Protein AF-0000000084497720 (afdb_homodimer)

Structure (mmCIF, N/CA/C/O backbone):
data_AF-0000000084497720-model_v1
#
loop_
_entity.id
_entity.type
_entity.pdbx_description
1 polymer 'N5-carboxyaminoimidazole ribonucleotide synthase'
#
loop_
_atom_site.group_PDB
_atom_site.id
_atom_site.type_symbol
_atom_site.label_atom_id
_atom_site.label_alt_id
_atom_site.label_comp_id
_atom_site.label_asym_id
_atom_site.label_entity_id
_atom_site.label_seq_id
_atom_site.pdbx_PDB_ins_code
_atom_site.Cartn_x
_atom_site.Cartn_y
_atom_site.Cartn_z
_atom_site.occupancy
_atom_site.B_iso_or_equiv
_atom_site.auth_seq_id
_atom_site.auth_comp_id
_atom_site.auth_asym_id
_atom_site.auth_atom_id
_atom_site.pdbx_PDB_model_num
ATOM 1 N N . MET A 1 1 ? -16.719 6.332 -9.164 1 95.5 1 MET A N 1
ATOM 2 C CA . MET A 1 1 ? -16.578 7.539 -8.359 1 95.5 1 MET A CA 1
ATOM 3 C C . MET A 1 1 ? -15.305 8.289 -8.711 1 95.5 1 MET A C 1
ATOM 5 O O . MET A 1 1 ? -14.25 7.676 -8.898 1 95.5 1 MET A O 1
ATOM 9 N N . ILE A 1 2 ? -15.367 9.617 -8.906 1 98.44 2 ILE A N 1
ATOM 10 C CA . ILE A 1 2 ? -14.203 10.43 -9.242 1 98.44 2 ILE A CA 1
ATOM 11 C C . ILE A 1 2 ? -13.852 11.344 -8.078 1 98.44 2 ILE A C 1
ATOM 13 O O . ILE A 1 2 ? -14.68 12.164 -7.656 1 98.44 2 ILE A O 1
ATOM 17 N N . ILE A 1 3 ? -12.664 11.258 -7.566 1 98.75 3 ILE A N 1
ATOM 18 C CA . ILE A 1 3 ? -12.156 12.094 -6.484 1 98.75 3 ILE A CA 1
ATOM 19 C C . ILE A 1 3 ? -11.156 13.109 -7.035 1 98.75 3 ILE A C 1
ATOM 21 O O . ILE A 1 3 ? -10.172 12.734 -7.676 1 98.75 3 ILE A O 1
ATOM 25 N N . GLY A 1 4 ? -11.438 14.344 -6.824 1 98.88 4 GLY A N 1
ATOM 26 C CA . GLY A 1 4 ? -10.531 15.414 -7.219 1 98.88 4 GLY A CA 1
ATOM 27 C C . GLY A 1 4 ? -9.586 15.836 -6.109 1 98.88 4 GLY A C 1
ATOM 28 O O . GLY A 1 4 ? -9.984 15.906 -4.941 1 98.88 4 GLY A O 1
ATOM 29 N N . ILE A 1 5 ? -8.367 16.094 -6.461 1 98.88 5 ILE A N 1
ATOM 30 C CA . ILE A 1 5 ? -7.371 16.594 -5.516 1 98.88 5 ILE A CA 1
ATOM 31 C C . ILE A 1 5 ? -6.812 17.938 -6.012 1 98.88 5 ILE A C 1
ATOM 33 O O . ILE A 1 5 ? -6.281 18.016 -7.121 1 98.88 5 ILE A O 1
ATOM 37 N N . ILE A 1 6 ? -6.965 18.953 -5.254 1 98.56 6 ILE A N 1
ATOM 38 C CA . ILE A 1 6 ? -6.32 20.234 -5.543 1 98.56 6 ILE A CA 1
ATOM 39 C C . ILE A 1 6 ? -4.891 20.219 -5.008 1 98.56 6 ILE A C 1
ATOM 41 O O . ILE A 1 6 ? -4.672 20.156 -3.797 1 98.56 6 ILE A O 1
ATOM 45 N N . GLY A 1 7 ? -3.947 20.375 -5.832 1 97.44 7 GLY A N 1
ATOM 46 C CA . GLY A 1 7 ? -2.543 20.203 -5.496 1 97.44 7 GLY A CA 1
ATOM 47 C C . GLY A 1 7 ? -1.948 18.938 -6.066 1 97.44 7 GLY A C 1
ATOM 48 O O . GLY A 1 7 ? -2.586 17.875 -6.043 1 97.44 7 GLY A O 1
ATOM 49 N N . SER A 1 8 ? -0.726 19 -6.594 1 96.69 8 SER A N 1
ATOM 50 C CA . SER A 1 8 ? -0.135 17.891 -7.328 1 96.69 8 SER A CA 1
ATOM 51 C C . SER A 1 8 ? 1.125 17.375 -6.637 1 96.69 8 SER A C 1
ATOM 53 O O . SER A 1 8 ? 1.941 16.688 -7.254 1 96.69 8 SER A O 1
ATOM 55 N N . GLY A 1 9 ? 1.304 17.609 -5.352 1 95.62 9 GLY A N 1
ATOM 56 C CA . GLY A 1 9 ? 2.527 17.281 -4.641 1 95.62 9 GLY A CA 1
ATOM 57 C C . GLY A 1 9 ? 2.518 15.867 -4.078 1 95.62 9 GLY A C 1
ATOM 58 O O . GLY A 1 9 ? 1.805 14.992 -4.582 1 95.62 9 GLY A O 1
ATOM 59 N N . GLN A 1 10 ? 3.418 15.625 -3.039 1 96.31 10 GLN A N 1
ATOM 60 C CA . GLN A 1 10 ? 3.686 14.289 -2.516 1 96.31 10 GLN A CA 1
ATOM 61 C C . GLN A 1 10 ? 2.484 13.75 -1.745 1 96.31 10 GLN A C 1
ATOM 63 O O . GLN A 1 10 ? 2.248 12.539 -1.721 1 96.31 10 GLN A O 1
ATOM 68 N N . LEU A 1 11 ? 1.754 14.633 -1.041 1 97.94 11 LEU A N 1
ATOM 69 C CA . LEU A 1 11 ? 0.618 14.148 -0.268 1 97.94 11 LEU A CA 1
ATOM 70 C C . LEU A 1 11 ? -0.485 13.633 -1.187 1 97.94 11 LEU A C 1
ATOM 72 O O . LEU A 1 11 ? -1.086 12.586 -0.918 1 97.94 11 LEU A O 1
ATOM 76 N N . GLY A 1 12 ? -0.757 14.398 -2.303 1 98.06 12 GLY A N 1
ATOM 77 C CA . GLY A 1 12 ? -1.664 13.883 -3.312 1 98.06 12 GLY A CA 1
ATOM 78 C C . GLY A 1 12 ? -1.197 12.57 -3.92 1 98.06 12 GLY A C 1
ATOM 79 O O . GLY A 1 12 ? -2.002 11.664 -4.152 1 98.06 12 GLY A O 1
ATOM 80 N N . TYR A 1 13 ? 0.087 12.523 -4.145 1 97.75 13 TYR A N 1
ATOM 81 C CA . TYR A 1 13 ? 0.704 11.32 -4.68 1 97.75 13 TYR A CA 1
ATOM 82 C C . TYR A 1 13 ? 0.417 10.117 -3.789 1 97.75 13 TYR A C 1
ATOM 84 O O . TYR A 1 13 ? -0.015 9.062 -4.27 1 97.75 13 TYR A O 1
ATOM 92 N N . MET A 1 14 ? 0.596 10.242 -2.49 1 98.12 14 MET A N 1
ATOM 93 C CA . MET A 1 14 ? 0.395 9.133 -1.558 1 98.12 14 MET A CA 1
ATOM 94 C C . MET A 1 14 ? -1.085 8.789 -1.438 1 98.12 14 MET A C 1
ATOM 96 O O . MET A 1 14 ? -1.441 7.617 -1.276 1 98.12 14 MET A O 1
ATOM 100 N N . MET A 1 15 ? -1.965 9.781 -1.556 1 98.56 15 MET A N 1
ATOM 101 C CA . MET A 1 15 ? -3.395 9.492 -1.585 1 98.56 15 MET A CA 1
ATOM 102 C C . MET A 1 15 ? -3.744 8.594 -2.768 1 98.56 15 MET A C 1
ATOM 104 O O . MET A 1 15 ? -4.441 7.59 -2.607 1 98.56 15 MET A O 1
ATOM 108 N N . ILE A 1 16 ? -3.176 8.922 -3.895 1 98.12 16 ILE A N 1
ATOM 109 C CA . ILE A 1 16 ? -3.529 8.203 -5.121 1 98.12 16 ILE A CA 1
ATOM 110 C C . ILE A 1 16 ? -2.926 6.805 -5.094 1 98.12 16 ILE A C 1
ATOM 112 O O . ILE A 1 16 ? -3.621 5.816 -5.344 1 98.12 16 ILE A O 1
ATOM 116 N N . ILE A 1 17 ? -1.692 6.656 -4.723 1 96.88 17 ILE A N 1
ATOM 117 C CA . ILE A 1 17 ? -1.028 5.363 -4.836 1 96.88 17 ILE A CA 1
ATOM 118 C C . ILE A 1 17 ? -1.646 4.375 -3.85 1 96.88 17 ILE A C 1
ATOM 120 O O . ILE A 1 17 ? -1.692 3.17 -4.113 1 96.88 17 ILE A O 1
ATOM 124 N N . THR A 1 18 ? -2.152 4.863 -2.717 1 97.38 18 THR A N 1
ATOM 125 C CA . THR A 1 18 ? -2.727 3.971 -1.716 1 97.38 18 THR A CA 1
ATOM 126 C C . THR A 1 18 ? -4.168 3.615 -2.07 1 97.38 18 THR A C 1
ATOM 128 O O . THR A 1 18 ? -4.664 2.553 -1.689 1 97.38 18 THR A O 1
ATOM 131 N N . MET A 1 19 ? -4.801 4.48 -2.869 1 97.75 19 MET A N 1
ATOM 132 C CA . MET A 1 19 ? -6.242 4.289 -2.992 1 97.75 19 MET A CA 1
ATOM 133 C C . MET A 1 19 ? -6.629 3.975 -4.434 1 97.75 19 MET A C 1
ATOM 135 O O . MET A 1 19 ? -7.789 3.668 -4.715 1 97.75 19 MET A O 1
ATOM 139 N N . LYS A 1 20 ? -5.672 3.994 -5.32 1 96.06 20 LYS A N 1
ATOM 140 C CA . LYS A 1 20 ? -5.961 3.656 -6.711 1 96.06 20 LYS A CA 1
ATOM 141 C C . LYS A 1 20 ? -6.492 2.23 -6.832 1 96.06 20 LYS A C 1
ATOM 143 O O . LYS A 1 20 ? -7.16 1.892 -7.809 1 96.06 20 LYS A O 1
ATOM 148 N N . ARG A 1 21 ? -6.23 1.379 -5.875 1 96.56 21 ARG A N 1
ATOM 149 C CA . ARG A 1 21 ? -6.676 -0.009 -5.863 1 96.56 21 ARG A CA 1
ATOM 150 C C . ARG A 1 21 ? -8.18 -0.098 -5.613 1 96.56 21 ARG A C 1
ATOM 152 O O . ARG A 1 21 ? -8.773 -1.17 -5.746 1 96.56 21 ARG A O 1
ATOM 159 N N . TYR A 1 22 ? -8.844 0.913 -5.168 1 97 22 TYR A N 1
ATOM 160 C CA . TYR A 1 22 ? -10.297 0.963 -5.051 1 97 22 TYR A CA 1
ATOM 161 C C . TYR A 1 22 ? -10.938 1.35 -6.379 1 97 22 TYR A C 1
ATOM 163 O O . TYR A 1 22 ? -10.25 1.775 -7.309 1 97 22 TYR A O 1
ATOM 171 N N . PRO A 1 23 ? -12.25 1.083 -6.543 1 94.94 23 PRO A N 1
ATOM 172 C CA . PRO A 1 23 ? -12.906 1.489 -7.785 1 94.94 23 PRO A CA 1
ATOM 173 C C . PRO A 1 23 ? -13.117 2.998 -7.879 1 94.94 23 PRO A C 1
ATOM 175 O O . PRO A 1 23 ? -14.242 3.459 -8.062 1 94.94 23 PRO A O 1
ATOM 178 N N . PHE A 1 24 ? -11.977 3.771 -7.797 1 96.12 24 PHE A N 1
ATOM 179 C CA . PHE A 1 24 ? -11.953 5.227 -7.863 1 96.12 24 PHE A CA 1
ATOM 180 C C . PHE A 1 24 ? -11.133 5.703 -9.055 1 96.12 24 PHE A C 1
ATOM 182 O O . PHE A 1 24 ? -10.234 4.992 -9.523 1 96.12 24 PHE A O 1
ATOM 189 N N . LYS A 1 25 ? -11.5 6.812 -9.555 1 97.31 25 LYS A N 1
ATOM 190 C CA . LYS A 1 25 ? -10.648 7.613 -10.422 1 97.31 25 LYS A CA 1
ATOM 191 C C . LYS A 1 25 ? -10.172 8.875 -9.719 1 97.31 25 LYS A C 1
ATOM 193 O O . LYS A 1 25 ? -10.883 9.438 -8.883 1 97.31 25 LYS A O 1
ATOM 198 N N . PHE A 1 26 ? -9.008 9.289 -10.055 1 98.62 26 PHE A N 1
ATOM 199 C CA . PHE A 1 26 ? -8.445 10.469 -9.406 1 98.62 26 PHE A CA 1
ATOM 200 C C . PHE A 1 26 ? -8.109 11.547 -10.43 1 98.62 26 PHE A C 1
ATOM 202 O O . PHE A 1 26 ? -7.375 11.289 -11.391 1 98.62 26 PHE A O 1
ATOM 209 N N . TYR A 1 27 ? -8.672 12.688 -10.266 1 98.88 27 TYR A N 1
ATOM 210 C CA . TYR A 1 27 ? -8.312 13.883 -11.023 1 98.88 27 TYR A CA 1
ATOM 211 C C . TYR A 1 27 ? -7.516 14.859 -10.164 1 98.88 27 TYR A C 1
ATOM 213 O O . TYR A 1 27 ? -7.805 15.023 -8.977 1 98.88 27 TYR A O 1
ATOM 221 N N . VAL A 1 28 ? -6.508 15.453 -10.742 1 98.81 28 VAL A N 1
ATOM 222 C CA . VAL A 1 28 ? -5.648 16.375 -10.016 1 98.81 28 VAL A CA 1
ATOM 223 C C . VAL A 1 28 ? -5.609 17.719 -10.734 1 98.81 28 VAL A C 1
ATOM 225 O O . VAL A 1 28 ? -5.574 17.766 -11.969 1 98.81 28 VAL A O 1
ATOM 228 N N . ILE A 1 29 ? -5.66 18.812 -10.008 1 98.81 29 ILE A N 1
ATOM 229 C CA . ILE A 1 29 ? -5.527 20.141 -10.602 1 98.81 29 ILE A CA 1
ATOM 230 C C . ILE A 1 29 ? -4.402 20.906 -9.906 1 98.81 29 ILE A C 1
ATOM 232 O O . ILE A 1 29 ? -4.277 20.859 -8.68 1 98.81 29 ILE A O 1
ATOM 236 N N . ASP A 1 30 ? -3.637 21.531 -10.648 1 98.25 30 ASP A N 1
ATOM 237 C CA . ASP A 1 30 ? -2.537 22.375 -10.18 1 98.25 30 ASP A CA 1
ATOM 238 C C . ASP A 1 30 ? -2.023 23.281 -11.289 1 98.25 30 ASP A C 1
ATOM 240 O O . ASP A 1 30 ? -2.447 23.156 -12.445 1 98.25 30 ASP A O 1
ATOM 244 N N . ARG A 1 31 ? -1.14 24.297 -10.875 1 96.44 31 ARG A N 1
ATOM 245 C CA . ARG A 1 31 ? -0.517 25.141 -11.883 1 96.44 31 ARG A CA 1
ATOM 246 C C . ARG A 1 31 ? 0.39 24.328 -12.797 1 96.44 31 ARG A C 1
ATOM 248 O O . ARG A 1 31 ? 0.379 24.516 -14.016 1 96.44 31 ARG A O 1
ATOM 255 N N . GLU A 1 32 ? 1.149 23.422 -12.172 1 94.94 32 GLU A N 1
ATOM 256 C CA . GLU A 1 32 ? 2.055 22.531 -12.891 1 94.94 32 GLU A CA 1
ATOM 257 C C . GLU A 1 32 ? 1.925 21.094 -12.391 1 94.94 32 GLU A C 1
ATOM 259 O O . GLU A 1 32 ? 1.511 20.859 -11.258 1 94.94 32 GLU A O 1
ATOM 264 N N . LYS A 1 33 ? 2.307 20.25 -13.297 1 94.69 33 LYS A N 1
ATOM 265 C CA . LYS A 1 33 ? 2.221 18.828 -12.961 1 94.69 33 LYS A CA 1
ATOM 266 C C . LYS A 1 33 ? 3.322 18.422 -11.984 1 94.69 33 LYS A C 1
ATOM 268 O O . LYS A 1 33 ? 4.5 18.703 -12.219 1 94.69 33 LYS A O 1
ATOM 273 N N . GLY A 1 34 ? 2.992 17.859 -10.891 1 94.94 34 GLY A N 1
ATOM 274 C CA . GLY A 1 34 ? 3.9 17.234 -9.945 1 94.94 34 GLY A CA 1
ATOM 275 C C . GLY A 1 34 ? 3.668 15.75 -9.781 1 94.94 34 GLY A C 1
ATOM 276 O O . GLY A 1 34 ? 3.092 15.102 -10.664 1 94.94 34 GLY A O 1
ATOM 277 N N . PRO A 1 35 ? 4.184 15.164 -8.719 1 95.38 35 PRO A N 1
ATOM 278 C CA . PRO A 1 35 ? 4.109 13.719 -8.5 1 95.38 35 PRO A CA 1
ATOM 279 C C . PRO A 1 35 ? 2.686 13.18 -8.594 1 95.38 35 PRO A C 1
ATOM 281 O O . PRO A 1 35 ? 2.453 12.148 -9.234 1 95.38 35 PRO A O 1
ATOM 284 N N . ALA A 1 36 ? 1.742 13.766 -7.953 1 97.12 36 ALA A N 1
ATOM 285 C CA . ALA A 1 36 ? 0.356 13.305 -7.996 1 97.12 36 ALA A CA 1
ATOM 286 C C . ALA A 1 36 ? -0.211 13.406 -9.406 1 97.12 36 ALA A C 1
ATOM 288 O O . ALA A 1 36 ? -0.962 12.531 -9.844 1 97.12 36 ALA A O 1
ATOM 289 N N . GLY A 1 37 ? 0.132 14.484 -10.133 1 96.5 37 GLY A N 1
ATOM 290 C CA . GLY A 1 37 ? -0.349 14.68 -11.484 1 96.5 37 GLY A CA 1
ATOM 291 C C . GLY A 1 37 ? 0.106 13.602 -12.453 1 96.5 37 GLY A C 1
ATOM 292 O O . GLY A 1 37 ? -0.632 13.227 -13.359 1 96.5 37 GLY A O 1
ATOM 293 N N . TYR A 1 38 ? 1.273 13.102 -12.188 1 94.25 38 TYR A N 1
ATOM 294 C CA . TYR A 1 38 ? 1.858 12.117 -13.102 1 94.25 38 TYR A CA 1
ATOM 295 C C . TYR A 1 38 ? 1.155 10.773 -12.977 1 94.25 38 TYR A C 1
ATOM 297 O O . TYR A 1 38 ? 1.183 9.969 -13.906 1 94.25 38 TYR A O 1
ATOM 305 N N . ILE A 1 39 ? 0.497 10.5 -11.844 1 95.44 39 ILE A N 1
ATOM 306 C CA . ILE A 1 39 ? -0.072 9.172 -11.664 1 95.44 39 ILE A CA 1
ATOM 307 C C . ILE A 1 39 ? -1.597 9.258 -11.625 1 95.44 39 ILE A C 1
ATOM 309 O O . ILE A 1 39 ? -2.281 8.242 -11.477 1 95.44 39 ILE A O 1
ATOM 313 N N . ALA A 1 40 ? -2.135 10.484 -11.734 1 97.56 40 ALA A N 1
ATOM 314 C CA . ALA A 1 40 ? -3.582 10.68 -11.758 1 97.56 40 ALA A CA 1
ATOM 315 C C . ALA A 1 40 ? -4.195 10.148 -13.047 1 97.56 40 ALA A C 1
ATOM 317 O O . ALA A 1 40 ? -3.49 9.945 -14.039 1 97.56 40 ALA A O 1
ATOM 318 N N . ASP A 1 41 ? -5.512 9.906 -13.031 1 97.44 41 ASP A N 1
ATOM 319 C CA . ASP A 1 41 ? -6.223 9.531 -14.242 1 97.44 41 ASP A CA 1
ATOM 320 C C . ASP A 1 41 ? -6.336 10.719 -15.203 1 97.44 41 ASP A C 1
ATOM 322 O O . ASP A 1 41 ? -6.352 10.531 -16.422 1 97.44 41 ASP A O 1
ATOM 326 N N . LYS A 1 42 ? -6.484 11.875 -14.68 1 98.12 42 LYS A N 1
ATOM 327 C CA . LYS A 1 42 ? -6.523 13.109 -15.461 1 98.12 42 LYS A CA 1
ATOM 328 C C . LYS A 1 42 ? -5.898 14.266 -14.688 1 98.12 42 LYS A C 1
ATOM 330 O O . LYS A 1 42 ? -6.098 14.391 -13.477 1 98.12 42 LYS A O 1
ATOM 335 N N . PHE A 1 43 ? -5.148 15.094 -15.375 1 98.56 43 PHE A N 1
ATOM 336 C CA . PHE A 1 43 ? -4.555 16.312 -14.82 1 98.56 43 PHE A CA 1
ATOM 337 C C . PHE A 1 43 ? -5.164 17.547 -15.453 1 98.56 43 PHE A C 1
ATOM 339 O O . PHE A 1 43 ? -5.383 17.594 -16.672 1 98.56 43 PHE A O 1
ATOM 346 N N . PHE A 1 44 ? -5.461 18.547 -14.672 1 98.69 44 PHE A N 1
ATOM 347 C CA . PHE A 1 44 ? -5.992 19.828 -15.125 1 98.69 44 PHE A CA 1
ATOM 348 C C . PHE A 1 44 ? -5.082 20.969 -14.688 1 98.69 44 PHE A C 1
ATOM 350 O O . PHE A 1 44 ? -4.492 20.938 -13.609 1 98.69 44 PHE A O 1
ATOM 357 N N . THR A 1 45 ? -5.047 21.984 -15.531 1 98.31 45 THR A N 1
ATOM 358 C CA . THR A 1 45 ? -4.449 23.25 -15.109 1 98.31 45 THR A CA 1
ATOM 359 C C . THR A 1 45 ? -5.496 24.156 -14.469 1 98.31 45 THR A C 1
ATOM 361 O O . THR A 1 45 ? -6.691 24 -14.719 1 98.31 45 THR A O 1
ATOM 364 N N . THR A 1 46 ? -5.016 25.062 -13.672 1 98 46 THR A N 1
ATOM 365 C CA . THR A 1 46 ? -5.898 25.844 -12.82 1 98 46 THR A CA 1
ATOM 366 C C . THR A 1 46 ? -6.863 26.672 -13.656 1 98 46 THR A C 1
ATOM 368 O O . THR A 1 46 ? -7.914 27.094 -13.172 1 98 46 THR A O 1
ATOM 371 N N . ASP A 1 47 ? -6.551 26.984 -14.867 1 97.88 47 ASP A N 1
ATOM 372 C CA . ASP A 1 47 ? -7.453 27.719 -15.75 1 97.88 47 ASP A CA 1
ATOM 373 C C . ASP A 1 47 ? -8.688 26.891 -16.094 1 97.88 47 ASP A C 1
ATOM 375 O O . ASP A 1 47 ? -9.695 27.422 -16.547 1 97.88 47 ASP A O 1
ATOM 379 N N . LYS A 1 48 ? -8.672 25.641 -15.773 1 98.56 48 LYS A N 1
ATOM 380 C CA . LYS A 1 48 ? -9.781 24.75 -16.062 1 98.56 48 LYS A CA 1
ATOM 381 C C . LYS A 1 48 ? -10.492 24.312 -14.781 1 98.56 48 LYS A C 1
ATOM 383 O O . LYS A 1 48 ? -11.023 23.203 -14.695 1 98.56 48 LYS A O 1
ATOM 388 N N . TYR A 1 49 ? -10.492 25.172 -13.773 1 98.56 49 TYR A N 1
ATOM 389 C CA . TYR A 1 49 ? -10.969 24.812 -12.445 1 98.56 49 TYR A CA 1
ATOM 390 C C . TYR A 1 49 ? -12.453 24.453 -12.477 1 98.56 49 TYR A C 1
ATOM 392 O O . TYR A 1 49 ? -12.891 23.547 -11.766 1 98.56 49 TYR A O 1
ATOM 400 N N . LYS A 1 50 ? -13.258 25.062 -13.336 1 98.69 50 LYS A N 1
ATOM 401 C CA . LYS A 1 50 ? -14.68 24.75 -13.398 1 98.69 50 LYS A CA 1
ATOM 402 C C . LYS A 1 50 ? -14.914 23.344 -13.945 1 98.69 50 LYS A C 1
ATOM 404 O O . LYS A 1 50 ? -15.688 22.578 -13.375 1 98.69 50 LYS A O 1
ATOM 409 N N . THR A 1 51 ? -14.242 23.031 -15.078 1 98.81 51 THR A N 1
ATOM 410 C CA . THR A 1 51 ? -14.344 21.688 -15.664 1 98.81 51 THR A CA 1
ATOM 411 C C . THR A 1 51 ? -13.898 20.625 -14.672 1 98.81 51 THR A C 1
ATOM 413 O O . THR A 1 51 ? -14.531 19.578 -14.547 1 98.81 51 THR A O 1
ATOM 416 N N . PHE A 1 52 ? -12.797 20.906 -14.008 1 98.81 52 PHE A N 1
ATOM 417 C CA . PHE A 1 52 ? -12.266 20 -13 1 98.81 52 PHE A CA 1
ATOM 418 C C . PHE A 1 52 ? -13.305 19.734 -11.914 1 98.81 52 PHE A C 1
ATOM 420 O O . PHE A 1 52 ? -13.656 18.578 -11.656 1 98.81 52 PHE A O 1
ATOM 427 N N . VAL A 1 53 ? -13.805 20.766 -11.32 1 98.88 53 VAL A N 1
ATOM 428 C CA . VAL A 1 53 ? -14.734 20.625 -10.203 1 98.88 53 VAL A CA 1
ATOM 429 C C . VAL A 1 53 ? -16 19.906 -10.664 1 98.88 53 VAL A C 1
ATOM 431 O O . VAL A 1 53 ? -16.484 18.984 -10 1 98.88 53 VAL A O 1
ATOM 434 N N . ASP A 1 54 ? -16.516 20.281 -11.812 1 98.81 54 ASP A N 1
ATOM 435 C CA . ASP A 1 54 ? -17.781 19.734 -12.32 1 98.81 54 ASP A CA 1
ATOM 436 C C . ASP A 1 54 ? -17.641 18.25 -12.641 1 98.81 54 ASP A C 1
ATOM 438 O O . ASP A 1 54 ? -18.625 17.516 -12.602 1 98.81 54 ASP A O 1
ATOM 442 N N . SER A 1 55 ? -16.484 17.828 -12.906 1 98.75 55 SER A N 1
ATOM 443 C CA . SER A 1 55 ? -16.266 16.453 -13.336 1 98.75 55 SER A CA 1
ATOM 444 C C . SER A 1 55 ? -16.062 15.523 -12.141 1 98.75 55 SER A C 1
ATOM 446 O O . SER A 1 55 ? -16.062 14.305 -12.281 1 98.75 55 SER A O 1
ATOM 448 N N . CYS A 1 56 ? -15.875 16.031 -10.961 1 98.81 56 CYS A N 1
ATOM 449 C CA . CYS A 1 56 ? -15.555 15.227 -9.781 1 98.81 56 CYS A CA 1
ATOM 450 C C . CYS A 1 56 ? -16.781 15.008 -8.914 1 98.81 56 CYS A C 1
ATOM 452 O O . CYS A 1 56 ? -17.703 15.836 -8.914 1 98.81 56 CYS A O 1
ATOM 454 N N . ASP A 1 57 ? -16.797 13.906 -8.195 1 98.69 57 ASP A N 1
ATOM 455 C CA . ASP A 1 57 ? -17.844 13.648 -7.219 1 98.69 57 ASP A CA 1
ATOM 456 C C . ASP A 1 57 ? -17.516 14.305 -5.875 1 98.69 57 ASP A C 1
ATOM 458 O O . ASP A 1 57 ? -18.406 14.875 -5.23 1 98.69 57 ASP A O 1
ATOM 462 N N . TYR A 1 58 ? -16.328 14.195 -5.434 1 98.69 58 TYR A N 1
ATOM 463 C CA . TYR A 1 58 ? -15.766 14.805 -4.23 1 98.69 58 TYR A CA 1
ATOM 464 C C . TYR A 1 58 ? -14.414 15.445 -4.516 1 98.69 58 TYR A C 1
ATOM 466 O O . TYR A 1 58 ? -13.703 15.031 -5.434 1 98.69 58 TYR A O 1
ATOM 474 N N . ILE A 1 59 ? -14.125 16.453 -3.766 1 98.81 59 ILE A N 1
ATOM 475 C CA . ILE A 1 59 ? -12.875 17.156 -3.979 1 98.81 59 ILE A CA 1
ATOM 476 C C . ILE A 1 59 ? -12.18 17.406 -2.639 1 98.81 59 ILE A C 1
ATOM 478 O O . ILE A 1 59 ? -12.828 17.781 -1.659 1 98.81 59 ILE A O 1
ATOM 482 N N . THR A 1 60 ? -10.992 17.094 -2.578 1 98.75 60 THR A N 1
ATOM 483 C CA . THR A 1 60 ? -10.148 17.406 -1.432 1 98.75 60 THR A CA 1
ATOM 484 C C . THR A 1 60 ? -8.906 18.188 -1.869 1 98.75 60 THR A C 1
ATOM 486 O O . THR A 1 60 ? -8.836 18.656 -3.006 1 98.75 60 THR A O 1
ATOM 489 N N . PHE A 1 61 ? -7.992 18.438 -0.938 1 97.81 61 PHE A N 1
ATOM 490 C CA . PHE A 1 61 ? -6.809 19.234 -1.263 1 97.81 61 PHE A CA 1
ATOM 491 C C . PHE A 1 61 ? -5.59 18.719 -0.51 1 97.81 61 PHE A C 1
ATOM 493 O O . PHE A 1 61 ? -5.723 18.109 0.553 1 97.81 61 PHE A O 1
ATOM 500 N N . GLU A 1 62 ? -4.527 19.016 -1.107 1 93.06 62 GLU A N 1
ATOM 501 C CA . GLU A 1 62 ? -3.25 18.531 -0.591 1 93.06 62 GLU A CA 1
ATOM 502 C C . GLU A 1 62 ? -2.73 19.438 0.522 1 93.06 62 GLU A C 1
ATOM 504 O O . GLU A 1 62 ? -2.102 18.969 1.472 1 93.06 62 GLU A O 1
ATOM 509 N N . PHE A 1 63 ? -2.832 20.75 0.359 1 88.69 63 PHE A N 1
ATOM 510 C CA . PHE A 1 63 ? -2.334 21.781 1.265 1 88.69 63 PHE A CA 1
ATOM 511 C C . PHE A 1 63 ? -3.326 22.938 1.373 1 88.69 63 PHE A C 1
ATOM 513 O O . PHE A 1 63 ? -4.195 23.094 0.514 1 88.69 63 PHE A O 1
ATOM 520 N N . GLU A 1 64 ? -3.143 23.734 2.363 1 82.25 64 GLU A N 1
ATOM 521 C CA . GLU A 1 64 ? -4.078 24.828 2.619 1 82.25 64 GLU A CA 1
ATOM 522 C C . GLU A 1 64 ? -3.85 25.984 1.658 1 82.25 64 GLU A C 1
ATOM 524 O O . GLU A 1 64 ? -4.719 26.844 1.495 1 82.25 64 GLU A O 1
ATOM 529 N N . HIS A 1 65 ? -2.682 26.062 1.024 1 81.19 65 HIS A N 1
ATOM 530 C CA . HIS A 1 65 ? -2.369 27.188 0.151 1 81.19 65 HIS A CA 1
ATOM 531 C C . HIS A 1 65 ? -2.5 26.797 -1.318 1 81.19 65 HIS A C 1
ATOM 533 O O . HIS A 1 65 ? -1.681 27.203 -2.146 1 81.19 65 HIS A O 1
ATOM 539 N N . VAL A 1 66 ? -3.57 26.141 -1.618 1 87.25 66 VAL A N 1
ATOM 540 C CA . VAL A 1 66 ? -3.842 25.75 -2.996 1 87.25 66 VAL A CA 1
ATOM 541 C C . VAL A 1 66 ? -4.617 26.859 -3.707 1 87.25 66 VAL A C 1
ATOM 543 O O . VAL A 1 66 ? -4.828 27.938 -3.146 1 87.25 66 VAL A O 1
ATOM 546 N N . ASP A 1 67 ? -4.949 26.656 -4.98 1 91.81 67 ASP A N 1
ATOM 547 C CA . ASP A 1 67 ? -5.586 27.656 -5.848 1 91.81 67 ASP A CA 1
ATOM 548 C C . ASP A 1 67 ? -6.934 28.094 -5.281 1 91.81 67 ASP A C 1
ATOM 550 O O . ASP A 1 67 ? -7.844 27.281 -5.117 1 91.81 67 ASP A O 1
ATOM 554 N N . GLU A 1 68 ? -6.992 29.375 -5.094 1 93.5 68 GLU A N 1
ATOM 555 C CA . GLU A 1 68 ? -8.141 29.953 -4.391 1 93.5 68 GLU A CA 1
ATOM 556 C C . GLU A 1 68 ? -9.422 29.797 -5.207 1 93.5 68 GLU A C 1
ATOM 558 O O . GLU A 1 68 ? -10.469 29.438 -4.664 1 93.5 68 GLU A O 1
ATOM 563 N N . LYS A 1 69 ? -9.398 30.078 -6.473 1 96.56 69 LYS A N 1
ATOM 564 C CA . LYS A 1 69 ? -10.578 29.984 -7.324 1 96.56 69 LYS A CA 1
ATOM 565 C C . LYS A 1 69 ? -11.133 28.562 -7.328 1 96.56 69 LYS A C 1
ATOM 567 O O . LYS A 1 69 ? -12.352 28.375 -7.25 1 96.56 69 LYS A O 1
ATOM 572 N N . THR A 1 70 ? -10.219 27.625 -7.426 1 97.88 70 THR A N 1
ATOM 573 C CA . THR A 1 70 ? -10.625 26.234 -7.414 1 97.88 70 THR A CA 1
ATOM 574 C C . THR A 1 70 ? -11.281 25.875 -6.086 1 97.88 70 THR A C 1
ATOM 576 O O . THR A 1 70 ? -12.336 25.234 -6.059 1 97.88 70 THR A O 1
ATOM 579 N N . LEU A 1 71 ? -10.68 26.312 -5.059 1 97.06 71 LEU A N 1
ATOM 580 C CA . LEU A 1 71 ? -11.18 26.016 -3.717 1 97.06 71 LEU A CA 1
ATOM 581 C C . LEU A 1 71 ? -12.578 26.594 -3.52 1 97.06 71 LEU A C 1
ATOM 583 O O . LEU A 1 71 ? -13.477 25.906 -3.029 1 97.06 71 LEU A O 1
ATOM 587 N N . GLU A 1 72 ? -12.742 27.797 -3.896 1 97.38 72 GLU A N 1
ATOM 588 C CA . GLU A 1 72 ? -14.016 28.484 -3.719 1 97.38 72 GLU A CA 1
ATOM 589 C C . GLU A 1 72 ? -15.117 27.828 -4.551 1 97.38 72 GLU A C 1
ATOM 591 O O . GLU A 1 72 ? -16.234 27.625 -4.062 1 97.38 72 GLU A O 1
ATOM 596 N N . TYR A 1 73 ? -14.812 27.516 -5.773 1 98.44 73 TYR A N 1
ATOM 597 C CA . TYR A 1 73 ? -15.789 26.891 -6.652 1 98.44 73 TYR A CA 1
ATOM 598 C C . TYR A 1 73 ? -16.141 25.484 -6.164 1 98.44 73 TYR A C 1
ATOM 600 O O . TYR A 1 73 ? -17.312 25.094 -6.199 1 98.44 73 TYR A O 1
ATOM 608 N N . ALA A 1 74 ? -15.164 24.797 -5.691 1 98.38 74 ALA A N 1
ATOM 609 C CA . ALA A 1 74 ? -15.406 23.469 -5.133 1 98.38 74 ALA A CA 1
ATOM 610 C C . ALA A 1 74 ? -16.281 23.547 -3.893 1 98.38 74 ALA A C 1
ATOM 612 O O . ALA A 1 74 ? -17.188 22.734 -3.713 1 98.38 74 ALA A O 1
ATOM 613 N N . SER A 1 75 ? -15.977 24.516 -3.082 1 97.81 75 SER A N 1
ATOM 614 C CA . SER A 1 75 ? -16.766 24.719 -1.874 1 97.81 75 SER A CA 1
ATOM 615 C C . SER A 1 75 ? -18.219 25.062 -2.215 1 97.81 75 SER A C 1
ATOM 617 O O . SER A 1 75 ? -19.141 24.484 -1.645 1 97.81 75 SER A O 1
ATOM 619 N N . SER A 1 76 ? -18.422 25.969 -3.111 1 97.88 76 SER A N 1
ATOM 620 C CA . SER A 1 76 ? -19.75 26.422 -3.5 1 97.88 76 SER A CA 1
ATOM 621 C C . SER A 1 76 ? -20.562 25.281 -4.113 1 97.88 76 SER A C 1
ATOM 623 O O . SER A 1 76 ? -21.781 25.266 -4.023 1 97.88 76 SER A O 1
ATOM 625 N N . SER A 1 77 ? -19.875 24.328 -4.695 1 97.88 77 SER A N 1
ATOM 626 C CA . SER A 1 77 ? -20.547 23.203 -5.332 1 97.88 77 SER A CA 1
ATOM 627 C C . SER A 1 77 ? -20.922 22.141 -4.309 1 97.88 77 SER A C 1
ATOM 629 O O . SER A 1 77 ? -21.641 21.188 -4.633 1 97.88 77 SER A O 1
ATOM 631 N N . GLY A 1 78 ? -20.422 22.25 -3.119 1 97.25 78 GLY A N 1
ATOM 632 C CA . GLY A 1 78 ? -20.734 21.312 -2.062 1 97.25 78 GLY A CA 1
ATOM 633 C C . GLY A 1 78 ? -19.875 20.062 -2.1 1 97.25 78 GLY A C 1
ATOM 634 O O . GLY A 1 78 ? -20.109 19.109 -1.353 1 97.25 78 GLY A O 1
ATOM 635 N N . LYS A 1 79 ? -18.828 20.078 -2.926 1 98.19 79 LYS A N 1
ATOM 636 C CA . LYS A 1 79 ? -18.031 18.875 -3.152 1 98.19 79 LYS A CA 1
ATOM 637 C C . LYS A 1 79 ? -16.75 18.891 -2.322 1 98.19 79 LYS A C 1
ATOM 639 O O . LYS A 1 79 ? -16.094 17.875 -2.176 1 98.19 79 LYS A O 1
ATOM 644 N N . LEU A 1 80 ? -16.391 20.031 -1.744 1 98.44 80 LEU A N 1
ATOM 645 C CA . LEU A 1 80 ? -15.102 20.219 -1.095 1 98.44 80 LEU A CA 1
ATOM 646 C C . LEU A 1 80 ? -15.109 19.625 0.312 1 98.44 80 LEU A C 1
ATOM 648 O O . LEU A 1 80 ? -15.992 19.938 1.115 1 98.44 80 LEU A O 1
ATOM 652 N N . ARG A 1 81 ? -14.188 18.75 0.585 1 97.88 81 ARG A N 1
ATOM 653 C CA . ARG A 1 81 ? -13.984 18.125 1.888 1 97.88 81 ARG A CA 1
ATOM 654 C C . ARG A 1 81 ? -12.5 18.062 2.234 1 97.88 81 ARG A C 1
ATOM 656 O O . ARG A 1 81 ? -11.695 17.547 1.453 1 97.88 81 ARG A O 1
ATOM 663 N N . PRO A 1 82 ? -12.07 18.531 3.387 1 97.38 82 PRO A N 1
ATOM 664 C CA . PRO A 1 82 ? -12.867 19.234 4.395 1 97.38 82 PRO A CA 1
ATOM 665 C C . PRO A 1 82 ? -13.375 20.594 3.91 1 97.38 82 PRO A C 1
ATOM 667 O O . PRO A 1 82 ? -12.977 21.047 2.838 1 97.38 82 PRO A O 1
ATOM 670 N N . ASP A 1 83 ? -14.18 21.156 4.699 1 94.88 83 ASP A N 1
ATOM 671 C CA . ASP A 1 83 ? -14.844 22.406 4.336 1 94.88 83 ASP A CA 1
ATOM 672 C C . ASP A 1 83 ? -13.836 23.562 4.242 1 94.88 83 ASP A C 1
ATOM 674 O O . ASP A 1 83 ? -12.797 23.531 4.91 1 94.88 83 ASP A O 1
ATOM 678 N N . ILE A 1 84 ? -14.18 24.547 3.432 1 95.25 84 ILE A N 1
ATOM 679 C CA . ILE A 1 84 ? -13.289 25.672 3.145 1 95.25 84 ILE A CA 1
ATOM 680 C C . ILE A 1 84 ? -12.992 26.438 4.434 1 95.25 84 ILE A C 1
ATOM 682 O O . ILE A 1 84 ? -11.938 27.062 4.555 1 95.25 84 ILE A O 1
ATOM 686 N N . LYS A 1 85 ? -13.859 26.422 5.391 1 92.38 85 LYS A N 1
ATOM 687 C CA . LYS A 1 85 ? -13.656 27.094 6.668 1 92.38 85 LYS A CA 1
ATOM 688 C C . LYS A 1 85 ? -12.367 26.609 7.344 1 92.38 85 LYS A C 1
ATOM 690 O O . LYS A 1 85 ? -11.672 27.406 7.984 1 92.38 85 LYS A O 1
ATOM 695 N N . THR A 1 86 ? -12.102 25.328 7.238 1 92.25 86 THR A N 1
ATOM 696 C CA . THR A 1 86 ? -10.898 24.781 7.855 1 92.25 86 THR A CA 1
ATOM 697 C C . THR A 1 86 ? -9.641 25.344 7.199 1 92.25 86 THR A C 1
ATOM 699 O O . THR A 1 86 ? -8.633 25.578 7.867 1 92.25 86 THR A O 1
ATOM 702 N N . VAL A 1 87 ? -9.75 25.578 5.891 1 90.56 87 VAL A N 1
ATOM 703 C CA . VAL A 1 87 ? -8.641 26.156 5.133 1 90.56 87 VAL A CA 1
ATOM 704 C C . VAL A 1 87 ? -8.445 27.609 5.531 1 90.56 87 VAL A C 1
ATOM 706 O O . VAL A 1 87 ? -7.316 28.062 5.723 1 90.56 87 VAL A O 1
ATOM 709 N N . GLU A 1 88 ? -9.516 28.297 5.68 1 90.75 88 GLU A N 1
ATOM 710 C CA . GLU A 1 88 ? -9.484 29.719 6.031 1 90.75 88 GLU A CA 1
ATOM 711 C C . GLU A 1 88 ? -8.828 29.938 7.391 1 90.75 88 GLU A C 1
ATOM 713 O O . GLU A 1 88 ? -8.031 30.859 7.562 1 90.75 88 GLU A O 1
ATOM 718 N N . LEU A 1 89 ? -9.133 29.094 8.273 1 91.56 89 LEU A N 1
ATOM 719 C CA . LEU A 1 89 ? -8.547 29.188 9.609 1 91.56 89 LEU A CA 1
ATOM 720 C C . LEU A 1 89 ? -7.039 28.969 9.555 1 91.56 89 LEU A C 1
ATOM 722 O O . LEU A 1 89 ? -6.289 29.547 10.336 1 91.56 89 LEU A O 1
ATOM 726 N N . LYS A 1 90 ? -6.621 28.156 8.641 1 89.81 90 LYS A N 1
ATOM 727 C CA . LYS A 1 90 ? -5.215 27.781 8.594 1 89.81 90 LYS A CA 1
ATOM 728 C C . LYS A 1 90 ? -4.398 28.781 7.781 1 89.81 90 LYS A C 1
ATOM 730 O O . LYS A 1 90 ? -3.178 28.859 7.938 1 89.81 90 LYS A O 1
ATOM 735 N N . ARG A 1 91 ? -5.066 29.547 6.953 1 86.25 91 ARG A N 1
ATOM 736 C CA . ARG A 1 91 ? -4.355 30.516 6.121 1 86.25 91 ARG A CA 1
ATOM 737 C C . ARG A 1 91 ? -3.912 31.719 6.941 1 86.25 91 ARG A C 1
ATOM 739 O O . ARG A 1 91 ? -3.07 32.5 6.496 1 86.25 91 ARG A O 1
ATOM 746 N N . ASP A 1 92 ? -4.422 31.891 8.141 1 87.44 92 ASP A N 1
ATOM 747 C CA . ASP A 1 92 ? -4.074 32.969 9.07 1 87.44 92 ASP A CA 1
ATOM 748 C C . ASP A 1 92 ? -3.855 32.406 10.484 1 87.44 92 ASP A C 1
ATOM 750 O O . ASP A 1 92 ? -4.812 32.031 11.164 1 87.44 92 ASP A O 1
ATOM 754 N N . ARG A 1 93 ? -2.611 32.5 10.914 1 89.44 93 ARG A N 1
ATOM 755 C CA . ARG A 1 93 ? -2.236 31.922 12.203 1 89.44 93 ARG A CA 1
ATOM 756 C C . ARG A 1 93 ? -3.049 32.531 13.336 1 89.44 93 ARG A C 1
ATOM 758 O O . ARG A 1 93 ? -3.357 31.875 14.32 1 89.44 93 ARG A O 1
ATOM 765 N N . SER A 1 94 ? -3.307 33.812 13.195 1 91.94 94 SER A N 1
ATOM 766 C CA . SER A 1 94 ? -4.062 34.5 14.25 1 91.94 94 SER A CA 1
ATOM 767 C C . SER A 1 94 ? -5.477 33.938 14.352 1 91.94 94 SER A C 1
ATOM 769 O O . SER A 1 94 ? -6.02 33.812 15.453 1 91.94 94 SER A O 1
ATOM 771 N N . LEU A 1 95 ? -6.051 33.594 13.258 1 92.94 95 LEU A N 1
ATOM 772 C CA . LEU A 1 95 ? -7.402 33.031 13.25 1 92.94 95 LEU A CA 1
ATOM 773 C C . LEU A 1 95 ? -7.418 31.625 13.859 1 92.94 95 LEU A C 1
ATOM 775 O O . LEU A 1 95 ? -8.344 31.281 14.586 1 92.94 95 LEU A O 1
ATOM 779 N N . GLU A 1 96 ? -6.453 30.859 13.531 1 93.44 96 GLU A N 1
ATOM 780 C CA . GLU A 1 96 ? -6.328 29.516 14.094 1 93.44 96 GLU A CA 1
ATOM 781 C C . GLU A 1 96 ? -6.215 29.578 15.617 1 93.44 96 GLU A C 1
ATOM 783 O O . GLU A 1 96 ? -6.914 28.844 16.328 1 93.44 96 GLU A O 1
ATOM 788 N N . LYS A 1 97 ? -5.352 30.422 16.094 1 94.25 97 LYS A N 1
ATOM 789 C CA . LYS A 1 97 ? -5.133 30.531 17.531 1 94.25 97 LYS A CA 1
ATOM 790 C C . LYS A 1 97 ? -6.379 31.047 18.234 1 94.25 97 LYS A C 1
ATOM 792 O O . LYS A 1 97 ? -6.738 30.562 19.312 1 94.25 97 LYS A O 1
ATOM 797 N N . ASP A 1 98 ? -6.945 32.094 17.625 1 94.94 98 ASP A N 1
ATOM 798 C CA . ASP A 1 98 ? -8.172 32.656 18.188 1 94.94 98 ASP A CA 1
ATOM 799 C C . ASP A 1 98 ? -9.258 31.594 18.297 1 94.94 98 ASP A C 1
ATOM 801 O O . ASP A 1 98 ? -9.922 31.469 19.328 1 94.94 98 ASP A O 1
ATOM 805 N N . PHE A 1 99 ? -9.469 30.812 17.297 1 96.25 99 PHE A N 1
ATOM 806 C CA . PHE A 1 99 ? -10.461 29.75 17.281 1 96.25 99 PHE A CA 1
ATOM 807 C C . PHE A 1 99 ? -10.18 28.734 18.391 1 96.25 99 PHE A C 1
ATOM 809 O O . PHE A 1 99 ? -11.086 28.359 19.125 1 96.25 99 PHE A O 1
ATOM 816 N N . LEU A 1 100 ? -8.922 28.266 18.484 1 97.19 100 LEU A N 1
ATOM 817 C CA . LEU A 1 100 ? -8.531 27.297 19.484 1 97.19 100 LEU A CA 1
ATOM 818 C C . LEU A 1 100 ? -8.766 27.844 20.891 1 97.19 100 LEU A C 1
ATOM 820 O O . LEU A 1 100 ? -9.336 27.156 21.75 1 97.19 100 LEU A O 1
ATOM 824 N N . GLN A 1 101 ? -8.367 29.078 21.078 1 96.31 101 GLN A N 1
ATOM 825 C CA . GLN A 1 101 ? -8.516 29.703 22.391 1 96.31 101 GLN A CA 1
ATOM 826 C C . GLN A 1 101 ? -9.992 29.844 22.766 1 96.31 101 GLN A C 1
ATOM 828 O O . GLN A 1 101 ? -10.391 29.5 23.875 1 96.31 101 GLN A O 1
ATOM 833 N N . LYS A 1 102 ? -10.742 30.359 21.891 1 96.75 102 LYS A N 1
ATOM 834 C CA . LYS A 1 102 ? -12.156 30.609 22.141 1 96.75 102 LYS A CA 1
ATOM 835 C C . LYS A 1 102 ? -12.891 29.312 22.453 1 96.75 102 LYS A C 1
ATOM 837 O O . LYS A 1 102 ? -13.906 29.312 23.156 1 96.75 102 LYS A O 1
ATOM 842 N N . ASN A 1 103 ? -12.398 28.281 21.938 1 97.06 103 ASN A N 1
ATOM 843 C CA . ASN A 1 103 ? -13.07 27 22.141 1 97.06 103 ASN A CA 1
ATOM 844 C C . ASN A 1 103 ? -12.43 26.203 23.266 1 97.06 103 ASN A C 1
ATOM 846 O O . ASN A 1 103 ? -12.727 25.016 23.438 1 97.06 103 ASN A O 1
ATOM 850 N N . GLY A 1 104 ? -11.492 26.734 23.969 1 96.62 104 GLY A N 1
ATOM 851 C CA . GLY A 1 104 ? -11.008 26.203 25.234 1 96.62 104 GLY A CA 1
ATOM 852 C C . GLY A 1 104 ? -9.867 25.219 25.047 1 96.62 104 GLY A C 1
ATOM 853 O O . GLY A 1 104 ? -9.594 24.406 25.938 1 96.62 104 GLY A O 1
ATOM 854 N N . PHE A 1 105 ? -9.297 25.172 23.953 1 97.5 105 PHE A N 1
ATOM 855 C CA . PHE A 1 105 ? -8.156 24.281 23.766 1 97.5 105 PHE A CA 1
ATOM 856 C C . PHE A 1 105 ? -6.898 24.859 24.391 1 97.5 105 PHE A C 1
ATOM 858 O O . PHE A 1 105 ? -6.672 26.078 24.328 1 97.5 105 PHE A O 1
ATOM 865 N N . PRO A 1 106 ? -6.145 24.047 25.062 1 96.44 106 PRO A N 1
ATOM 866 C CA . PRO A 1 106 ? -4.875 24.531 25.625 1 96.44 106 PRO A CA 1
ATOM 867 C C . PRO A 1 106 ? -3.857 24.875 24.531 1 96.44 106 PRO A C 1
ATOM 869 O O . PRO A 1 106 ? -3.48 24.016 23.734 1 96.44 106 PRO A O 1
ATOM 872 N N . ILE A 1 107 ? -3.396 26.062 24.453 1 96.38 107 ILE A N 1
ATOM 873 C CA . ILE A 1 107 ? -2.383 26.547 23.531 1 96.38 107 ILE A CA 1
ATOM 874 C C . ILE A 1 107 ? -1.388 27.438 24.25 1 96.38 107 ILE A C 1
ATOM 876 O O . ILE A 1 107 ? -1.613 27.828 25.406 1 96.38 107 ILE A O 1
ATOM 880 N N . ALA A 1 108 ? -0.292 27.75 23.594 1 94.19 108 ALA A N 1
ATOM 881 C CA . ALA A 1 108 ? 0.659 28.703 24.156 1 94.19 108 ALA A CA 1
ATOM 882 C C . ALA A 1 108 ? 0.034 30.094 24.266 1 94.19 108 ALA A C 1
ATOM 884 O O . ALA A 1 108 ? -0.764 30.5 23.422 1 94.19 108 ALA A O 1
ATOM 885 N N . GLN A 1 109 ? 0.461 30.766 25.312 1 94.62 109 GLN A N 1
ATOM 886 C CA . GLN A 1 109 ? 0.065 32.156 25.391 1 94.62 109 GLN A CA 1
ATOM 887 C C . GLN A 1 109 ? 0.511 32.938 24.156 1 94.62 109 GLN A C 1
ATOM 889 O O . GLN A 1 109 ? 1.639 32.781 23.688 1 94.62 109 GLN A O 1
ATOM 894 N N . TYR A 1 110 ? -0.43 33.656 23.625 1 95.38 110 TYR A N 1
ATOM 895 C CA . TYR A 1 110 ? -0.049 34.375 22.422 1 95.38 110 TYR A CA 1
ATOM 896 C C . TYR A 1 110 ? -0.687 35.781 22.406 1 95.38 110 TYR A C 1
ATOM 898 O O . TYR A 1 110 ? -1.619 36.031 23.156 1 95.38 110 TYR A O 1
ATOM 906 N N . GLU A 1 111 ? -0.093 36.688 21.562 1 96.12 111 GLU A N 1
ATOM 907 C CA . GLU A 1 111 ? -0.62 38.031 21.297 1 96.12 111 GLU A CA 1
ATOM 908 C C . GLU A 1 111 ? -0.565 38.344 19.797 1 96.12 111 GLU A C 1
ATOM 910 O O . GLU A 1 111 ? 0.359 37.938 19.109 1 96.12 111 GLU A O 1
ATOM 915 N N . TYR A 1 112 ? -1.604 39.031 19.406 1 95.62 112 TYR A N 1
ATOM 916 C CA . TYR A 1 112 ? -1.668 39.531 18.031 1 95.62 112 TYR A CA 1
ATOM 917 C C . TYR A 1 112 ? -1.159 40.969 17.953 1 95.62 112 TYR A C 1
ATOM 919 O O . TYR A 1 112 ? -1.463 41.781 18.812 1 95.62 112 TYR A O 1
ATOM 927 N N . HIS A 1 113 ? -0.331 41.25 16.906 1 95.81 113 HIS A N 1
ATOM 928 C CA . HIS A 1 113 ? 0.192 42.594 16.688 1 95.81 113 HIS A CA 1
ATOM 929 C C . HIS A 1 113 ? 0.191 42.938 15.211 1 95.81 113 HIS A C 1
ATOM 931 O O . HIS A 1 113 ? 0.49 42.094 14.367 1 95.81 113 HIS A O 1
ATOM 937 N N . GLU A 1 114 ? -0.035 44.156 14.93 1 94.06 114 GLU A N 1
ATOM 938 C CA . GLU A 1 114 ? -0.105 44.625 13.547 1 94.06 114 GLU A CA 1
ATOM 939 C C . GLU A 1 114 ? 1.288 44.875 12.984 1 94.06 114 GLU A C 1
ATOM 941 O O . GLU A 1 114 ? 1.499 44.781 11.773 1 94.06 114 GLU A O 1
ATOM 946 N N . ASP A 1 115 ? 2.178 45.281 13.82 1 92.75 115 ASP A N 1
ATOM 947 C CA . ASP A 1 115 ? 3.516 45.625 13.352 1 92.75 115 ASP A CA 1
ATOM 948 C C . ASP A 1 115 ? 4.586 44.906 14.156 1 92.75 115 ASP A C 1
ATOM 950 O O . ASP A 1 115 ? 4.332 44.469 15.273 1 92.75 115 ASP A O 1
ATOM 954 N N . PHE A 1 116 ? 5.723 44.875 13.57 1 94 116 PHE A N 1
ATOM 955 C CA . PHE A 1 116 ? 6.805 44.094 14.156 1 94 116 PHE A CA 1
ATOM 956 C C . PHE A 1 116 ? 7.305 44.719 15.445 1 94 116 PHE A C 1
ATOM 958 O O . PHE A 1 116 ? 7.695 44.031 16.375 1 94 116 PHE A O 1
ATOM 965 N N . GLU A 1 117 ? 7.316 46.031 15.477 1 93.12 117 GLU A N 1
ATOM 966 C CA . GLU A 1 117 ? 7.816 46.719 16.656 1 93.12 117 GLU A CA 1
ATOM 967 C C . GLU A 1 117 ? 7.012 46.344 17.906 1 93.12 117 GLU A C 1
ATOM 969 O O . GLU A 1 117 ? 7.582 46.031 18.953 1 93.12 117 GLU A O 1
ATOM 974 N N . SER A 1 118 ? 5.75 46.469 17.719 1 94.81 118 SER A N 1
ATOM 975 C CA . SER A 1 118 ? 4.883 46.094 18.828 1 94.81 118 SER A CA 1
ATOM 976 C C . SER A 1 118 ? 5.035 44.594 19.172 1 94.81 118 SER A C 1
ATOM 978 O O . SER A 1 118 ? 4.996 44.219 20.344 1 94.81 118 SER A O 1
ATOM 980 N N . ALA A 1 119 ? 5.133 43.719 18.203 1 95.19 119 ALA A N 1
ATOM 981 C CA . ALA A 1 119 ? 5.348 42.312 18.406 1 95.19 119 ALA A CA 1
ATOM 982 C C . ALA A 1 119 ? 6.637 42.062 19.188 1 95.19 119 ALA A C 1
ATOM 984 O O . ALA A 1 119 ? 6.668 41.219 20.078 1 95.19 119 ALA A O 1
ATOM 985 N N . PHE A 1 120 ? 7.645 42.75 18.797 1 94.38 120 PHE A N 1
ATOM 986 C CA . PHE A 1 120 ? 8.945 42.594 19.438 1 94.38 120 PHE A CA 1
ATOM 987 C C . PHE A 1 120 ? 8.875 43 20.906 1 94.38 120 PHE A C 1
ATOM 989 O O . PHE A 1 120 ? 9.43 42.281 21.766 1 94.38 120 PHE A O 1
ATOM 996 N N . ARG A 1 121 ? 8.227 44.031 21.156 1 93.56 121 ARG A N 1
ATOM 997 C CA . ARG A 1 121 ? 8.07 44.469 22.547 1 93.56 121 ARG A CA 1
ATOM 998 C C . ARG A 1 121 ? 7.328 43.438 23.359 1 93.56 121 ARG A C 1
ATOM 1000 O O . ARG A 1 121 ? 7.691 43.156 24.5 1 93.56 121 ARG A O 1
ATOM 1007 N N . ALA A 1 122 ? 6.305 43 22.766 1 94.75 122 ALA A N 1
ATOM 1008 C CA . ALA A 1 122 ? 5.539 41.938 23.438 1 94.75 122 ALA A CA 1
ATOM 1009 C C . ALA A 1 122 ? 6.398 40.719 23.703 1 94.75 122 ALA A C 1
ATOM 1011 O O . ALA A 1 122 ? 6.32 40.094 24.781 1 94.75 122 ALA A O 1
ATOM 1012 N N . ALA A 1 123 ? 7.145 40.281 22.766 1 94.88 123 ALA A N 1
ATOM 1013 C CA . ALA A 1 123 ? 8.023 39.125 22.875 1 94.88 123 ALA A CA 1
ATOM 1014 C C . ALA A 1 123 ? 9.016 39.312 24.031 1 94.88 123 ALA A C 1
ATOM 1016 O O . ALA A 1 123 ? 9.281 38.375 24.781 1 94.88 123 ALA A O 1
ATOM 1017 N N . LYS A 1 124 ? 9.516 40.5 24.125 1 92.38 124 LYS A N 1
ATOM 1018 C CA . LYS A 1 124 ? 10.461 40.812 25.188 1 92.38 124 LYS A CA 1
ATOM 1019 C C . LYS A 1 124 ? 9.797 40.688 26.562 1 92.38 124 LYS A C 1
ATOM 1021 O O . LYS A 1 124 ? 10.414 40.188 27.5 1 92.38 124 LYS A O 1
ATOM 1026 N N . ARG A 1 125 ? 8.648 41.156 26.609 1 92.38 125 ARG A N 1
ATOM 1027 C CA . ARG A 1 125 ? 7.902 41.062 27.859 1 92.38 125 ARG A CA 1
ATOM 1028 C C . ARG A 1 125 ? 7.676 39.625 28.266 1 92.38 125 ARG A C 1
ATOM 1030 O O . ARG A 1 125 ? 7.676 39.312 29.453 1 92.38 125 ARG A O 1
ATOM 1037 N N . MET A 1 126 ? 7.477 38.75 27.312 1 92.38 126 MET A N 1
ATOM 1038 C CA . MET A 1 126 ? 7.234 37.312 27.562 1 92.38 126 MET A CA 1
ATOM 1039 C C . MET A 1 126 ? 8.523 36.625 27.969 1 92.38 126 MET A C 1
ATOM 1041 O O . MET A 1 126 ? 8.484 35.5 28.5 1 92.38 126 MET A O 1
ATOM 1045 N N . GLY A 1 127 ? 9.688 37.312 27.781 1 89.25 127 GLY A N 1
ATOM 1046 C CA . GLY A 1 127 ? 10.977 36.719 28.094 1 89.25 127 GLY A CA 1
ATOM 1047 C C . GLY A 1 127 ? 11.555 35.906 26.953 1 89.25 127 GLY A C 1
ATOM 1048 O O . GLY A 1 127 ? 12.586 36.25 26.375 1 89.25 127 GLY A O 1
ATOM 1049 N N . ARG A 1 128 ? 10.984 34.688 26.688 1 92.56 128 ARG A N 1
ATOM 1050 C CA . ARG A 1 128 ? 11.289 33.875 25.516 1 92.56 128 ARG A CA 1
ATOM 1051 C C . ARG A 1 128 ? 10.039 33.656 24.656 1 92.56 128 ARG A C 1
ATOM 1053 O O . ARG A 1 128 ? 9.023 33.156 25.156 1 92.56 128 ARG A O 1
ATOM 1060 N N . ALA A 1 129 ? 10.203 34.125 23.422 1 94.44 129 ALA A N 1
ATOM 1061 C CA . ALA A 1 129 ? 9.016 34.062 22.562 1 94.44 129 ALA A CA 1
ATOM 1062 C C . ALA A 1 129 ? 9.398 33.875 21.109 1 94.44 129 ALA A C 1
ATOM 1064 O O . ALA A 1 129 ? 10.578 33.969 20.75 1 94.44 129 ALA A O 1
ATOM 1065 N N . VAL A 1 130 ? 8.391 33.531 20.391 1 91.81 130 VAL A N 1
ATOM 1066 C CA . VAL A 1 130 ? 8.547 33.438 18.938 1 91.81 130 VAL A CA 1
ATOM 1067 C C . VAL A 1 130 ? 7.535 34.344 18.25 1 91.81 130 VAL A C 1
ATOM 1069 O O . VAL A 1 130 ? 6.344 34.312 18.562 1 91.81 130 VAL A O 1
ATOM 1072 N N . ILE A 1 131 ? 8.07 35.188 17.375 1 91.62 131 ILE A N 1
ATOM 1073 C CA . ILE A 1 131 ? 7.211 36 16.516 1 91.62 131 ILE A CA 1
ATOM 1074 C C . ILE A 1 131 ? 6.996 35.312 15.18 1 91.62 131 ILE A C 1
ATOM 1076 O O . ILE A 1 131 ? 7.957 34.906 14.516 1 91.62 131 ILE A O 1
ATOM 1080 N N . LYS A 1 132 ? 5.719 35.094 14.797 1 90.5 132 LYS A N 1
ATOM 1081 C CA . LYS A 1 132 ? 5.391 34.469 13.531 1 90.5 132 LYS A CA 1
ATOM 1082 C C . LYS A 1 132 ? 4.488 35.344 12.68 1 90.5 132 LYS A C 1
ATOM 1084 O O . LYS A 1 132 ? 3.566 36 13.195 1 90.5 132 LYS A O 1
ATOM 1089 N N . THR A 1 133 ? 4.891 35.469 11.445 1 90.12 133 THR A N 1
ATOM 1090 C CA . THR A 1 133 ? 3.961 36.125 10.531 1 90.12 133 THR A CA 1
ATOM 1091 C C . THR A 1 133 ? 2.625 35.406 10.5 1 90.12 133 THR A C 1
ATOM 1093 O O . THR A 1 133 ? 2.586 34.156 10.516 1 90.12 133 THR A O 1
ATOM 1096 N N . CYS A 1 134 ? 1.531 36.156 10.414 1 87.56 134 CYS A N 1
ATOM 1097 C CA . CYS A 1 134 ? 0.21 35.531 10.414 1 87.56 134 CYS A CA 1
ATOM 1098 C C . CYS A 1 134 ? -0.046 34.781 9.109 1 87.56 134 CYS A C 1
ATOM 1100 O O . CYS A 1 134 ? -0.744 33.781 9.094 1 87.56 134 CYS A O 1
ATOM 1102 N N . ARG A 1 135 ? 0.484 35.25 8.031 1 83.88 135 ARG A N 1
ATOM 1103 C CA . ARG A 1 135 ? 0.248 34.656 6.723 1 83.88 135 ARG A CA 1
ATOM 1104 C C . ARG A 1 135 ? 1.563 34.375 6.008 1 83.88 135 ARG A C 1
ATOM 1106 O O . ARG A 1 135 ? 2.545 35.094 6.184 1 83.88 135 ARG A O 1
ATOM 1113 N N . GLY A 1 136 ? 1.504 33.406 5.23 1 67.88 136 GLY A N 1
ATOM 1114 C CA . GLY A 1 136 ? 2.6 33.125 4.312 1 67.88 136 GLY A CA 1
ATOM 1115 C C . GLY A 1 136 ? 3.766 32.406 4.973 1 67.88 136 GLY A C 1
ATOM 1116 O O . GLY A 1 136 ? 4.77 32.125 4.32 1 67.88 136 GLY A O 1
ATOM 1117 N N . GLY A 1 137 ? 3.715 32.219 6.254 1 60.78 137 GLY A N 1
ATOM 1118 C CA . GLY A 1 137 ? 4.816 31.547 6.93 1 60.78 137 GLY A CA 1
ATOM 1119 C C . GLY A 1 137 ? 4.742 30.031 6.84 1 60.78 137 GLY A C 1
ATOM 1120 O O . GLY A 1 137 ? 3.672 29.438 7.008 1 60.78 137 GLY A O 1
ATOM 1121 N N . TYR A 1 138 ? 5.691 29.438 6.27 1 59.47 138 TYR A N 1
ATOM 1122 C CA . TYR A 1 138 ? 5.797 27.984 6.277 1 59.47 138 TYR A CA 1
ATOM 1123 C C . TYR A 1 138 ? 7.246 27.547 6.473 1 59.47 138 TYR A C 1
ATOM 1125 O O . TYR A 1 138 ? 8.172 28.297 6.18 1 59.47 138 TYR A O 1
ATOM 1133 N N . ASP A 1 139 ? 7.445 26.359 7.02 1 55 139 ASP A N 1
ATOM 1134 C CA . ASP A 1 139 ? 8.734 25.688 7.176 1 55 139 ASP A CA 1
ATOM 1135 C C . ASP A 1 139 ? 9.781 26.641 7.754 1 55 139 ASP A C 1
ATOM 1137 O O . ASP A 1 139 ? 10.875 26.766 7.215 1 55 139 ASP A O 1
ATOM 1141 N N . GLY A 1 140 ? 9.391 27.391 8.781 1 59.91 140 GLY A N 1
ATOM 1142 C CA . GLY A 1 140 ? 10.336 28.234 9.492 1 59.91 140 GLY A CA 1
ATOM 1143 C C . GLY A 1 140 ? 10.398 29.656 8.953 1 59.91 140 GLY A C 1
ATOM 1144 O O . GLY A 1 140 ? 10.898 30.562 9.625 1 59.91 140 GLY A O 1
ATOM 1145 N N . LYS A 1 141 ? 9.961 29.812 7.73 1 66.94 141 LYS A N 1
ATOM 1146 C CA . LYS A 1 141 ? 9.93 31.156 7.16 1 66.94 141 LYS A CA 1
ATOM 1147 C C . LYS A 1 141 ? 8.891 32.031 7.863 1 66.94 141 LYS A C 1
ATOM 1149 O O . LYS A 1 141 ? 7.793 31.562 8.172 1 66.94 141 LYS A O 1
ATOM 1154 N N . GLY A 1 142 ? 9.336 33.188 8.25 1 78.44 142 GLY A N 1
ATOM 1155 C CA . GLY A 1 142 ? 8.438 34.125 8.906 1 78.44 142 GLY A CA 1
ATOM 1156 C C . GLY A 1 142 ? 8.383 33.938 10.414 1 78.44 142 GLY A C 1
ATOM 1157 O O . GLY A 1 142 ? 7.371 34.281 11.039 1 78.44 142 GLY A O 1
ATOM 1158 N N . GLN A 1 143 ? 9.383 33.25 10.898 1 84.06 143 GLN A N 1
ATOM 1159 C CA . GLN A 1 143 ? 9.453 33.031 12.336 1 84.06 143 GLN A CA 1
ATOM 1160 C C . GLN A 1 143 ? 10.695 33.688 12.93 1 84.06 143 GLN A C 1
ATOM 1162 O O . GLN A 1 143 ? 11.773 33.656 12.336 1 84.06 143 GLN A O 1
ATOM 1167 N N . TYR A 1 144 ? 10.594 34.375 14.031 1 86.5 144 TYR A N 1
ATOM 1168 C CA . TYR A 1 144 ? 11.672 35.062 14.727 1 86.5 144 TYR A CA 1
ATOM 1169 C C . TYR A 1 144 ? 11.703 34.656 16.203 1 86.5 144 TYR A C 1
ATOM 1171 O O . TYR A 1 144 ? 10.758 34.938 16.938 1 86.5 144 TYR A O 1
ATOM 1179 N N . PHE A 1 145 ? 12.773 34.125 16.531 1 88.69 145 PHE A N 1
ATOM 1180 C CA . PHE A 1 145 ? 12.922 33.719 17.938 1 88.69 145 PHE A CA 1
ATOM 1181 C C . PHE A 1 145 ? 13.539 34.844 18.75 1 88.69 145 PHE A C 1
ATOM 1183 O O . PHE A 1 145 ? 14.57 35.406 18.375 1 88.69 145 PHE A O 1
ATOM 1190 N N . ILE A 1 146 ? 12.93 35.156 19.781 1 90.31 146 ILE A N 1
ATOM 1191 C CA . ILE A 1 146 ? 13.359 36.25 20.656 1 90.31 146 ILE A CA 1
ATOM 1192 C C . ILE A 1 146 ? 13.664 35.719 22.047 1 90.31 146 ILE A C 1
ATOM 1194 O O . ILE A 1 146 ? 12.891 34.906 22.594 1 90.31 146 ILE A O 1
ATOM 1198 N N . ASN A 1 147 ? 14.82 36.094 22.531 1 89.38 147 ASN A N 1
ATOM 1199 C CA . ASN A 1 147 ? 15.172 35.781 23.906 1 89.38 147 ASN A CA 1
ATOM 1200 C C . ASN A 1 147 ? 15.672 37.031 24.656 1 89.38 147 ASN A C 1
ATOM 1202 O O . ASN A 1 147 ? 15.578 38.125 24.141 1 89.38 147 ASN A O 1
ATOM 1206 N N . GLU A 1 148 ? 16.109 36.812 25.938 1 83.38 148 GLU A N 1
ATOM 1207 C CA . GLU A 1 148 ? 16.516 37.906 26.797 1 83.38 148 GLU A CA 1
ATOM 1208 C C . GLU A 1 148 ? 17.688 38.688 26.188 1 83.38 148 GLU A C 1
ATOM 1210 O O . GLU A 1 148 ? 17.844 39.875 26.422 1 83.38 148 GLU A O 1
ATOM 1215 N N . ASN A 1 149 ? 18.375 38.062 25.359 1 85 149 ASN A N 1
ATOM 1216 C CA . ASN A 1 149 ? 19.594 38.656 24.812 1 85 149 ASN A CA 1
ATOM 1217 C C . ASN A 1 149 ? 19.328 39.281 23.438 1 85 149 ASN A C 1
ATOM 1219 O O . ASN A 1 149 ? 20.219 39.906 22.859 1 85 149 ASN A O 1
ATOM 1223 N N . THR A 1 150 ? 18.141 39.156 22.969 1 87.06 150 THR A N 1
ATOM 1224 C CA . THR A 1 150 ? 17.828 39.719 21.672 1 87.06 150 THR A CA 1
ATOM 1225 C C . THR A 1 150 ? 17.578 41.219 21.781 1 87.06 150 THR A C 1
ATOM 1227 O O . THR A 1 150 ? 16.578 41.656 22.344 1 87.06 150 THR A O 1
ATOM 1230 N N . ASP A 1 151 ? 18.469 41.969 21.344 1 80.56 151 ASP A N 1
ATOM 1231 C CA . ASP A 1 151 ? 18.359 43.438 21.5 1 80.56 151 ASP A CA 1
ATOM 1232 C C . ASP A 1 151 ? 17.641 44.062 20.312 1 80.56 151 ASP A C 1
ATOM 1234 O O . ASP A 1 151 ? 16.875 45 20.484 1 80.56 151 ASP A O 1
ATOM 1238 N N . SER A 1 152 ? 18.016 43.688 19.172 1 80.38 152 SER A N 1
ATOM 1239 C CA . SER A 1 152 ? 17.375 44.188 17.953 1 80.38 152 SER A CA 1
ATOM 1240 C C . SER A 1 152 ? 17.266 43.094 16.891 1 80.38 152 SER A C 1
ATOM 1242 O O . SER A 1 152 ? 18.062 42.156 16.859 1 80.38 152 SER A O 1
ATOM 1244 N N . LEU A 1 153 ? 16.141 43.094 16.281 1 81.75 153 LEU A N 1
ATOM 1245 C CA . LEU A 1 153 ? 15.938 42.156 15.18 1 81.75 153 LEU A CA 1
ATOM 1246 C C . LEU A 1 153 ? 15.297 42.844 13.984 1 81.75 153 LEU A C 1
ATOM 1248 O O . LEU A 1 153 ? 14.375 43.656 14.148 1 81.75 153 LEU A O 1
ATOM 1252 N N . LYS A 1 154 ? 15.93 42.719 12.836 1 82.19 154 LYS A N 1
ATOM 1253 C CA . LYS A 1 154 ? 15.352 43.281 11.609 1 82.19 154 LYS A CA 1
ATOM 1254 C C . LYS A 1 154 ? 14.352 42.281 10.992 1 82.19 154 LYS A C 1
ATOM 1256 O O . LYS A 1 154 ? 14.695 41.156 10.711 1 82.19 154 LYS A O 1
ATOM 1261 N N . CYS A 1 155 ? 13.133 42.812 11.039 1 81.06 155 CYS A N 1
ATOM 1262 C CA . CYS A 1 155 ? 12.086 42 10.43 1 81.06 155 CYS A CA 1
ATOM 1263 C C . CYS A 1 155 ? 11.898 42.375 8.961 1 81.06 155 CYS A C 1
ATOM 1265 O O . CYS A 1 155 ? 11.781 43.562 8.625 1 81.06 155 CYS A O 1
ATOM 1267 N N . GLN A 1 156 ? 11.969 41.406 8.055 1 80.81 156 GLN A N 1
ATOM 1268 C CA . GLN A 1 156 ? 11.805 41.656 6.625 1 80.81 156 GLN A CA 1
ATOM 1269 C C . GLN A 1 156 ? 10.383 41.344 6.172 1 80.81 156 GLN A C 1
ATOM 1271 O O . GLN A 1 156 ? 10.031 41.562 5.012 1 80.81 156 GLN A O 1
ATOM 1276 N N . ASP A 1 157 ? 9.547 40.938 7.074 1 84.44 157 ASP A N 1
ATOM 1277 C CA . ASP A 1 157 ? 8.195 40.531 6.707 1 84.44 157 ASP A CA 1
ATOM 1278 C C . ASP A 1 157 ? 7.188 41.656 7.035 1 84.44 157 ASP A C 1
ATOM 1280 O O . ASP A 1 157 ? 7.461 42.5 7.875 1 84.44 157 ASP A O 1
ATOM 1284 N N . SER A 1 158 ? 6.152 41.594 6.164 1 85.31 158 SER A N 1
ATOM 1285 C CA . SER A 1 158 ? 5.027 42.469 6.477 1 85.31 158 SER A CA 1
ATOM 1286 C C . SER A 1 158 ? 4.023 41.781 7.395 1 85.31 158 SER A C 1
ATOM 1288 O O . SER A 1 158 ? 3.812 40.562 7.289 1 85.31 158 SER A O 1
ATOM 1290 N N . GLY A 1 159 ? 3.539 42.5 8.414 1 84.12 159 GLY A N 1
ATOM 1291 C CA . GLY A 1 159 ? 2.584 41.938 9.359 1 84.12 159 GLY A CA 1
ATOM 1292 C C . GLY A 1 159 ? 1.224 41.656 8.742 1 84.12 159 GLY A C 1
ATOM 1293 O O . GLY A 1 159 ? 1.089 41.625 7.52 1 84.12 159 GLY A O 1
ATOM 1294 N N . PRO A 1 160 ? 0.283 41.281 9.633 1 93 160 PRO A N 1
ATOM 1295 C CA . PRO A 1 160 ? 0.344 41.188 11.094 1 93 160 PRO A CA 1
ATOM 1296 C C . PRO A 1 160 ? 1.149 40 11.602 1 93 160 PRO A C 1
ATOM 1298 O O . PRO A 1 160 ? 1.579 39.156 10.805 1 93 160 PRO A O 1
ATOM 1301 N N . PHE A 1 161 ? 1.368 40 12.977 1 94.19 161 PHE A N 1
ATOM 1302 C CA . PHE A 1 161 ? 2.199 39 13.625 1 94.19 161 PHE A CA 1
ATOM 1303 C C . PHE A 1 161 ? 1.479 38.375 14.82 1 94.19 161 PHE A C 1
ATOM 1305 O O . PHE A 1 161 ? 0.622 39.031 15.43 1 94.19 161 PHE A O 1
ATOM 1312 N N . VAL A 1 162 ? 1.857 37.219 15.047 1 94.75 162 VAL A N 1
ATOM 1313 C CA . VAL A 1 162 ? 1.494 36.562 16.297 1 94.75 162 VAL A CA 1
ATOM 1314 C C . VAL A 1 162 ? 2.75 36.281 17.125 1 94.75 162 VAL A C 1
ATOM 1316 O O . VAL A 1 162 ? 3.748 35.781 16.594 1 94.75 162 VAL A O 1
ATOM 1319 N N . VAL A 1 163 ? 2.654 36.719 18.359 1 95.12 163 VAL A N 1
ATOM 1320 C CA . VAL A 1 163 ? 3.732 36.438 19.297 1 95.12 163 VAL A CA 1
ATOM 1321 C C . VAL A 1 163 ? 3.318 35.312 20.25 1 95.12 163 VAL A C 1
ATOM 1323 O O . VAL A 1 163 ? 2.295 35.406 20.922 1 95.12 163 VAL A O 1
ATOM 1326 N N . GLU A 1 164 ? 4.082 34.25 20.234 1 95 164 GLU A N 1
ATOM 1327 C CA . GLU A 1 164 ? 3.805 33.125 21.109 1 95 164 GLU A CA 1
ATOM 1328 C C . GLU A 1 164 ? 4.906 32.969 22.156 1 95 164 GLU A C 1
ATOM 1330 O O . GLU A 1 164 ? 6.094 33.031 21.828 1 95 164 GLU A O 1
ATOM 1335 N N . LYS A 1 165 ? 4.477 32.844 23.391 1 94.5 165 LYS A N 1
ATOM 1336 C CA . LYS A 1 165 ? 5.461 32.469 24.406 1 94.5 165 LYS A CA 1
ATOM 1337 C C . LYS A 1 165 ? 6.145 31.156 24.078 1 94.5 165 LYS A C 1
ATOM 1339 O O . LYS A 1 165 ? 5.484 30.188 23.672 1 94.5 165 LYS A O 1
ATOM 1344 N N . PHE A 1 166 ? 7.402 31.203 24.234 1 92.81 166 PHE A N 1
ATOM 1345 C CA . PHE A 1 166 ? 8.141 29.984 23.984 1 92.81 166 PHE A CA 1
ATOM 1346 C C . PHE A 1 166 ? 7.797 28.906 25.016 1 92.81 166 PHE A C 1
ATOM 1348 O O . PHE A 1 166 ? 7.711 29.203 26.203 1 92.81 166 PHE A O 1
ATOM 1355 N N . ILE A 1 167 ? 7.559 27.75 24.562 1 91.81 167 ILE A N 1
ATOM 1356 C CA . ILE A 1 167 ? 7.227 26.625 25.453 1 91.81 167 ILE A CA 1
ATOM 1357 C C . ILE A 1 167 ? 8.461 25.766 25.672 1 91.81 167 ILE A C 1
ATOM 1359 O O . ILE A 1 167 ? 9.039 25.25 24.703 1 91.81 167 ILE A O 1
ATOM 1363 N N . ASN A 1 168 ? 8.883 25.656 26.906 1 92.12 168 ASN A N 1
ATOM 1364 C CA . ASN A 1 168 ? 9.914 24.688 27.25 1 92.12 168 ASN A CA 1
ATOM 1365 C C . ASN A 1 168 ? 9.344 23.281 27.344 1 92.12 168 ASN A C 1
ATOM 1367 O O . ASN A 1 168 ? 9.188 22.75 28.438 1 92.12 168 ASN A O 1
ATOM 1371 N N . TYR A 1 169 ? 9.117 22.672 26.203 1 93.88 169 TYR A N 1
ATOM 1372 C CA . TYR A 1 169 ? 8.445 21.375 26.156 1 93.88 169 TYR A CA 1
ATOM 1373 C C . TYR A 1 169 ? 9.453 20.234 26.297 1 93.88 169 TYR A C 1
ATOM 1375 O O . TYR A 1 169 ? 10.641 20.406 26 1 93.88 169 TYR A O 1
ATOM 1383 N N . ASP A 1 170 ? 9.008 19.078 26.797 1 95.12 170 ASP A N 1
ATOM 1384 C CA . ASP A 1 170 ? 9.82 17.875 26.875 1 95.12 170 ASP A CA 1
ATOM 1385 C C . ASP A 1 170 ? 9.984 17.234 25.5 1 95.12 170 ASP A C 1
ATOM 1387 O O . ASP A 1 170 ? 11.086 16.828 25.109 1 95.12 170 ASP A O 1
ATOM 1391 N N . TYR A 1 171 ? 8.93 17.094 24.766 1 94.94 171 TYR A N 1
ATOM 1392 C CA . TYR A 1 171 ? 8.945 16.562 23.406 1 94.94 171 TYR A CA 1
ATOM 1393 C C . TYR A 1 171 ? 7.699 17 22.641 1 94.94 171 TYR A C 1
ATOM 1395 O O . TYR A 1 171 ? 6.762 17.547 23.219 1 94.94 171 TYR A O 1
ATOM 1403 N N . GLU A 1 172 ? 7.742 16.828 21.359 1 96.12 172 GLU A N 1
ATOM 1404 C CA . GLU A 1 172 ? 6.598 17.078 20.484 1 96.12 172 GLU A CA 1
ATOM 1405 C C . GLU A 1 172 ? 5.898 15.781 20.109 1 96.12 172 GLU A C 1
ATOM 1407 O O . GLU A 1 172 ? 6.527 14.719 20.062 1 96.12 172 GLU A O 1
ATOM 1412 N N . ALA A 1 173 ? 4.652 15.898 19.953 1 97.19 173 ALA A N 1
ATOM 1413 C CA . ALA A 1 173 ? 3.83 14.75 19.594 1 97.19 173 ALA A CA 1
ATOM 1414 C C . ALA A 1 173 ? 2.766 15.125 18.562 1 97.19 173 ALA A C 1
ATOM 1416 O O . ALA A 1 173 ? 2.527 16.312 18.328 1 97.19 173 ALA A O 1
ATOM 1417 N N . SER A 1 174 ? 2.217 14.156 17.938 1 97.56 174 SER A N 1
ATOM 1418 C CA . SER A 1 174 ? 1.11 14.367 17.016 1 97.56 174 SER A CA 1
ATOM 1419 C C . SER A 1 174 ? 0.062 13.266 17.156 1 97.56 174 SER A C 1
ATOM 1421 O O . SER A 1 174 ? 0.364 12.172 17.625 1 97.56 174 SER A O 1
ATOM 1423 N N . ILE A 1 175 ? -1.08 13.617 16.812 1 98.12 175 ILE A N 1
ATOM 1424 C CA . ILE A 1 175 ? -2.131 12.633 16.594 1 98.12 175 ILE A CA 1
ATOM 1425 C C . ILE A 1 175 ? -2.752 12.836 15.211 1 98.12 175 ILE A C 1
ATOM 1427 O O . ILE A 1 175 ? -2.904 13.977 14.758 1 98.12 175 ILE A O 1
ATOM 1431 N N . ILE A 1 176 ? -2.973 11.742 14.547 1 98.69 176 ILE A N 1
ATOM 1432 C CA . ILE A 1 176 ? -3.74 11.719 13.305 1 98.69 176 ILE A CA 1
ATOM 1433 C C . ILE A 1 176 ? -5.152 11.211 13.578 1 98.69 176 ILE A C 1
ATOM 1435 O O . ILE A 1 176 ? -5.332 10.109 14.094 1 98.69 176 ILE A O 1
ATOM 1439 N N . ALA A 1 177 ? -6.105 12.016 13.266 1 98.75 177 ALA A N 1
ATOM 1440 C CA . ALA A 1 177 ? -7.496 11.633 13.492 1 98.75 177 ALA A CA 1
ATOM 1441 C C . ALA A 1 177 ? -8.328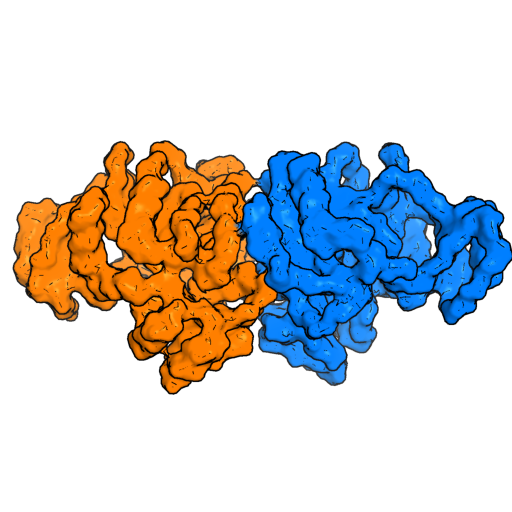 11.789 12.219 1 98.75 177 ALA A C 1
ATOM 1443 O O . ALA A 1 177 ? -7.906 12.469 11.281 1 98.75 177 ALA A O 1
ATOM 1444 N N . VAL A 1 178 ? -9.469 11.086 12.195 1 98.88 178 VAL A N 1
ATOM 1445 C CA . VAL A 1 178 ? -10.344 11.117 11.031 1 98.88 178 VAL A CA 1
ATOM 1446 C C . VAL A 1 178 ? -11.797 11.195 11.484 1 98.88 178 VAL A C 1
ATOM 1448 O O . VAL A 1 178 ? -12.18 10.578 12.484 1 98.88 178 VAL A O 1
ATOM 1451 N N . ARG A 1 179 ? -12.523 11.977 10.828 1 98.81 179 ARG A N 1
ATOM 1452 C CA . ARG A 1 179 ? -13.953 12.109 11.078 1 98.81 179 ARG A CA 1
ATOM 1453 C C . ARG A 1 179 ? -14.75 12.016 9.781 1 98.81 179 ARG A C 1
ATOM 1455 O O . ARG A 1 179 ? -14.359 12.594 8.766 1 98.81 179 ARG A O 1
ATOM 1462 N N . GLY A 1 180 ? -15.789 11.211 9.797 1 98.19 180 GLY A N 1
ATOM 1463 C CA . GLY A 1 180 ? -16.656 11.062 8.641 1 98.19 180 GLY A CA 1
ATOM 1464 C C . GLY A 1 180 ? -17.828 12.039 8.633 1 98.19 180 GLY A C 1
ATOM 1465 O O . GLY A 1 180 ? -18.047 12.75 9.617 1 98.19 180 GLY A O 1
ATOM 1466 N N . SER A 1 181 ? -18.562 12.047 7.512 1 96.44 181 SER A N 1
ATOM 1467 C CA . SER A 1 181 ? -19.688 12.961 7.332 1 96.44 181 SER A CA 1
ATOM 1468 C C . SER A 1 181 ? -20.797 12.68 8.344 1 96.44 181 SER A C 1
ATOM 1470 O O . SER A 1 181 ? -21.578 13.57 8.68 1 96.44 181 SER A O 1
ATOM 1472 N N . ASN A 1 182 ? -20.828 11.484 8.836 1 96.56 182 ASN A N 1
ATOM 1473 C CA . ASN A 1 182 ? -21.859 11.109 9.789 1 96.56 182 ASN A CA 1
ATOM 1474 C C . ASN A 1 182 ? -21.422 11.383 11.227 1 96.56 182 ASN A C 1
ATOM 1476 O O . ASN A 1 182 ? -22.125 11.039 12.172 1 96.56 182 ASN A O 1
ATOM 1480 N N . GLY A 1 183 ? -20.234 11.867 11.367 1 97.44 183 GLY A N 1
ATOM 1481 C CA . GLY A 1 183 ? -19.75 12.203 12.695 1 97.44 183 GLY A CA 1
ATOM 1482 C C . GLY A 1 183 ? -18.906 11.109 13.32 1 97.44 183 GLY A C 1
ATOM 1483 O O . GLY A 1 183 ? -18.328 11.289 14.398 1 97.44 183 GLY A O 1
ATOM 1484 N N . ASN A 1 184 ? -18.828 9.953 12.648 1 97.5 184 ASN A N 1
ATOM 1485 C CA . ASN A 1 184 ? -17.938 8.914 13.148 1 97.5 184 ASN A CA 1
ATOM 1486 C C . ASN A 1 184 ? -16.5 9.406 13.266 1 97.5 184 ASN A C 1
ATOM 1488 O O . ASN A 1 184 ? -16.031 10.141 12.398 1 97.5 184 ASN A O 1
ATOM 1492 N N . PHE A 1 185 ? -15.891 8.992 14.367 1 98.69 185 PHE A N 1
ATOM 1493 C CA . PHE A 1 185 ? -14.555 9.477 14.695 1 98.69 185 PHE A CA 1
ATOM 1494 C C . PHE A 1 185 ? -13.609 8.32 14.984 1 98.69 185 PHE A C 1
ATOM 1496 O O . PHE A 1 185 ? -13.977 7.371 15.68 1 98.69 185 PHE A O 1
ATOM 1503 N N . GLN A 1 186 ? -12.5 8.32 14.352 1 98.56 186 GLN A N 1
ATOM 1504 C CA . GLN A 1 186 ? -11.414 7.391 14.633 1 98.56 186 GLN A CA 1
ATOM 1505 C C . GLN A 1 186 ? -10.078 8.125 14.734 1 98.56 186 GLN A C 1
ATOM 1507 O O . GLN A 1 186 ? -9.977 9.289 14.367 1 98.56 186 GLN A O 1
ATOM 1512 N N . PHE A 1 187 ? -9.086 7.496 15.297 1 98.25 187 PHE A N 1
ATOM 1513 C CA . PHE A 1 187 ? -7.766 8.102 15.414 1 98.25 187 PHE A CA 1
ATOM 1514 C C . PHE A 1 187 ? -6.68 7.035 15.375 1 98.25 187 PHE A C 1
ATOM 1516 O O . PHE A 1 187 ? -6.945 5.859 15.633 1 98.25 187 PHE A O 1
ATOM 1523 N N . PHE A 1 188 ? -5.523 7.402 14.984 1 98.12 188 PHE A N 1
ATOM 1524 C CA . PHE A 1 188 ? -4.32 6.586 15.094 1 98.12 188 PHE A CA 1
A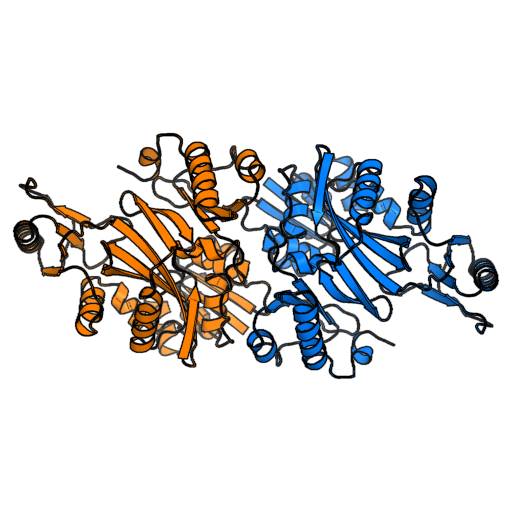TOM 1525 C C . PHE A 1 188 ? -3.611 6.836 16.422 1 98.12 188 PHE A C 1
ATOM 1527 O O . PHE A 1 188 ? -3.744 7.91 17 1 98.12 188 PHE A O 1
ATOM 1534 N N . ASP A 1 189 ? -2.836 5.883 16.859 1 97.12 189 ASP A N 1
ATOM 1535 C CA . ASP A 1 189 ? -2.045 6.078 18.062 1 97.12 189 ASP A CA 1
ATOM 1536 C C . ASP A 1 189 ? -1.124 7.289 17.938 1 97.12 189 ASP A C 1
ATOM 1538 O O . ASP A 1 189 ? -0.485 7.477 16.891 1 97.12 189 ASP A O 1
ATOM 1542 N N . PRO A 1 190 ? -1.054 8.102 18.938 1 97.5 190 PRO A N 1
ATOM 1543 C CA . PRO A 1 190 ? -0.191 9.289 18.875 1 97.5 190 PRO A CA 1
ATOM 1544 C C . PRO A 1 190 ? 1.274 8.938 18.625 1 97.5 190 PRO A C 1
ATOM 1546 O O . PRO A 1 190 ? 1.717 7.84 18.984 1 97.5 190 PRO A O 1
ATOM 1549 N N . SER A 1 191 ? 1.95 9.859 18.078 1 97.69 191 SER A N 1
ATOM 1550 C CA . SER A 1 191 ? 3.355 9.633 17.766 1 97.69 191 SER A CA 1
ATOM 1551 C C . SER A 1 191 ? 4.25 10.664 18.438 1 97.69 191 SER A C 1
ATOM 1553 O O . SER A 1 191 ? 3.836 11.812 18.656 1 97.69 191 SER A O 1
ATOM 1555 N N . PHE A 1 192 ? 5.449 10.227 18.781 1 97.56 192 PHE A N 1
ATOM 1556 C CA . PHE A 1 192 ? 6.559 11.109 19.125 1 97.56 192 PHE A CA 1
ATOM 1557 C C . PHE A 1 192 ? 7.137 11.758 17.875 1 97.56 192 PHE A C 1
ATOM 1559 O O . PHE A 1 192 ? 7.277 11.109 16.828 1 97.56 192 PHE A O 1
ATOM 1566 N N . ASN A 1 193 ? 7.445 13.055 17.984 1 97.75 193 ASN A N 1
ATOM 1567 C CA . ASN A 1 193 ? 8.047 13.773 16.859 1 97.75 193 ASN A CA 1
ATOM 1568 C C . ASN A 1 193 ? 9.383 14.398 17.25 1 97.75 193 ASN A C 1
ATOM 1570 O O . ASN A 1 193 ? 9.477 15.102 18.25 1 97.75 193 ASN A O 1
ATOM 1574 N N . TYR A 1 194 ? 10.32 14.102 16.484 1 97.81 194 TYR A N 1
ATOM 1575 C CA . TYR A 1 194 ? 11.57 14.844 16.578 1 97.81 194 TYR A CA 1
ATOM 1576 C C . TYR A 1 194 ? 11.68 15.867 15.453 1 97.81 194 TYR A C 1
ATOM 1578 O O . TYR A 1 194 ? 11.812 15.508 14.281 1 97.81 194 TYR A O 1
ATOM 1586 N N . ASN A 1 195 ? 11.641 17.109 15.875 1 94.19 195 ASN A N 1
ATOM 1587 C CA . ASN A 1 195 ? 11.797 18.234 14.953 1 94.19 195 ASN A CA 1
ATOM 1588 C C . ASN A 1 195 ? 13.109 18.969 15.188 1 94.19 195 ASN A C 1
ATOM 1590 O O . ASN A 1 195 ? 13.555 19.109 16.328 1 94.19 195 ASN A O 1
ATOM 1594 N N . LYS A 1 196 ? 13.656 19.359 14.148 1 91.31 196 LYS A N 1
ATOM 1595 C CA . LYS A 1 196 ? 14.82 20.234 14.195 1 91.31 196 LYS A CA 1
ATOM 1596 C C . LYS A 1 196 ? 14.672 21.406 13.234 1 91.31 196 LYS A C 1
ATOM 1598 O O . LYS A 1 196 ? 14.391 21.219 12.047 1 91.31 196 LYS A O 1
ATOM 1603 N N . ASN A 1 197 ? 14.805 22.609 13.719 1 83.12 197 ASN A N 1
ATOM 1604 C CA . ASN A 1 197 ? 14.625 23.828 12.945 1 83.12 197 ASN A CA 1
ATOM 1605 C C . ASN A 1 197 ? 13.25 23.875 12.281 1 83.12 197 ASN A C 1
ATOM 1607 O O . ASN A 1 197 ? 13.133 24.203 11.094 1 83.12 197 ASN A O 1
ATOM 1611 N N . GLY A 1 198 ? 12.297 23.375 13.039 1 82.06 198 GLY A N 1
ATOM 1612 C CA . GLY A 1 198 ? 10.922 23.438 12.57 1 82.06 198 GLY A CA 1
ATOM 1613 C C . GLY A 1 198 ? 10.594 22.391 11.523 1 82.06 198 GLY A C 1
ATOM 1614 O O . GLY A 1 198 ? 9.523 22.422 10.914 1 82.06 198 GLY A O 1
ATOM 1615 N N . ILE A 1 199 ? 11.508 21.5 11.305 1 90.75 199 ILE A N 1
ATOM 1616 C CA . ILE A 1 199 ? 11.312 20.469 10.289 1 90.75 199 ILE A CA 1
ATOM 1617 C C . ILE A 1 199 ? 11.211 19.109 10.969 1 90.75 199 ILE A C 1
ATOM 1619 O O . ILE A 1 199 ? 12.039 18.766 11.82 1 90.75 199 ILE A O 1
ATOM 1623 N N . LEU A 1 200 ? 10.234 18.359 10.633 1 96 200 LEU A N 1
ATOM 1624 C CA . LEU A 1 200 ? 10.125 17 11.141 1 96 200 LEU A CA 1
ATOM 1625 C C . LEU A 1 200 ? 11.234 16.109 10.578 1 96 200 LEU A C 1
ATOM 1627 O O . LEU A 1 200 ? 11.344 15.953 9.359 1 96 200 LEU A O 1
ATOM 1631 N N . ILE A 1 201 ? 11.984 15.547 11.422 1 97.62 201 ILE A N 1
ATOM 1632 C CA . ILE A 1 201 ? 13.062 14.664 10.992 1 97.62 201 ILE A CA 1
ATOM 1633 C C . ILE A 1 201 ? 12.594 13.211 11.039 1 97.62 201 ILE A C 1
ATOM 1635 O O . ILE A 1 201 ? 12.703 12.484 10.047 1 97.62 201 ILE A O 1
ATOM 1639 N N . TYR A 1 202 ? 12.07 12.789 12.141 1 98.69 202 TYR A N 1
ATOM 1640 C CA . TYR A 1 202 ? 11.5 11.453 12.281 1 98.69 202 TYR A CA 1
ATOM 1641 C C . TYR A 1 202 ? 10.391 11.438 13.32 1 98.69 202 TYR A C 1
ATOM 1643 O O . TYR A 1 202 ? 10.234 12.398 14.086 1 98.69 202 TYR A O 1
ATOM 1651 N N . ASN A 1 203 ? 9.586 10.453 13.312 1 98.38 203 ASN A N 1
ATOM 1652 C CA . ASN A 1 203 ? 8.594 10.234 14.359 1 98.38 203 ASN A CA 1
ATOM 1653 C C . ASN A 1 203 ? 8.359 8.75 14.602 1 98.38 203 ASN A C 1
ATOM 1655 O O . ASN A 1 203 ? 8.766 7.91 13.797 1 98.38 203 ASN A O 1
ATOM 1659 N N . ILE A 1 204 ? 7.797 8.391 15.758 1 98.5 204 ILE A N 1
ATOM 1660 C CA . ILE A 1 204 ? 7.578 7.004 16.172 1 98.5 204 ILE A CA 1
ATOM 1661 C C . ILE A 1 204 ? 6.238 6.883 16.891 1 98.5 204 ILE A C 1
ATOM 1663 O O . ILE A 1 204 ? 5.918 7.691 17.766 1 98.5 204 ILE A O 1
ATOM 1667 N N . ALA A 1 205 ? 5.473 6 16.484 1 97.88 205 ALA A N 1
ATOM 1668 C CA . ALA A 1 205 ? 4.246 5.621 17.188 1 97.88 205 ALA A CA 1
ATOM 1669 C C . ALA A 1 205 ? 4.309 4.172 17.656 1 97.88 205 ALA A C 1
ATOM 1671 O O . ALA A 1 205 ? 4.938 3.328 17.016 1 97.88 205 ALA A O 1
ATOM 1672 N N . PRO A 1 206 ? 3.66 3.76 18.797 1 97.19 206 PRO A N 1
ATOM 1673 C CA . PRO A 1 206 ? 2.838 4.656 19.625 1 97.19 206 PRO A CA 1
ATOM 1674 C C . PRO A 1 206 ? 3.646 5.395 20.688 1 97.19 206 PRO A C 1
ATOM 1676 O O . PRO A 1 206 ? 4.746 4.961 21.047 1 97.19 206 PRO A O 1
ATOM 1679 N N . LEU A 1 207 ? 3.141 6.527 20.969 1 93.81 207 LEU A N 1
ATOM 1680 C CA . LEU A 1 207 ? 3.598 7.227 22.172 1 93.81 207 LEU A CA 1
ATOM 1681 C C . LEU A 1 207 ? 2.828 6.758 23.406 1 93.81 207 LEU A C 1
ATOM 1683 O O . LEU A 1 207 ? 1.597 6.695 23.375 1 93.81 207 LEU A O 1
ATOM 1687 N N . ASP A 1 208 ? 3.455 6.242 24.438 1 80.75 208 ASP A N 1
ATOM 1688 C CA . ASP A 1 208 ? 2.799 5.758 25.656 1 80.75 208 ASP A CA 1
ATOM 1689 C C . ASP A 1 208 ? 2.197 6.91 26.453 1 80.75 208 ASP A C 1
ATOM 1691 O O . ASP A 1 208 ? 2.748 8.016 26.469 1 80.75 208 ASP A O 1
ATOM 1695 N N . GLY A 1 209 ? 1.046 6.68 27.203 1 66.94 209 GLY A N 1
ATOM 1696 C CA . GLY A 1 209 ? 0.637 7.48 28.344 1 66.94 209 GLY A CA 1
ATOM 1697 C C . GLY A 1 209 ? -0.402 8.531 28 1 66.94 209 GLY A C 1
ATOM 1698 O O . GLY A 1 209 ? -1.104 9.031 28.875 1 66.94 209 GLY A O 1
ATOM 1699 N N . ASN A 1 210 ? -0.334 9.117 26.703 1 62.28 210 ASN A N 1
ATOM 1700 C CA . ASN A 1 210 ? -1.109 10.359 26.719 1 62.28 210 ASN A CA 1
ATOM 1701 C C . ASN A 1 210 ? -2.51 10.141 26.141 1 62.28 210 ASN A C 1
ATOM 1703 O O . ASN A 1 210 ? -2.693 10.133 24.922 1 62.28 210 ASN A O 1
ATOM 1707 N N . ASN A 1 211 ? -3.441 10.133 27.016 1 71.81 211 ASN A N 1
ATOM 1708 C CA . ASN A 1 211 ? -4.844 9.773 26.812 1 71.81 211 ASN A CA 1
ATOM 1709 C C . ASN A 1 211 ? -5.691 11 26.484 1 71.81 211 ASN A C 1
ATOM 1711 O O . ASN A 1 211 ? -6.863 10.867 26.125 1 71.81 211 ASN A O 1
ATOM 1715 N N . LYS A 1 212 ? -5.055 12.227 26.422 1 92.69 212 LYS A N 1
ATOM 1716 C CA . LYS A 1 212 ? -5.934 13.375 26.234 1 92.69 212 LYS A CA 1
ATOM 1717 C C . LYS A 1 212 ? -6.008 13.773 24.766 1 92.69 212 LYS A C 1
ATOM 1719 O O . LYS A 1 212 ? -6.938 14.469 24.344 1 92.69 212 LYS A O 1
ATOM 1724 N N . MET A 1 213 ? -5.059 13.359 23.984 1 96.44 213 MET A N 1
ATOM 1725 C CA . MET A 1 213 ? -4.941 13.805 22.594 1 96.44 213 MET A CA 1
ATOM 1726 C C . MET A 1 213 ? -6.156 13.383 21.781 1 96.44 213 MET A C 1
ATOM 1728 O O . MET A 1 213 ? -6.727 14.188 21.047 1 96.44 213 MET A O 1
ATOM 1732 N N . PRO A 1 214 ? -6.652 12.141 21.969 1 96.88 214 PRO A N 1
ATOM 1733 C CA . PRO A 1 214 ? -7.836 11.734 21.203 1 96.88 214 PRO A CA 1
ATOM 1734 C C . PRO A 1 214 ? -9.07 12.562 21.547 1 96.88 214 PRO A C 1
ATOM 1736 O O . PRO A 1 214 ? -9.844 12.922 20.656 1 96.88 214 PRO A O 1
ATOM 1739 N N . GLU A 1 215 ? -9.203 12.867 22.766 1 96.5 215 GLU A N 1
ATOM 1740 C CA . GLU A 1 215 ? -10.344 13.672 23.188 1 96.5 215 GLU A CA 1
ATOM 1741 C C . GLU A 1 215 ? -10.281 15.078 22.594 1 96.5 215 GLU A C 1
ATOM 1743 O O . GLU A 1 215 ? -11.297 15.609 22.141 1 96.5 215 GLU A O 1
ATOM 1748 N N . MET A 1 216 ? -9.156 15.656 22.625 1 97.25 216 MET A N 1
ATOM 1749 C CA . MET A 1 216 ? -8.977 16.984 22.062 1 97.25 216 MET A CA 1
ATOM 1750 C C . MET A 1 216 ? -9.227 16.969 20.547 1 97.25 216 MET A C 1
ATOM 1752 O O . MET A 1 216 ? -9.859 17.875 20.016 1 97.25 216 MET A O 1
ATOM 1756 N N . ALA A 1 217 ? -8.711 15.922 19.938 1 98.25 217 ALA A N 1
ATOM 1757 C CA . ALA A 1 217 ? -8.914 15.789 18.5 1 98.25 217 ALA A CA 1
ATOM 1758 C C . ALA A 1 217 ? -10.398 15.688 18.156 1 98.25 217 ALA A C 1
ATOM 1760 O O . ALA A 1 217 ? -10.883 16.359 17.25 1 98.25 217 ALA A O 1
ATOM 1761 N N . LYS A 1 218 ? -11.078 14.852 18.875 1 98.31 218 LYS A N 1
ATOM 1762 C CA . LYS A 1 218 ? -12.508 14.672 18.641 1 98.31 218 LYS A CA 1
ATOM 1763 C C . LYS A 1 218 ? -13.258 15.992 18.828 1 98.31 218 LYS A C 1
ATOM 1765 O O . LYS A 1 218 ? -14.094 16.359 17.984 1 98.31 218 LYS A O 1
ATOM 1770 N N . LYS A 1 219 ? -12.977 16.672 19.906 1 98.12 219 LYS A N 1
ATOM 1771 C CA . LYS A 1 219 ? -13.625 17.953 20.188 1 98.12 219 LYS A CA 1
ATOM 1772 C C . LYS A 1 219 ? -13.367 18.953 19.062 1 98.12 219 LYS A C 1
ATOM 1774 O O . LYS A 1 219 ? -14.289 19.609 18.578 1 98.12 219 LYS A O 1
ATOM 1779 N N . LEU A 1 220 ? -12.133 19.062 18.672 1 98.06 220 LEU A N 1
ATOM 1780 C CA . LEU A 1 220 ? -11.727 20 17.641 1 98.06 220 LEU A CA 1
ATOM 1781 C C . LEU A 1 220 ? -12.438 19.688 16.328 1 98.06 220 LEU A C 1
ATOM 1783 O O . LEU A 1 220 ? -13.016 20.578 15.703 1 98.06 220 LEU A O 1
ATOM 1787 N N . MET A 1 221 ? -12.422 18.453 15.922 1 98.44 221 MET A N 1
ATOM 1788 C CA . MET A 1 221 ? -13.016 18.062 14.641 1 98.44 221 MET A CA 1
ATOM 1789 C C . MET A 1 221 ? -14.531 18.188 14.688 1 98.44 221 MET A C 1
ATOM 1791 O O . MET A 1 221 ? -15.156 18.531 13.68 1 98.44 221 MET A O 1
ATOM 1795 N N . ASP A 1 222 ? -15.141 17.922 15.828 1 98.19 222 ASP A N 1
ATOM 1796 C CA . ASP A 1 222 ? -16.578 18.109 15.984 1 98.19 222 ASP A CA 1
ATOM 1797 C C . ASP A 1 222 ? -16.953 19.578 15.828 1 98.19 222 ASP A C 1
ATOM 1799 O O . ASP A 1 222 ? -17.906 19.906 15.125 1 98.19 222 ASP A O 1
ATOM 1803 N N . LYS A 1 223 ? -16.203 20.453 16.484 1 97 223 LYS A N 1
ATOM 1804 C CA . LYS A 1 223 ? -16.469 21.875 16.422 1 97 223 LYS A CA 1
ATOM 1805 C C . LYS A 1 223 ? -16.391 22.406 14.992 1 97 223 LYS A C 1
ATOM 1807 O O . LYS A 1 223 ? -17.125 23.328 14.617 1 97 223 LYS A O 1
ATOM 1812 N N . LEU A 1 224 ? -15.609 21.766 14.227 1 96.88 224 LEU A N 1
ATOM 1813 C CA . LEU A 1 224 ? -15.391 22.234 12.867 1 96.88 224 LEU A CA 1
ATOM 1814 C C . LEU A 1 224 ? -16.297 21.5 11.883 1 96.88 224 LEU A C 1
ATOM 1816 O O . LEU A 1 224 ? -16.297 21.797 10.688 1 96.88 224 LEU A O 1
ATOM 1820 N N . GLY A 1 225 ? -17.078 20.516 12.391 1 97.19 225 GLY A N 1
ATOM 1821 C CA . GLY A 1 225 ? -17.797 19.672 11.445 1 97.19 225 GLY A CA 1
ATOM 1822 C C . GLY A 1 225 ? -16.891 19.078 10.375 1 97.19 225 GLY A C 1
ATOM 1823 O O . GLY A 1 225 ? -17.25 19.078 9.195 1 97.19 225 GLY A O 1
ATOM 1824 N N . TYR A 1 226 ? -15.797 18.656 10.805 1 98.19 226 TYR A N 1
ATOM 1825 C CA . TYR A 1 226 ? -14.695 18.297 9.93 1 98.19 226 TYR A CA 1
ATOM 1826 C C . TYR A 1 226 ? -14.984 16.969 9.211 1 98.19 226 TYR A C 1
ATOM 1828 O O . TYR A 1 226 ? -15.547 16.047 9.805 1 98.19 226 TYR A O 1
ATOM 1836 N N . ILE A 1 227 ? -14.648 16.828 7.934 1 98.62 227 ILE A N 1
ATOM 1837 C CA . ILE A 1 227 ? -14.695 15.586 7.172 1 98.62 227 ILE A CA 1
ATOM 1838 C C . ILE A 1 227 ? -13.312 15.289 6.582 1 98.62 227 ILE A C 1
ATOM 1840 O O . ILE A 1 227 ? -12.805 16.062 5.766 1 98.62 227 ILE A O 1
ATOM 1844 N N . GLY A 1 228 ? -12.719 14.195 6.965 1 98.69 228 GLY A N 1
ATOM 1845 C CA . GLY A 1 228 ? -11.391 13.844 6.496 1 98.69 228 GLY A CA 1
ATOM 1846 C C . GLY A 1 228 ? -10.391 13.656 7.617 1 98.69 228 GLY A C 1
ATOM 1847 O O . GLY A 1 228 ? -10.773 13.508 8.781 1 98.69 228 GLY A O 1
ATOM 1848 N N . VAL A 1 229 ? -9.18 13.578 7.312 1 98.81 229 VAL A N 1
ATOM 1849 C CA . VAL A 1 229 ? -8.078 13.406 8.258 1 98.81 229 VAL A CA 1
ATOM 1850 C C . VAL A 1 229 ? -7.531 14.773 8.672 1 98.81 229 VAL A C 1
ATOM 1852 O O . VAL A 1 229 ? -7.453 15.688 7.855 1 98.81 229 VAL A O 1
ATOM 1855 N N . MET A 1 230 ? -7.164 14.867 9.914 1 98.38 230 MET A N 1
ATOM 1856 C CA . MET A 1 230 ? -6.488 16.031 10.477 1 98.38 230 MET A CA 1
ATOM 1857 C C . MET A 1 230 ? -5.262 15.609 11.281 1 98.38 230 MET A C 1
ATOM 1859 O O . MET A 1 230 ? -5.312 14.648 12.047 1 98.38 230 MET A O 1
ATOM 1863 N N . GLY A 1 231 ? -4.176 16.266 11 1 98 231 GLY A N 1
ATOM 1864 C CA . GLY A 1 231 ? -3.023 16.156 11.875 1 98 231 GLY A CA 1
ATOM 1865 C C . GLY A 1 231 ? -2.969 17.234 12.945 1 98 231 GLY A C 1
ATOM 1866 O O . GLY A 1 231 ? -3.109 18.406 12.641 1 98 231 GLY A O 1
ATOM 1867 N N . ILE A 1 232 ? -2.797 16.812 14.148 1 97.81 232 ILE A N 1
ATOM 1868 C CA . ILE A 1 232 ? -2.674 17.766 15.25 1 97.81 232 ILE A CA 1
ATOM 1869 C C . ILE A 1 232 ? -1.331 17.578 15.953 1 97.81 232 ILE A C 1
ATOM 1871 O O . ILE A 1 232 ? -0.983 16.453 16.344 1 97.81 232 ILE A O 1
ATOM 1875 N N . GLU A 1 233 ? -0.657 18.641 16.062 1 96.81 233 GLU A N 1
ATOM 1876 C CA . GLU A 1 233 ? 0.647 18.609 16.719 1 96.81 233 GLU A CA 1
ATOM 1877 C C . GLU A 1 233 ? 0.574 19.203 18.125 1 96.81 233 GLU A C 1
ATOM 1879 O O . GLU A 1 233 ? -0.134 20.188 18.344 1 96.81 233 GLU A O 1
ATOM 1884 N N . PHE A 1 234 ? 1.38 18.641 19 1 96.56 234 PHE A N 1
ATOM 1885 C CA . PHE A 1 234 ? 1.327 19.031 20.406 1 96.56 234 PHE A CA 1
ATOM 1886 C C . PHE A 1 234 ? 2.729 19.297 20.938 1 96.56 234 PHE A C 1
ATOM 1888 O O . PHE A 1 234 ? 3.693 18.656 20.516 1 96.56 234 PHE A O 1
ATOM 1895 N N . TYR A 1 235 ? 2.811 20.234 21.922 1 95.5 235 TYR A N 1
ATOM 1896 C CA . TYR A 1 235 ? 3.904 20.281 22.875 1 95.5 235 TYR A CA 1
ATOM 1897 C C . TYR A 1 235 ? 3.541 19.531 24.156 1 95.5 235 TYR A C 1
ATOM 1899 O O . TYR A 1 235 ? 2.467 19.75 24.734 1 95.5 235 TYR A O 1
ATOM 1907 N N . VAL A 1 236 ? 4.391 18.656 24.531 1 95.25 236 VAL A N 1
ATOM 1908 C CA . VAL A 1 236 ? 4.156 17.938 25.766 1 95.25 236 VAL A CA 1
ATOM 1909 C C . VAL A 1 236 ? 5.125 18.422 26.844 1 95.25 236 VAL A C 1
ATOM 1911 O O . VAL A 1 236 ? 6.34 18.406 26.641 1 95.25 236 VAL A O 1
ATOM 1914 N N . THR A 1 237 ? 4.594 18.891 27.938 1 92.94 237 THR A N 1
ATOM 1915 C CA . THR A 1 237 ? 5.34 19.344 29.109 1 92.94 237 THR A CA 1
ATOM 1916 C C . THR A 1 237 ? 4.863 18.625 30.359 1 92.94 237 THR A C 1
ATOM 1918 O O . THR A 1 237 ? 3.873 19.031 30.969 1 92.94 237 THR A O 1
ATOM 1921 N N . GLY A 1 238 ? 5.676 17.672 30.844 1 89.25 238 GLY A N 1
ATOM 1922 C CA . GLY A 1 238 ? 5.184 16.844 31.938 1 89.25 238 GLY A CA 1
ATOM 1923 C C . GLY A 1 238 ? 3.861 16.172 31.625 1 89.25 238 GLY A C 1
ATOM 1924 O O . GLY A 1 238 ? 3.758 15.422 30.641 1 89.25 238 GLY A O 1
ATOM 1925 N N . ASN A 1 239 ? 2.924 16.562 32.344 1 87.88 239 ASN A N 1
ATOM 1926 C CA . ASN A 1 239 ? 1.61 15.961 32.156 1 87.88 239 ASN A CA 1
ATOM 1927 C C . ASN A 1 239 ? 0.693 16.875 31.344 1 87.88 239 ASN A C 1
ATOM 1929 O O . ASN A 1 239 ? -0.447 16.516 31.047 1 87.88 239 ASN A O 1
ATOM 1933 N N . GLU A 1 240 ? 1.252 18 30.969 1 91.31 240 GLU A N 1
ATOM 1934 C CA . GLU A 1 240 ? 0.456 18.953 30.203 1 91.31 240 GLU A CA 1
ATOM 1935 C C . GLU A 1 240 ? 0.679 18.797 28.703 1 91.31 240 GLU A C 1
ATOM 1937 O O . GLU A 1 240 ? 1.797 18.516 28.266 1 91.31 240 GLU A O 1
ATOM 1942 N N . ILE A 1 241 ? -0.418 18.969 28.016 1 94.5 241 ILE A N 1
ATOM 1943 C CA . ILE A 1 241 ? -0.392 18.875 26.562 1 94.5 241 ILE A CA 1
ATOM 1944 C C . ILE A 1 241 ? -0.994 20.125 25.953 1 94.5 241 ILE A C 1
ATOM 1946 O O . ILE A 1 241 ? -2.094 20.547 26.328 1 94.5 241 ILE A O 1
ATOM 1950 N N . LEU A 1 242 ? -0.225 20.781 25.062 1 95.88 242 LEU A N 1
ATOM 1951 C CA . LEU A 1 242 ? -0.671 22 24.391 1 95.88 242 LEU A CA 1
ATOM 1952 C C . LEU A 1 242 ? -0.736 21.781 22.875 1 95.88 242 LEU A C 1
ATOM 1954 O O . LEU A 1 242 ? 0.187 21.219 22.281 1 95.88 242 LEU A O 1
ATOM 1958 N N . ILE A 1 243 ? -1.835 22.172 22.266 1 96.81 243 ILE A N 1
ATOM 1959 C CA . ILE A 1 243 ? -1.899 22.125 20.812 1 96.81 243 ILE A CA 1
ATOM 1960 C C . ILE A 1 243 ? -0.941 23.156 20.234 1 96.81 243 ILE A C 1
ATOM 1962 O O . ILE A 1 243 ? -1.012 24.344 20.562 1 96.81 243 ILE A O 1
ATOM 1966 N N . ASN A 1 244 ? -0.012 22.703 19.484 1 93.5 244 ASN A N 1
ATOM 1967 C CA . ASN A 1 244 ? 0.861 23.594 18.719 1 93.5 244 ASN A CA 1
ATOM 1968 C C . ASN A 1 244 ? 0.169 24.109 17.469 1 93.5 244 ASN A C 1
ATOM 1970 O O . ASN A 1 244 ? 0.082 25.328 17.25 1 93.5 244 ASN A O 1
ATOM 1974 N N . GLU A 1 245 ? -0.303 23.281 16.719 1 91.56 245 GLU A N 1
ATOM 1975 C CA . GLU A 1 245 ? -1.048 23.578 15.492 1 91.56 245 GLU A CA 1
ATOM 1976 C C . GLU A 1 245 ? -1.797 22.344 14.992 1 91.56 245 GLU A C 1
ATOM 1978 O O . GLU A 1 245 ? -1.616 21.234 15.516 1 91.56 245 GLU A O 1
ATOM 1983 N N . TYR A 1 246 ? -2.709 22.547 14.141 1 95.31 246 TYR A N 1
ATOM 1984 C CA . TYR A 1 246 ? -3.354 21.438 13.445 1 95.31 246 TYR A CA 1
ATOM 1985 C C . TYR A 1 246 ? -3.283 21.641 11.938 1 95.31 246 TYR A C 1
ATOM 1987 O O . TYR A 1 246 ? -3.164 22.766 11.453 1 95.31 246 TYR A O 1
ATOM 1995 N N . ALA A 1 247 ? -3.207 20.609 11.211 1 95.12 247 ALA A N 1
ATOM 1996 C CA . ALA A 1 247 ? -3.25 20.578 9.75 1 95.12 247 ALA A CA 1
ATOM 1997 C C . ALA A 1 247 ? -4.531 19.922 9.25 1 95.12 247 ALA A C 1
ATOM 1999 O O . ALA A 1 247 ? -4.746 18.734 9.461 1 95.12 247 ALA A O 1
ATOM 2000 N N . PRO A 1 248 ? -5.398 20.688 8.594 1 96.5 248 PRO A N 1
ATOM 2001 C CA . PRO A 1 248 ? -6.656 20.109 8.102 1 96.5 248 PRO A CA 1
ATOM 2002 C C . PRO A 1 248 ? -6.48 19.312 6.816 1 96.5 248 PRO A C 1
ATOM 2004 O O . PRO A 1 248 ? -7.164 19.578 5.824 1 96.5 248 PRO A O 1
ATOM 2007 N N . ARG A 1 249 ? -5.617 18.438 6.828 1 97.25 249 ARG A N 1
ATOM 2008 C CA . ARG A 1 249 ? -5.227 17.547 5.742 1 97.25 249 ARG A CA 1
ATOM 2009 C C . ARG A 1 249 ? -4.406 16.359 6.27 1 97.25 249 ARG A C 1
ATOM 2011 O O . ARG A 1 249 ? -4.062 16.328 7.453 1 97.25 249 ARG A O 1
ATOM 2018 N N . VAL A 1 250 ? -4.121 15.414 5.406 1 98.19 250 VAL A N 1
ATOM 2019 C CA . VAL A 1 250 ? -3.117 14.406 5.742 1 98.19 250 VAL A CA 1
ATOM 2020 C C . VAL A 1 250 ? -1.793 15.094 6.074 1 98.19 250 VAL A C 1
ATOM 2022 O O . VAL A 1 250 ? -1.516 16.188 5.594 1 98.19 250 VAL A O 1
ATOM 2025 N N . HIS A 1 251 ? -1.062 14.516 6.953 1 97.62 251 HIS A N 1
ATOM 2026 C CA . HIS A 1 251 ? 0.067 15.211 7.562 1 97.62 251 HIS A CA 1
ATOM 2027 C C . HIS A 1 251 ? 1.319 14.344 7.555 1 97.62 251 HIS A C 1
ATOM 2029 O O . HIS A 1 251 ? 1.23 13.117 7.645 1 97.62 251 HIS A O 1
ATOM 2035 N N . ASN A 1 252 ? 2.455 14.914 7.492 1 96.94 252 ASN A N 1
ATOM 2036 C CA . ASN A 1 252 ? 3.727 14.195 7.457 1 96.94 252 ASN A CA 1
ATOM 2037 C C . ASN A 1 252 ? 3.922 13.344 8.703 1 96.94 252 ASN A C 1
ATOM 2039 O O . ASN A 1 252 ? 4.508 12.258 8.641 1 96.94 252 ASN A O 1
ATOM 2043 N N . THR A 1 253 ? 3.471 13.844 9.805 1 98 253 THR A N 1
ATOM 2044 C CA . THR A 1 253 ? 3.641 13.102 11.047 1 98 253 THR A CA 1
ATOM 2045 C C . THR A 1 253 ? 2.781 11.836 11.047 1 98 253 THR A C 1
ATOM 2047 O O . THR A 1 253 ? 2.883 11.008 11.961 1 98 253 THR A O 1
ATOM 2050 N N . GLY A 1 254 ? 1.93 11.672 10.07 1 98.56 254 GLY A N 1
ATOM 2051 C CA . GLY A 1 254 ? 1.114 10.477 9.961 1 98.56 254 GLY A CA 1
ATOM 2052 C C . GLY A 1 254 ? 1.701 9.438 9.016 1 98.56 254 GLY A C 1
ATOM 2053 O O . GLY A 1 254 ? 1.107 8.375 8.805 1 98.56 254 GLY A O 1
ATOM 2054 N N . HIS A 1 255 ? 2.865 9.695 8.453 1 98.69 255 HIS A N 1
ATOM 2055 C CA . HIS A 1 255 ? 3.469 8.797 7.477 1 98.69 255 HIS A CA 1
ATOM 2056 C C . HIS A 1 255 ? 3.773 7.434 8.094 1 98.69 255 HIS A C 1
ATOM 2058 O O . HIS A 1 255 ? 3.857 6.43 7.379 1 98.69 255 HIS A O 1
ATOM 2064 N N . HIS A 1 256 ? 3.904 7.375 9.43 1 98.56 256 HIS A N 1
ATOM 2065 C CA . HIS A 1 256 ? 4.168 6.098 10.086 1 98.56 256 HIS A CA 1
ATOM 2066 C C . HIS A 1 256 ? 3.008 5.129 9.898 1 98.56 256 HIS A C 1
ATOM 2068 O O . HIS A 1 256 ? 3.18 3.916 10.031 1 98.56 256 HIS A O 1
ATOM 2074 N N . THR A 1 257 ? 1.827 5.629 9.586 1 98.62 257 THR A N 1
ATOM 2075 C CA . THR A 1 257 ? 0.636 4.801 9.43 1 98.62 257 THR A CA 1
ATOM 2076 C C . THR A 1 257 ? 0.722 3.959 8.164 1 98.62 257 THR A C 1
ATOM 2078 O O . THR A 1 257 ? -0.094 3.059 7.953 1 98.62 257 THR A O 1
ATOM 2081 N N . LEU A 1 258 ? 1.683 4.18 7.301 1 98.44 258 LEU A N 1
ATOM 2082 C CA . LEU A 1 258 ? 1.824 3.484 6.027 1 98.44 258 LEU A CA 1
ATOM 2083 C C . LEU A 1 258 ? 2.459 2.113 6.227 1 98.44 258 LEU A C 1
ATOM 2085 O O . LEU A 1 258 ? 2.42 1.269 5.328 1 98.44 258 LEU A O 1
ATOM 2089 N N . LEU A 1 259 ? 3.096 1.924 7.324 1 97.75 259 LEU A N 1
ATOM 2090 C CA . LEU A 1 259 ? 3.68 0.632 7.668 1 97.75 259 LEU A CA 1
ATOM 2091 C C . LEU A 1 259 ? 3.373 0.262 9.117 1 97.75 259 LEU A C 1
ATOM 2093 O O . LEU A 1 259 ? 3.539 1.084 10.016 1 97.75 259 LEU A O 1
ATOM 2097 N N . GLY A 1 260 ? 2.938 -0.948 9.297 1 97.19 260 GLY A N 1
ATOM 2098 C CA . GLY A 1 260 ? 2.666 -1.417 10.648 1 97.19 260 GLY A CA 1
ATOM 2099 C C . GLY A 1 260 ? 1.269 -1.073 11.133 1 97.19 260 GLY A C 1
ATOM 2100 O O . GLY A 1 260 ? 0.979 -1.162 12.32 1 97.19 260 GLY A O 1
ATOM 2101 N N . SER A 1 261 ? 0.448 -0.625 10.312 1 97.75 261 SER A N 1
ATOM 2102 C CA . SER A 1 261 ? -0.928 -0.251 10.625 1 97.75 261 SER A CA 1
ATOM 2103 C C . SER A 1 261 ? -1.911 -0.912 9.664 1 97.75 261 SER A C 1
ATOM 2105 O O . SER A 1 261 ? -1.56 -1.226 8.523 1 97.75 261 SER A O 1
ATOM 2107 N N . SER A 1 262 ? -3.166 -1.125 10.109 1 98.06 262 SER A N 1
ATOM 2108 C CA . SER A 1 262 ? -4.18 -1.792 9.305 1 98.06 262 SER A CA 1
ATOM 2109 C C . SER A 1 262 ? -4.633 -0.91 8.148 1 98.06 262 SER A C 1
ATOM 2111 O O . SER A 1 262 ? -5.156 -1.408 7.148 1 98.06 262 SER A O 1
ATOM 2113 N N . ILE A 1 263 ? -4.488 0.338 8.305 1 98.12 263 ILE A N 1
ATOM 2114 C CA . ILE A 1 263 ? -4.914 1.339 7.332 1 98.12 263 ILE A CA 1
ATOM 2115 C C . ILE A 1 263 ? -4.07 2.602 7.488 1 98.12 263 ILE A C 1
ATOM 2117 O O . ILE A 1 263 ? -3.605 2.912 8.586 1 98.12 263 ILE A O 1
ATOM 2121 N N . SER A 1 264 ? -3.797 3.32 6.438 1 98.56 264 SER A N 1
ATOM 2122 C CA . SER A 1 264 ? -2.996 4.539 6.512 1 98.56 264 SER A CA 1
ATOM 2123 C C . SER A 1 264 ? -3.881 5.777 6.625 1 98.56 264 SER A C 1
ATOM 2125 O O . SER A 1 264 ? -5.078 5.719 6.34 1 98.56 264 SER A O 1
ATOM 2127 N N . GLN A 1 265 ? -3.262 6.879 7.004 1 98.88 265 GLN A N 1
ATOM 2128 C CA . GLN A 1 265 ? -3.986 8.148 7.059 1 98.88 265 GLN A CA 1
ATOM 2129 C C . GLN A 1 265 ? -4.551 8.516 5.688 1 98.88 265 GLN A C 1
ATOM 2131 O O . GLN A 1 265 ? -5.629 9.109 5.594 1 98.88 265 GLN A O 1
ATOM 2136 N N . PHE A 1 266 ? -3.85 8.164 4.617 1 98.81 266 PHE A N 1
ATOM 2137 C CA . PHE A 1 266 ? -4.258 8.523 3.266 1 98.81 266 PHE A CA 1
ATOM 2138 C C . PHE A 1 266 ? -5.512 7.762 2.857 1 98.81 266 PHE A C 1
ATOM 2140 O O . PHE A 1 266 ? -6.445 8.344 2.297 1 98.81 266 PHE A O 1
ATOM 2147 N N . GLU A 1 267 ? -5.465 6.477 3.15 1 98.5 267 GLU A N 1
ATOM 2148 C CA . GLU A 1 267 ? -6.648 5.668 2.881 1 98.5 267 GLU A CA 1
ATOM 2149 C C . GLU A 1 267 ? -7.859 6.184 3.652 1 98.5 267 GLU A C 1
ATOM 2151 O O . GLU A 1 267 ? -8.938 6.359 3.08 1 98.5 267 GLU A O 1
ATOM 2156 N N . GLU A 1 268 ? -7.637 6.426 4.918 1 98.56 268 GLU A N 1
ATOM 2157 C CA . GLU A 1 268 ? -8.719 6.91 5.77 1 98.56 268 GLU A CA 1
ATOM 2158 C C . GLU A 1 268 ? -9.273 8.234 5.258 1 98.56 268 GLU A C 1
ATOM 2160 O O . GLU A 1 268 ? -10.484 8.453 5.27 1 98.56 268 GLU A O 1
ATOM 2165 N N . HIS A 1 269 ? -8.375 9.086 4.871 1 98.88 269 HIS A N 1
ATOM 2166 C CA . HIS A 1 269 ? -8.789 10.391 4.375 1 98.88 269 HIS A CA 1
ATOM 2167 C C . HIS A 1 269 ? -9.711 10.258 3.166 1 98.88 269 HIS A C 1
ATOM 2169 O O . HIS A 1 269 ? -10.773 10.875 3.117 1 98.88 269 HIS A O 1
ATOM 2175 N N . ILE A 1 270 ? -9.336 9.477 2.201 1 98.81 270 ILE A N 1
ATOM 2176 C CA . ILE A 1 270 ? -10.109 9.32 0.973 1 98.81 270 ILE A CA 1
ATOM 2177 C C . ILE A 1 270 ? -11.438 8.641 1.281 1 98.81 270 ILE A C 1
ATOM 2179 O O . ILE A 1 270 ? -12.469 8.984 0.697 1 98.81 270 ILE A O 1
ATOM 2183 N N . LEU A 1 271 ? -11.406 7.625 2.191 1 98.62 271 LEU A N 1
ATOM 2184 C CA . LEU A 1 271 ? -12.664 6.996 2.578 1 98.62 271 LEU A CA 1
ATOM 2185 C C . LEU A 1 271 ? -13.625 8.023 3.164 1 98.62 271 LEU A C 1
ATOM 2187 O O . LEU A 1 271 ? -14.797 8.086 2.768 1 98.62 271 LEU A O 1
ATOM 2191 N N . ALA A 1 272 ? -13.125 8.836 4.074 1 98.75 272 ALA A N 1
ATOM 2192 C CA . ALA A 1 272 ? -13.961 9.859 4.699 1 98.75 272 ALA A CA 1
ATOM 2193 C C . ALA A 1 272 ? -14.484 10.844 3.658 1 98.75 272 ALA A C 1
ATOM 2195 O O . ALA A 1 272 ? -15.68 11.148 3.631 1 98.75 272 ALA A O 1
ATOM 2196 N N . VAL A 1 273 ? -13.609 11.312 2.803 1 98.38 273 VAL A N 1
ATOM 2197 C CA . VAL A 1 273 ? -13.938 12.289 1.772 1 98.38 273 VAL A CA 1
ATOM 2198 C C . VAL A 1 273 ? -15 11.719 0.833 1 98.38 273 VAL A C 1
ATOM 2200 O O . VAL A 1 273 ? -15.922 12.43 0.421 1 98.38 273 VAL A O 1
ATOM 2203 N N . ALA A 1 274 ? -14.914 10.469 0.556 1 97.94 274 ALA A N 1
ATOM 2204 C CA . ALA A 1 274 ? -15.789 9.797 -0.399 1 97.94 274 ALA A CA 1
ATOM 2205 C C . ALA A 1 274 ? -17.094 9.367 0.265 1 97.94 274 ALA A C 1
ATOM 2207 O O . ALA A 1 274 ? -17.891 8.641 -0.332 1 97.94 274 ALA A O 1
ATOM 2208 N N . ASP A 1 275 ? -17.281 9.703 1.494 1 97.69 275 ASP A N 1
ATOM 2209 C CA . ASP A 1 275 ? -18.469 9.359 2.264 1 97.69 275 ASP A CA 1
ATOM 2210 C C . ASP A 1 275 ? -18.609 7.848 2.406 1 97.69 275 ASP A C 1
ATOM 2212 O O . ASP A 1 275 ? -19.703 7.305 2.238 1 97.69 275 ASP A O 1
ATOM 2216 N N . LEU A 1 276 ? -17.547 7.191 2.527 1 98 276 LEU A N 1
ATOM 2217 C CA . LEU A 1 276 ? -17.484 5.762 2.812 1 98 276 LEU A CA 1
ATOM 2218 C C . LEU A 1 276 ? -17.141 5.516 4.277 1 98 276 LEU A C 1
ATOM 2220 O O . LEU A 1 276 ? -16.625 6.406 4.957 1 98 276 LEU A O 1
ATOM 2224 N N . PRO A 1 277 ? -17.438 4.328 4.797 1 97.81 277 PRO A N 1
ATOM 2225 C CA . PRO A 1 277 ? -17.141 4.047 6.203 1 97.81 277 PRO A CA 1
ATOM 2226 C C . PRO A 1 277 ? -15.641 4.129 6.516 1 97.81 277 PRO A C 1
ATOM 2228 O O . PRO A 1 277 ? -14.836 3.463 5.859 1 97.81 277 PRO A O 1
ATOM 2231 N N . ILE A 1 278 ? -15.32 4.938 7.473 1 98.06 278 ILE A N 1
ATOM 2232 C CA . ILE A 1 278 ? -13.953 4.957 7.969 1 98.06 278 ILE A CA 1
ATOM 2233 C C . ILE A 1 278 ? -13.727 3.764 8.898 1 98.06 278 ILE A C 1
ATOM 2235 O O . ILE A 1 278 ? -14.68 3.176 9.406 1 98.06 278 ILE A O 1
ATOM 2239 N N . GLN A 1 279 ? -12.492 3.4 9.07 1 97.25 279 GLN A N 1
ATOM 2240 C CA . GLN A 1 279 ? -12.148 2.219 9.844 1 97.25 279 GLN A CA 1
ATOM 2241 C C . GLN A 1 279 ? -11.43 2.602 11.141 1 97.25 279 GLN A C 1
ATOM 2243 O O . GLN A 1 279 ? -10.773 3.643 11.203 1 97.25 279 GLN A O 1
ATOM 2248 N N . LYS A 1 280 ? -11.656 1.768 12.172 1 97.44 280 LYS A N 1
ATOM 2249 C CA . LYS A 1 280 ? -10.789 1.9 13.336 1 97.44 280 LYS A CA 1
ATOM 2250 C C . LYS A 1 280 ? -9.375 1.408 13.031 1 97.44 280 LYS A C 1
ATOM 2252 O O . LYS A 1 280 ? -9.172 0.221 12.773 1 97.44 280 LYS A O 1
ATOM 2257 N N . PRO A 1 281 ? -8.422 2.291 13.062 1 97.88 281 PRO A N 1
ATOM 2258 C CA . PRO A 1 281 ? -7.047 1.845 12.805 1 97.88 281 PRO A CA 1
ATOM 2259 C C . PRO A 1 281 ? -6.523 0.894 13.875 1 97.88 281 PRO A C 1
ATOM 2261 O O . PRO A 1 281 ? -6.73 1.13 15.07 1 97.88 281 PRO A O 1
ATOM 2264 N N . VAL A 1 282 ? -5.922 -0.125 13.469 1 97.81 282 VAL A N 1
ATOM 2265 C CA . VAL A 1 282 ? -5.242 -1.066 14.359 1 97.81 282 VAL A CA 1
ATOM 2266 C C . VAL A 1 282 ? -3.736 -1.011 14.117 1 97.81 282 VAL A C 1
ATOM 2268 O O . VAL A 1 282 ? -3.268 -1.281 13.008 1 97.81 282 VAL A O 1
ATOM 2271 N N . LEU A 1 283 ? -3.031 -0.628 15.117 1 97.56 283 LEU A N 1
ATOM 2272 C CA . LEU A 1 283 ? -1.576 -0.657 15.031 1 97.56 283 LEU A CA 1
ATOM 2273 C C . LEU A 1 283 ? -1.048 -2.076 15.211 1 97.56 283 LEU A C 1
ATOM 2275 O O . LEU A 1 283 ? -1.169 -2.656 16.297 1 97.56 283 LEU A O 1
ATOM 2279 N N . PHE A 1 284 ? -0.464 -2.641 14.188 1 97.94 284 PHE A N 1
ATOM 2280 C CA . PHE A 1 284 ? 0.059 -4 14.234 1 97.94 284 PHE A CA 1
ATOM 2281 C C . PHE A 1 284 ? 1.376 -4.051 15 1 97.94 284 PHE A C 1
ATOM 2283 O O . PHE A 1 284 ? 1.604 -4.965 15.789 1 97.94 284 PHE A O 1
ATOM 2290 N N . ARG A 1 285 ? 2.254 -3.111 14.703 1 98.25 285 ARG A N 1
ATOM 2291 C CA . ARG A 1 285 ? 3.582 -2.982 15.297 1 98.25 285 ARG A CA 1
ATOM 2292 C C . ARG A 1 285 ? 3.971 -1.516 15.453 1 98.25 285 ARG A C 1
ATOM 2294 O O . ARG A 1 285 ? 3.561 -0.67 14.656 1 98.25 285 ARG A O 1
ATOM 2301 N N . PRO A 1 286 ? 4.785 -1.237 16.547 1 98.44 286 PRO A N 1
ATOM 2302 C CA . PRO A 1 286 ? 5.383 0.1 16.562 1 98.44 286 PRO A CA 1
ATOM 2303 C C . PRO A 1 286 ? 6.066 0.462 15.242 1 98.44 286 PRO A C 1
ATOM 2305 O O . PRO A 1 286 ? 6.699 -0.39 14.617 1 98.44 286 PRO A O 1
ATOM 2308 N N . SER A 1 287 ? 5.863 1.689 14.844 1 98.56 287 SER A N 1
ATOM 2309 C CA . SER A 1 287 ? 6.379 2.117 13.547 1 98.56 287 SER A CA 1
ATOM 2310 C C . SER A 1 287 ? 6.797 3.584 13.578 1 98.56 287 SER A C 1
ATOM 2312 O O . SER A 1 287 ? 6.398 4.332 14.469 1 98.56 287 SER A O 1
ATOM 2314 N N . GLY A 1 288 ? 7.641 3.938 12.664 1 98.69 288 GLY A N 1
ATOM 2315 C CA . GLY A 1 288 ? 8.125 5.301 12.516 1 98.69 288 GLY A CA 1
ATOM 2316 C C . GLY A 1 288 ? 8.594 5.621 11.109 1 98.69 288 GLY A C 1
ATOM 2317 O O . GLY A 1 288 ? 8.453 4.801 10.203 1 98.69 288 GLY A O 1
ATOM 2318 N N . ILE A 1 289 ? 9.023 6.879 10.977 1 98.81 289 ILE A N 1
ATOM 2319 C CA . ILE A 1 289 ? 9.578 7.262 9.68 1 98.81 289 ILE A CA 1
ATOM 2320 C C . ILE A 1 289 ? 10.82 8.117 9.883 1 98.81 289 ILE A C 1
ATOM 2322 O O . ILE A 1 289 ? 10.992 8.734 10.938 1 98.81 289 ILE A O 1
ATOM 2326 N N . LEU A 1 290 ? 11.672 8.086 8.984 1 98.81 290 LEU A N 1
ATOM 2327 C CA . LEU A 1 290 ? 12.734 9.062 8.797 1 98.81 290 LEU A CA 1
ATOM 2328 C C . LEU A 1 290 ? 12.57 9.797 7.465 1 98.81 290 LEU A C 1
ATOM 2330 O O . LEU A 1 290 ? 12.57 9.164 6.406 1 98.81 290 LEU A O 1
ATOM 2334 N N . ASN A 1 291 ? 12.43 11.109 7.527 1 98.44 291 ASN A N 1
ATOM 2335 C CA . ASN A 1 291 ? 12.336 11.898 6.301 1 98.44 291 ASN A CA 1
ATOM 2336 C C . ASN A 1 291 ? 13.672 11.969 5.574 1 98.44 291 ASN A C 1
ATOM 2338 O O . ASN A 1 291 ? 14.719 12.102 6.207 1 98.44 291 ASN A O 1
ATOM 2342 N N . ILE A 1 292 ? 13.609 11.797 4.285 1 98.31 292 ILE A N 1
ATOM 2343 C CA . ILE A 1 292 ? 14.758 12.023 3.416 1 98.31 292 ILE A CA 1
ATOM 2344 C C . ILE A 1 292 ? 14.742 13.469 2.916 1 98.31 292 ILE A C 1
ATOM 2346 O O . ILE A 1 292 ? 13.945 13.82 2.043 1 98.31 292 ILE A O 1
ATOM 2350 N N . ILE A 1 293 ? 15.664 14.25 3.416 1 97.12 293 ILE A N 1
ATOM 2351 C CA . ILE A 1 293 ? 15.609 15.688 3.182 1 97.12 293 ILE A CA 1
ATOM 2352 C C . ILE A 1 293 ? 16.891 16.141 2.488 1 97.12 293 ILE A C 1
ATOM 2354 O O . ILE A 1 293 ? 18 15.883 2.977 1 97.12 293 ILE A O 1
ATOM 2358 N N . GLY A 1 294 ? 16.734 16.781 1.377 1 95.88 294 GLY A N 1
ATOM 2359 C CA . GLY A 1 294 ? 17.828 17.484 0.719 1 95.88 294 GLY A CA 1
ATOM 2360 C C . GLY A 1 294 ? 18.875 16.562 0.14 1 95.88 294 GLY A C 1
ATOM 2361 O O . GLY A 1 294 ? 20.016 16.969 -0.099 1 95.88 294 GLY A O 1
ATOM 2362 N N . THR A 1 295 ? 18.562 15.305 -0.008 1 95.44 295 THR A N 1
ATOM 2363 C CA . THR A 1 295 ? 19.562 14.375 -0.495 1 95.44 295 THR A CA 1
ATOM 2364 C C . THR A 1 295 ? 18.906 13.219 -1.252 1 95.44 295 THR A C 1
ATOM 2366 O O . THR A 1 295 ? 17.703 13.008 -1.144 1 95.44 295 THR A O 1
ATOM 2369 N N . SER A 1 296 ? 19.734 12.586 -2.09 1 94.5 296 SER A N 1
ATOM 2370 C CA . SER A 1 296 ? 19.344 11.352 -2.768 1 94.5 296 SER A CA 1
ATOM 2371 C C . SER A 1 296 ? 19.688 10.125 -1.929 1 94.5 296 SER A C 1
ATOM 2373 O O . SER A 1 296 ? 20.469 10.219 -0.976 1 94.5 296 SER A O 1
ATOM 2375 N N . ILE A 1 297 ? 18.984 8.992 -2.238 1 94.44 297 ILE A N 1
ATOM 2376 C CA . ILE A 1 297 ? 19.312 7.762 -1.534 1 94.44 297 ILE A CA 1
ATOM 2377 C C . ILE A 1 297 ? 19.734 6.691 -2.539 1 94.44 297 ILE A C 1
ATOM 2379 O O . ILE A 1 297 ? 19.719 5.496 -2.225 1 94.44 297 ILE A O 1
ATOM 2383 N N . ASP A 1 298 ? 20.078 6.992 -3.688 1 93 298 ASP A N 1
ATOM 2384 C CA . ASP A 1 298 ? 20.375 6.055 -4.766 1 93 298 ASP A CA 1
ATOM 2385 C C . ASP A 1 298 ? 21.453 5.059 -4.348 1 93 298 ASP A C 1
ATOM 2387 O O . ASP A 1 298 ? 21.344 3.863 -4.625 1 93 298 ASP A O 1
ATOM 2391 N N . ASP A 1 299 ? 22.453 5.52 -3.715 1 94.94 299 ASP A N 1
ATOM 2392 C CA . ASP A 1 299 ? 23.578 4.664 -3.344 1 94.94 299 ASP A CA 1
ATOM 2393 C C . ASP A 1 299 ? 23.344 4.012 -1.984 1 94.94 299 ASP A C 1
ATOM 2395 O O . ASP A 1 299 ? 24.203 3.262 -1.496 1 94.94 299 ASP A O 1
ATOM 2399 N N . LYS A 1 300 ? 22.188 4.266 -1.354 1 97.06 300 LYS A N 1
ATOM 2400 C CA . LYS A 1 300 ? 21.938 3.799 0.008 1 97.06 300 LYS A CA 1
ATOM 2401 C C . LYS A 1 300 ? 20.766 2.816 0.049 1 97.06 300 LYS A C 1
ATOM 2403 O O . LYS A 1 300 ? 20.5 2.213 1.089 1 97.06 300 LYS A O 1
ATOM 2408 N N . ILE A 1 301 ? 20.125 2.607 -1.049 1 97.5 301 ILE A N 1
ATOM 2409 C CA . ILE A 1 301 ? 18.891 1.832 -1.097 1 97.5 301 ILE A CA 1
ATOM 2410 C C . ILE A 1 301 ? 19.156 0.409 -0.611 1 97.5 301 ILE A C 1
ATOM 2412 O O . ILE A 1 301 ? 18.406 -0.122 0.213 1 97.5 301 ILE A O 1
ATOM 2416 N N . LYS A 1 302 ? 20.219 -0.234 -1.086 1 97.25 302 LYS A N 1
ATOM 2417 C CA . LYS A 1 302 ? 20.531 -1.605 -0.698 1 97.25 302 LYS A CA 1
ATOM 2418 C C . LYS A 1 302 ? 20.781 -1.71 0.805 1 97.25 302 LYS A C 1
ATOM 2420 O O . LYS A 1 302 ? 20.312 -2.658 1.447 1 97.25 302 LYS A O 1
ATOM 2425 N N . LYS A 1 303 ? 21.469 -0.736 1.32 1 97.75 303 LYS A N 1
ATOM 2426 C CA . LYS A 1 303 ? 21.75 -0.748 2.752 1 97.75 303 LYS A CA 1
ATOM 2427 C C . LYS A 1 303 ? 20.469 -0.536 3.566 1 97.75 303 LYS A C 1
ATOM 2429 O O . LYS A 1 303 ? 20.266 -1.183 4.598 1 97.75 303 LYS A O 1
ATOM 2434 N N . ILE A 1 304 ? 19.625 0.385 3.127 1 98.25 304 ILE A N 1
ATOM 2435 C CA . ILE A 1 304 ? 18.359 0.655 3.799 1 98.25 304 ILE A CA 1
ATOM 2436 C C . ILE A 1 304 ? 17.531 -0.62 3.852 1 98.25 304 ILE A C 1
ATOM 2438 O O . ILE A 1 304 ? 17.062 -1.021 4.918 1 98.25 304 ILE A O 1
ATOM 2442 N N . LEU A 1 305 ? 17.406 -1.275 2.732 1 97.38 305 LEU A N 1
ATOM 2443 C CA . LEU A 1 305 ? 16.562 -2.463 2.629 1 97.38 305 LEU A CA 1
ATOM 2444 C C . LEU A 1 305 ? 17.203 -3.643 3.357 1 97.38 305 LEU A C 1
ATOM 2446 O O . LEU A 1 305 ? 16.5 -4.492 3.908 1 97.38 305 LEU A O 1
ATOM 2450 N N . GLY A 1 306 ? 18.516 -3.695 3.352 1 96.19 306 GLY A N 1
ATOM 2451 C CA . GLY A 1 306 ? 19.25 -4.766 4.016 1 96.19 306 GLY A CA 1
ATOM 2452 C C . GLY A 1 306 ? 19.031 -4.797 5.516 1 96.19 306 GLY A C 1
ATOM 2453 O O . GLY A 1 306 ? 19.219 -5.836 6.152 1 96.19 306 GLY A O 1
ATOM 2454 N N . MET A 1 307 ? 18.609 -3.74 6.094 1 95.38 307 MET A N 1
ATOM 2455 C CA . MET A 1 307 ? 18.359 -3.65 7.527 1 95.38 307 MET A CA 1
ATOM 2456 C C . MET A 1 307 ? 17.109 -4.445 7.91 1 95.38 307 MET A C 1
ATOM 2458 O O . MET A 1 307 ? 16.969 -4.875 9.055 1 95.38 307 MET A O 1
ATOM 2462 N N . GLY A 1 308 ? 16.297 -4.66 6.98 1 94.62 308 GLY A N 1
ATOM 2463 C CA . GLY A 1 308 ? 15.023 -5.309 7.277 1 94.62 308 GLY A CA 1
ATOM 2464 C C . GLY A 1 308 ? 14.047 -4.402 8.008 1 94.62 308 GLY A C 1
ATOM 2465 O O . GLY A 1 308 ? 14.461 -3.537 8.781 1 94.62 308 GLY A O 1
ATOM 2466 N N . GLY A 1 309 ? 12.742 -4.625 7.754 1 95.56 309 GLY A N 1
ATOM 2467 C CA . GLY A 1 309 ? 11.703 -3.861 8.438 1 95.56 309 GLY A CA 1
ATOM 2468 C C . GLY A 1 309 ? 11.586 -2.436 7.93 1 95.56 309 GLY A C 1
ATOM 2469 O O . GLY A 1 309 ? 11.211 -1.534 8.68 1 95.56 309 GLY A O 1
ATOM 2470 N N . THR A 1 310 ? 12.031 -2.18 6.746 1 97.69 310 THR A N 1
ATOM 2471 C CA . THR A 1 310 ? 12.008 -0.84 6.172 1 97.69 310 THR A CA 1
ATOM 2472 C C . THR A 1 310 ? 11.273 -0.834 4.836 1 97.69 310 THR A C 1
ATOM 2474 O O . THR A 1 310 ? 11.203 -1.858 4.152 1 97.69 310 THR A O 1
ATOM 2477 N N . ASN A 1 311 ? 10.656 0.236 4.551 1 96.75 311 ASN A N 1
ATOM 2478 C CA .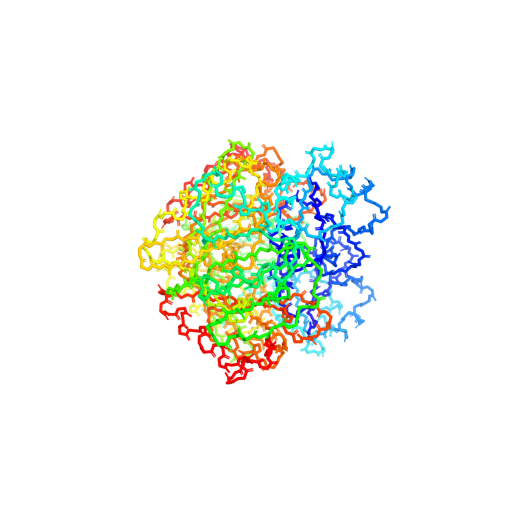 ASN A 1 311 ? 10.055 0.568 3.266 1 96.75 311 ASN A CA 1
ATOM 2479 C C . ASN A 1 311 ? 10.398 1.991 2.836 1 96.75 311 ASN A C 1
ATOM 2481 O O . ASN A 1 311 ? 10.68 2.846 3.676 1 96.75 311 ASN A O 1
ATOM 2485 N N . ILE A 1 312 ? 10.383 2.209 1.534 1 98.06 312 ILE A N 1
ATOM 2486 C CA . ILE A 1 312 ? 10.797 3.51 1.022 1 98.06 312 ILE A CA 1
ATOM 2487 C C . ILE A 1 312 ? 9.648 4.16 0.262 1 98.06 312 ILE A C 1
ATOM 2489 O O . ILE A 1 312 ? 8.969 3.504 -0.527 1 98.06 312 ILE A O 1
ATOM 2493 N N . TYR A 1 313 ? 9.352 5.336 0.551 1 98.19 313 TYR A N 1
ATOM 2494 C CA . TYR A 1 313 ? 8.539 6.223 -0.275 1 98.19 313 TYR A CA 1
ATOM 2495 C C . TYR A 1 313 ? 9.391 7.324 -0.892 1 98.19 313 TYR A C 1
ATOM 2497 O O . TYR A 1 313 ? 9.898 8.195 -0.182 1 98.19 313 TYR A O 1
ATOM 2505 N N . TRP A 1 314 ? 9.547 7.289 -2.148 1 97.56 314 TRP A N 1
ATOM 2506 C CA . TRP A 1 314 ? 10.227 8.32 -2.928 1 97.56 314 TRP A CA 1
ATOM 2507 C C . TRP A 1 314 ? 9.219 9.195 -3.66 1 97.56 314 TRP A C 1
ATOM 2509 O O . TRP A 1 314 ? 8.312 8.695 -4.324 1 97.56 314 TRP A O 1
ATOM 2519 N N . TYR A 1 315 ? 9.32 10.484 -3.557 1 96 315 TYR A N 1
ATOM 2520 C CA . TYR A 1 315 ? 8.258 11.367 -4.023 1 96 315 TYR A CA 1
ATOM 2521 C C . TYR A 1 315 ? 8.453 11.727 -5.492 1 96 315 TYR A C 1
ATOM 2523 O O . TYR A 1 315 ? 7.574 12.328 -6.113 1 96 315 TYR A O 1
ATOM 2531 N N . HIS A 1 316 ? 9.547 11.391 -6.074 1 93.88 316 HIS A N 1
ATOM 2532 C CA . HIS A 1 316 ? 9.828 11.594 -7.488 1 93.88 316 HIS A CA 1
ATOM 2533 C C . HIS A 1 316 ? 9.859 13.078 -7.836 1 93.88 316 HIS A C 1
ATOM 2535 O O . HIS A 1 316 ? 9.359 13.484 -8.891 1 93.88 316 HIS A O 1
ATOM 2541 N N . LYS A 1 317 ? 10.336 13.836 -6.891 1 91.44 317 LYS A N 1
ATOM 2542 C CA . LYS A 1 317 ? 10.523 15.258 -7.18 1 91.44 317 LYS A CA 1
ATOM 2543 C C . LYS A 1 317 ? 11.75 15.477 -8.062 1 91.44 317 LYS A C 1
ATOM 2545 O O . LYS A 1 317 ? 12.75 14.773 -7.93 1 91.44 317 LYS A O 1
ATOM 2550 N N . GLU A 1 318 ? 11.695 16.391 -8.938 1 86 318 GLU A N 1
ATOM 2551 C CA . GLU A 1 318 ? 12.672 16.578 -10.008 1 86 318 GLU A CA 1
ATOM 2552 C C . GLU A 1 318 ? 14.008 17.062 -9.453 1 86 318 GLU A C 1
ATOM 2554 O O . GLU A 1 318 ? 15.07 16.594 -9.875 1 86 318 GLU A O 1
ATOM 2559 N N . GLU A 1 319 ? 13.984 18.047 -8.539 1 91.31 319 GLU A N 1
ATOM 2560 C CA . GLU A 1 319 ? 15.227 18.672 -8.086 1 91.31 319 GLU A CA 1
ATOM 2561 C C . GLU A 1 319 ? 15.43 18.453 -6.586 1 91.31 319 GLU A C 1
ATOM 2563 O O . GLU A 1 319 ? 14.5 18.625 -5.793 1 91.31 319 GLU A O 1
ATOM 2568 N N . ILE A 1 320 ? 16.672 18.031 -6.293 1 93.25 320 ILE A N 1
ATOM 2569 C CA . ILE A 1 320 ? 17.094 17.938 -4.898 1 93.25 320 ILE A CA 1
ATOM 2570 C C . ILE A 1 320 ? 17.594 19.297 -4.414 1 93.25 320 ILE A C 1
ATOM 2572 O O . ILE A 1 320 ? 18.484 19.891 -5.027 1 93.25 320 ILE A O 1
ATOM 2576 N N . ARG A 1 321 ? 17.016 19.781 -3.404 1 93.31 321 ARG A N 1
ATOM 2577 C CA . ARG A 1 321 ? 17.406 21.047 -2.795 1 93.31 321 ARG A CA 1
ATOM 2578 C C . ARG A 1 321 ? 17.406 20.953 -1.273 1 93.31 321 ARG A C 1
ATOM 2580 O O . ARG A 1 321 ? 16.656 20.156 -0.701 1 93.31 321 ARG A O 1
ATOM 2587 N N . ILE A 1 322 ? 18.141 21.797 -0.712 1 91.62 322 ILE A N 1
ATOM 2588 C CA . ILE A 1 322 ? 18.188 21.859 0.745 1 91.62 322 ILE A CA 1
ATOM 2589 C C . ILE A 1 322 ? 16.781 22.047 1.305 1 91.62 322 ILE A C 1
ATOM 2591 O O . ILE A 1 322 ? 15.969 22.781 0.732 1 91.62 322 ILE A O 1
ATOM 2595 N N . LYS A 1 323 ? 16.438 21.344 2.43 1 91.31 323 LYS A N 1
ATOM 2596 C CA . LYS A 1 323 ? 15.211 21.453 3.203 1 91.31 323 LYS A CA 1
ATOM 2597 C C . LYS A 1 323 ? 14.055 20.734 2.508 1 91.31 323 LYS A C 1
ATOM 2599 O O . LYS A 1 323 ? 13 20.531 3.104 1 91.31 323 LYS A O 1
ATOM 2604 N N . ARG A 1 324 ? 14.312 20.359 1.228 1 93.56 324 ARG A N 1
ATOM 2605 C CA . ARG A 1 324 ? 13.219 19.734 0.489 1 93.56 324 ARG A CA 1
ATOM 2606 C C . ARG A 1 324 ? 13.078 18.266 0.871 1 93.56 324 ARG A C 1
ATOM 2608 O O . ARG A 1 324 ? 14.047 17.516 0.821 1 93.56 324 ARG A O 1
ATOM 2615 N N . LYS A 1 325 ? 11.898 17.891 1.256 1 94.69 325 LYS A N 1
ATOM 2616 C CA . LYS A 1 325 ? 11.617 16.484 1.521 1 94.69 325 LYS A CA 1
ATOM 2617 C C . LYS A 1 325 ? 11.531 15.688 0.222 1 94.69 325 LYS A C 1
ATOM 2619 O O . LYS A 1 325 ? 10.633 15.906 -0.59 1 94.69 325 LYS A O 1
ATOM 2624 N N . MET A 1 326 ? 12.391 14.773 -0.004 1 96.94 326 MET A N 1
ATOM 2625 C CA . MET A 1 326 ? 12.477 13.992 -1.237 1 96.94 326 MET A CA 1
ATOM 2626 C C . MET A 1 326 ? 11.742 12.664 -1.09 1 96.94 326 MET A C 1
ATOM 2628 O O . MET A 1 326 ? 11.391 12.031 -2.086 1 96.94 326 MET A O 1
ATOM 2632 N N . GLY A 1 327 ? 11.594 12.242 0.058 1 98.06 327 GLY A N 1
ATOM 2633 C CA . GLY A 1 327 ? 10.953 10.984 0.419 1 98.06 327 GLY A CA 1
ATOM 2634 C C . GLY A 1 327 ? 11.016 10.688 1.906 1 98.06 327 GLY A C 1
ATOM 2635 O O . GLY A 1 327 ? 11.328 11.57 2.707 1 98.06 327 GLY A O 1
ATOM 2636 N N . HIS A 1 328 ? 10.617 9.523 2.287 1 98.75 328 HIS A N 1
ATOM 2637 C CA . HIS A 1 328 ? 10.797 9.055 3.658 1 98.75 328 HIS A CA 1
ATOM 2638 C C . HIS A 1 328 ? 10.969 7.543 3.705 1 98.75 328 HIS A C 1
ATOM 2640 O O . HIS A 1 328 ? 10.633 6.848 2.742 1 98.75 328 HIS A O 1
ATOM 2646 N N . ILE A 1 329 ? 11.562 7.055 4.793 1 98.75 329 ILE A N 1
ATOM 2647 C CA . ILE A 1 329 ? 11.711 5.633 5.078 1 98.75 329 ILE A CA 1
ATOM 2648 C C . ILE A 1 329 ? 10.781 5.238 6.227 1 98.75 329 ILE A C 1
ATOM 2650 O O . ILE A 1 329 ? 10.828 5.84 7.305 1 98.75 329 ILE A O 1
ATOM 2654 N N . ASN A 1 330 ? 9.891 4.312 5.977 1 98.81 330 ASN A N 1
ATOM 2655 C CA . ASN A 1 330 ? 9.102 3.713 7.047 1 98.81 330 ASN A CA 1
ATOM 2656 C C . ASN A 1 330 ? 9.852 2.572 7.727 1 98.81 330 ASN A C 1
ATOM 2658 O O . ASN A 1 330 ? 10.555 1.804 7.066 1 98.81 330 ASN A O 1
ATOM 2662 N N . VAL A 1 331 ? 9.641 2.482 8.992 1 98.5 331 VAL A N 1
ATOM 2663 C CA . VAL A 1 331 ? 10.273 1.439 9.781 1 98.5 331 VAL A CA 1
ATOM 2664 C C . VAL A 1 331 ? 9.273 0.855 10.773 1 98.5 331 VAL A C 1
ATOM 2666 O O . VAL A 1 331 ? 8.43 1.577 11.312 1 98.5 331 VAL A O 1
ATOM 2669 N N . PHE A 1 332 ? 9.312 -0.427 10.992 1 98.62 332 PHE A N 1
ATOM 2670 C CA . PHE A 1 332 ? 8.555 -1.021 12.086 1 98.62 332 PHE A CA 1
ATOM 2671 C C . PHE A 1 332 ? 9.469 -1.847 12.984 1 98.62 332 PHE A C 1
ATOM 2673 O O . PHE A 1 332 ? 10.594 -2.176 12.602 1 98.62 332 PHE A O 1
ATOM 2680 N N . GLY A 1 333 ? 9.117 -2.082 14.156 1 98.19 333 GLY A N 1
ATOM 2681 C CA . GLY A 1 333 ? 9.828 -2.914 15.117 1 98.19 333 GLY A CA 1
ATOM 2682 C C . GLY A 1 333 ? 8.922 -3.52 16.172 1 98.19 333 GLY A C 1
ATOM 2683 O O . GLY A 1 333 ? 7.703 -3.369 16.109 1 98.19 333 GLY A O 1
ATOM 2684 N N . ASP A 1 334 ? 9.539 -4.199 17.062 1 97.31 334 ASP A N 1
ATOM 2685 C CA . ASP A 1 334 ? 8.773 -4.887 18.109 1 97.31 334 ASP A CA 1
ATOM 2686 C C . ASP A 1 334 ? 8.375 -3.928 19.219 1 97.31 334 ASP A C 1
ATOM 2688 O O . ASP A 1 334 ? 7.367 -4.137 19.906 1 97.31 334 ASP A O 1
ATOM 2692 N N . THR A 1 335 ? 9.219 -2.967 19.453 1 97.19 335 THR A N 1
ATOM 2693 C CA . THR A 1 335 ? 8.984 -1.964 20.484 1 97.19 335 THR A CA 1
ATOM 2694 C C . THR A 1 335 ? 9.344 -0.57 19.969 1 97.19 335 THR A C 1
ATOM 2696 O O . THR A 1 335 ? 9.969 -0.43 18.922 1 97.19 335 THR A O 1
ATOM 2699 N N . PHE A 1 336 ? 8.93 0.406 20.75 1 97.31 336 PHE A N 1
ATOM 2700 C CA . PHE A 1 336 ? 9.32 1.783 20.469 1 97.31 336 PHE A CA 1
ATOM 2701 C C . PHE A 1 336 ? 10.836 1.908 20.359 1 97.31 336 PHE A C 1
ATOM 2703 O O . PHE A 1 336 ? 11.344 2.529 19.438 1 97.31 336 PHE A O 1
ATOM 2710 N N . ASN A 1 337 ? 11.516 1.313 21.297 1 97.81 337 ASN A N 1
ATOM 2711 C CA . ASN A 1 337 ? 12.969 1.401 21.328 1 97.81 337 ASN A CA 1
ATOM 2712 C C . ASN A 1 337 ? 13.609 0.725 20.109 1 97.81 337 ASN A C 1
ATOM 2714 O O . ASN A 1 337 ? 14.609 1.203 19.594 1 97.81 337 ASN A O 1
ATOM 2718 N N . ASP A 1 338 ? 13.031 -0.409 19.719 1 98.12 338 ASP A N 1
ATOM 2719 C CA . ASP A 1 338 ? 13.516 -1.073 18.516 1 98.12 338 ASP A CA 1
ATOM 2720 C C . ASP A 1 338 ? 13.43 -0.147 17.297 1 98.12 338 ASP A C 1
ATOM 2722 O O . ASP A 1 338 ? 14.383 -0.048 16.516 1 98.12 338 ASP A O 1
ATOM 2726 N N . VAL A 1 339 ? 12.344 0.469 17.172 1 98.56 339 VAL A N 1
ATOM 2727 C CA . VAL A 1 339 ? 12.133 1.393 16.062 1 98.56 339 VAL A CA 1
ATOM 2728 C C . VAL A 1 339 ? 13.109 2.561 16.172 1 98.56 339 VAL A C 1
ATOM 2730 O O . VAL A 1 339 ? 13.734 2.947 15.172 1 98.56 339 VAL A O 1
ATOM 2733 N N . ASN A 1 340 ? 13.211 3.104 17.359 1 98.44 340 ASN A N 1
ATOM 2734 C CA . ASN A 1 340 ? 14.125 4.215 17.578 1 98.44 340 ASN A CA 1
ATOM 2735 C C . ASN A 1 340 ? 15.555 3.85 17.203 1 98.44 340 ASN A C 1
ATOM 2737 O O . ASN A 1 340 ? 16.266 4.652 16.594 1 98.44 340 ASN A O 1
ATOM 2741 N N . ASN A 1 341 ? 16 2.682 17.578 1 98.56 341 ASN A N 1
ATOM 2742 C CA . ASN A 1 341 ? 17.344 2.215 17.234 1 98.56 341 ASN A CA 1
ATOM 2743 C C . ASN A 1 341 ? 17.531 2.117 15.719 1 98.56 341 ASN A C 1
ATOM 2745 O O . ASN A 1 341 ? 18.578 2.51 15.188 1 98.56 341 ASN A O 1
ATOM 2749 N N . LYS A 1 342 ? 16.578 1.577 15.023 1 98.56 342 LYS A N 1
ATOM 2750 C CA . LYS A 1 342 ? 16.641 1.473 13.57 1 98.56 342 LYS A CA 1
ATOM 2751 C C . LYS A 1 342 ? 16.719 2.852 12.922 1 98.56 342 LYS A C 1
ATOM 2753 O O . LYS A 1 342 ? 17.484 3.062 11.977 1 98.56 342 LYS A O 1
ATOM 2758 N N . ILE A 1 343 ? 15.922 3.779 13.422 1 98.75 343 ILE A N 1
ATOM 2759 C CA . ILE A 1 343 ? 15.898 5.133 12.883 1 98.75 343 ILE A CA 1
ATOM 2760 C C . ILE A 1 343 ? 17.25 5.801 13.094 1 98.75 343 ILE A C 1
ATOM 2762 O O . ILE A 1 343 ? 17.766 6.492 12.211 1 98.75 343 ILE A O 1
ATOM 2766 N N . ASN A 1 344 ? 17.797 5.578 14.281 1 98.31 344 ASN A N 1
ATOM 2767 C CA . ASN A 1 344 ? 19.125 6.129 14.531 1 98.31 344 ASN A CA 1
ATOM 2768 C C . ASN A 1 344 ? 20.156 5.59 13.547 1 98.31 344 ASN A C 1
ATOM 2770 O O . ASN A 1 344 ? 21.016 6.332 13.07 1 98.31 344 ASN A O 1
ATOM 2774 N N . THR A 1 345 ? 20.109 4.32 13.273 1 98.5 345 THR A N 1
ATOM 2775 C CA . THR A 1 345 ? 20.984 3.709 12.289 1 98.5 345 THR A CA 1
ATOM 2776 C C . THR A 1 345 ? 20.781 4.34 10.914 1 98.5 345 THR A C 1
ATOM 2778 O O . THR A 1 345 ? 21.75 4.652 10.219 1 98.5 345 THR A O 1
ATOM 2781 N N . LEU A 1 346 ? 19.578 4.551 10.562 1 98.62 346 LEU A N 1
ATOM 2782 C CA . LEU A 1 346 ? 19.234 5.156 9.281 1 98.62 346 LEU A CA 1
ATOM 2783 C C . LEU A 1 346 ? 19.719 6.605 9.219 1 98.62 346 LEU A C 1
ATOM 2785 O O . LEU A 1 346 ? 20.188 7.066 8.18 1 98.62 346 LEU A O 1
ATOM 2789 N N . MET A 1 347 ? 19.531 7.34 10.305 1 98.25 347 MET A N 1
ATOM 2790 C CA . MET A 1 347 ? 20 8.719 10.383 1 98.25 347 MET A CA 1
ATOM 2791 C C . MET A 1 347 ? 21.484 8.805 10.086 1 98.25 347 MET A C 1
ATOM 2793 O O . MET A 1 347 ? 21.938 9.68 9.344 1 98.25 347 MET A O 1
ATOM 2797 N N . ASN A 1 348 ? 22.188 7.895 10.711 1 97.94 348 ASN A N 1
ATOM 2798 C CA . ASN A 1 348 ? 23.625 7.848 10.469 1 97.94 348 ASN A CA 1
ATOM 2799 C C . ASN A 1 348 ? 23.938 7.496 9.016 1 97.94 348 ASN A C 1
ATOM 2801 O O . ASN A 1 348 ? 24.844 8.07 8.414 1 97.94 348 ASN A O 1
ATOM 2805 N N . LEU A 1 349 ? 23.203 6.562 8.484 1 97.88 349 LEU A N 1
ATOM 2806 C CA . LEU A 1 349 ? 23.406 6.117 7.109 1 97.88 349 LEU A CA 1
ATOM 2807 C C . LEU A 1 349 ? 23.141 7.25 6.121 1 97.88 349 LEU A C 1
ATOM 2809 O O . LEU A 1 349 ? 23.891 7.418 5.152 1 97.88 349 LEU A O 1
ATOM 2813 N N . ILE A 1 350 ? 22.094 8.039 6.344 1 97.56 350 ILE A N 1
ATOM 2814 C CA . ILE A 1 350 ? 21.625 9.023 5.371 1 97.56 350 ILE A CA 1
ATOM 2815 C C . ILE A 1 350 ? 22.359 10.344 5.582 1 97.56 350 ILE A C 1
ATOM 2817 O O . ILE A 1 350 ? 22.797 10.977 4.617 1 97.56 350 ILE A O 1
ATOM 2821 N N . TYR A 1 351 ? 22.594 10.742 6.867 1 96.94 351 TYR A N 1
ATOM 2822 C CA . TYR A 1 351 ? 23.031 12.102 7.133 1 96.94 351 TYR A CA 1
ATOM 2823 C C . TYR A 1 351 ? 24.406 12.109 7.805 1 96.94 351 TYR A C 1
ATOM 2825 O O . TYR A 1 351 ? 25.078 13.133 7.84 1 96.94 351 TYR A O 1
ATOM 2833 N N . GLY A 1 352 ? 24.828 10.969 8.359 1 95.19 352 GLY A N 1
ATOM 2834 C CA . GLY A 1 352 ? 26.016 11.008 9.203 1 95.19 352 GLY A CA 1
ATOM 2835 C C . GLY A 1 352 ? 25.922 12.031 10.32 1 95.19 352 GLY A C 1
ATOM 2836 O O . GLY A 1 352 ? 24.938 12.07 11.055 1 95.19 352 GLY A O 1
ATOM 2837 N N . ASN A 1 353 ? 26.891 12.883 10.469 1 90.88 353 ASN A N 1
ATOM 2838 C CA . ASN A 1 353 ? 26.875 13.953 11.461 1 90.88 353 ASN A CA 1
ATOM 2839 C C . ASN A 1 353 ? 26.562 15.305 10.82 1 90.88 353 ASN A C 1
ATOM 2841 O O . ASN A 1 353 ? 26.844 16.359 11.398 1 90.88 353 ASN A O 1
ATOM 2845 N N . ASN A 1 354 ? 25.922 15.266 9.711 1 92.62 354 ASN A N 1
ATOM 2846 C CA . ASN A 1 354 ? 25.797 16.5 8.938 1 92.62 354 ASN A CA 1
ATOM 2847 C C . ASN A 1 354 ? 24.328 16.812 8.633 1 92.62 354 ASN A C 1
ATOM 2849 O O . ASN A 1 354 ? 24.016 17.328 7.555 1 92.62 354 ASN A O 1
ATOM 2853 N N . LEU A 1 355 ? 23.438 16.391 9.477 1 93.69 355 LEU A N 1
ATOM 2854 C CA . LEU A 1 355 ? 22.016 16.641 9.242 1 93.69 355 LEU A CA 1
ATOM 2855 C C . LEU A 1 355 ? 21.766 18.125 8.953 1 93.69 355 LEU A C 1
ATOM 2857 O O . LEU A 1 355 ? 20.984 18.469 8.07 1 93.69 355 LEU A O 1
ATOM 2861 N N . ASP A 1 356 ? 22.484 19.016 9.57 1 92.38 356 ASP A N 1
ATOM 2862 C CA . ASP A 1 356 ? 22.266 20.453 9.461 1 92.38 356 ASP A CA 1
ATOM 2863 C C . ASP A 1 356 ? 22.516 20.953 8.039 1 92.38 356 ASP A C 1
ATOM 2865 O O . ASP A 1 356 ? 21.891 21.906 7.582 1 92.38 356 ASP A O 1
ATOM 2869 N N . ASN A 1 357 ? 23.375 20.266 7.328 1 92.12 357 ASN A N 1
ATOM 2870 C CA . ASN A 1 357 ? 23.703 20.641 5.953 1 92.12 357 ASN A CA 1
ATOM 2871 C C . ASN A 1 357 ? 22.516 20.391 5.02 1 92.12 357 ASN A C 1
ATOM 2873 O O . ASN A 1 357 ? 22.453 20.969 3.932 1 92.12 357 ASN A O 1
ATOM 2877 N N . PHE A 1 358 ? 21.641 19.562 5.477 1 92.12 358 PHE A N 1
ATOM 2878 C CA . PHE A 1 358 ? 20.547 19.172 4.602 1 92.12 358 PHE A CA 1
ATOM 2879 C C . PHE A 1 358 ? 19.281 19.938 4.949 1 92.12 358 PHE A C 1
ATOM 2881 O O . PHE A 1 358 ? 18.391 20.078 4.113 1 92.12 358 PHE A O 1
ATOM 2888 N N . ILE A 1 359 ? 19.125 20.438 6.176 1 88.44 359 ILE A N 1
ATOM 2889 C CA . ILE A 1 359 ? 17.875 21.031 6.609 1 88.44 359 ILE A CA 1
ATOM 2890 C C . ILE A 1 359 ? 18.047 22.547 6.762 1 88.44 359 ILE A C 1
ATOM 2892 O O . ILE A 1 359 ? 17.078 23.25 7.078 1 88.44 359 ILE A O 1
ATOM 2896 N N . GLY A 1 360 ? 19.141 23.109 6.352 1 74.25 360 GLY A N 1
ATOM 2897 C CA . GLY A 1 360 ? 19.422 24.547 6.414 1 74.25 360 GLY A CA 1
ATOM 2898 C C . GLY A 1 360 ? 19.594 25.047 7.832 1 74.25 360 GLY A C 1
ATOM 2899 O O . GLY A 1 360 ? 18.969 24.531 8.766 1 74.25 360 GLY A O 1
ATOM 2900 N N . LEU A 1 361 ? 20.781 25.797 8.094 1 62.62 361 LEU A N 1
ATOM 2901 C CA . LEU A 1 361 ? 21.062 26.484 9.336 1 62.62 361 LEU A CA 1
ATOM 2902 C C . LEU A 1 361 ? 20.141 27.688 9.516 1 62.62 361 LEU A C 1
ATOM 2904 O O . LEU A 1 361 ? 19.75 28.328 8.531 1 62.62 361 LEU A O 1
ATOM 2908 N N . MET B 1 1 ? 16.078 3.428 -12.086 1 95.44 1 MET B N 1
ATOM 2909 C CA . MET B 1 1 ? 15.961 2.037 -12.516 1 95.44 1 MET B CA 1
ATOM 2910 C C . MET B 1 1 ? 14.633 1.797 -13.219 1 95.44 1 MET B C 1
ATOM 2912 O O . MET B 1 1 ? 13.594 2.289 -12.773 1 95.44 1 MET B O 1
ATOM 2916 N N . ILE B 1 2 ? 14.625 1.115 -14.367 1 98.44 2 ILE B N 1
ATOM 2917 C CA . ILE B 1 2 ? 13.406 0.835 -15.125 1 98.44 2 ILE B CA 1
ATOM 2918 C C . ILE B 1 2 ? 13.117 -0.663 -15.094 1 98.44 2 ILE B C 1
ATOM 2920 O O . ILE B 1 2 ? 13.938 -1.472 -15.523 1 98.44 2 ILE B O 1
ATOM 2924 N N . ILE B 1 3 ? 11.969 -1.046 -14.617 1 98.75 3 ILE B N 1
ATOM 2925 C CA . ILE B 1 3 ? 11.516 -2.43 -14.555 1 98.75 3 ILE B CA 1
ATOM 2926 C C . ILE B 1 3 ? 10.445 -2.67 -15.617 1 98.75 3 ILE B C 1
ATOM 2928 O O . ILE B 1 3 ? 9.43 -1.973 -15.648 1 98.75 3 ILE B O 1
ATOM 2932 N N . GLY B 1 4 ? 10.68 -3.605 -16.469 1 98.88 4 GLY B N 1
ATOM 2933 C CA . GLY B 1 4 ? 9.711 -3.996 -17.484 1 98.88 4 GLY B CA 1
ATOM 2934 C C . GLY B 1 4 ? 8.836 -5.156 -17.047 1 98.88 4 GLY B C 1
ATOM 2935 O O . GLY B 1 4 ? 9.312 -6.102 -16.422 1 98.88 4 GLY B O 1
ATOM 2936 N N . ILE B 1 5 ? 7.582 -5.094 -17.375 1 98.88 5 ILE B N 1
ATOM 2937 C CA . ILE B 1 5 ? 6.645 -6.176 -17.109 1 98.88 5 ILE B CA 1
ATOM 2938 C C . ILE B 1 5 ? 6.008 -6.645 -18.422 1 98.88 5 ILE B C 1
ATOM 2940 O O . ILE B 1 5 ? 5.395 -5.848 -19.141 1 98.88 5 ILE B O 1
ATOM 2944 N N . ILE B 1 6 ? 6.176 -7.871 -18.75 1 98.62 6 ILE B N 1
ATOM 2945 C CA . ILE B 1 6 ? 5.469 -8.469 -19.875 1 98.62 6 ILE B CA 1
ATOM 2946 C C . ILE B 1 6 ? 4.082 -8.93 -19.438 1 98.62 6 ILE B C 1
ATOM 2948 O O . ILE B 1 6 ? 3.959 -9.836 -18.609 1 98.62 6 ILE B O 1
ATOM 2952 N N . GLY B 1 7 ? 3.076 -8.422 -20 1 97.44 7 GLY B N 1
ATOM 2953 C CA . GLY B 1 7 ? 1.708 -8.625 -19.547 1 97.44 7 GLY B CA 1
ATOM 2954 C C . GLY B 1 7 ? 1.12 -7.406 -18.859 1 97.44 7 GLY B C 1
ATOM 2955 O O . GLY B 1 7 ? 1.797 -6.746 -18.078 1 97.44 7 GLY B O 1
ATOM 2956 N N . SER B 1 8 ? -0.141 -7.094 -19.156 1 96.69 8 SER B N 1
ATOM 2957 C CA . SER B 1 8 ? -0.744 -5.848 -18.688 1 96.69 8 SER B CA 1
ATOM 2958 C C . SER B 1 8 ? -1.928 -6.113 -17.766 1 96.69 8 SER B C 1
ATOM 2960 O O . SER B 1 8 ? -2.762 -5.23 -17.547 1 96.69 8 SER B O 1
ATOM 2962 N N . GLY B 1 9 ? -2.01 -7.27 -17.141 1 95.62 9 GLY B N 1
ATOM 2963 C CA . GLY B 1 9 ? -3.162 -7.656 -16.344 1 95.62 9 GLY B CA 1
ATOM 2964 C C . GLY B 1 9 ? -3.062 -7.211 -14.891 1 95.62 9 GLY B C 1
ATOM 2965 O O . GLY B 1 9 ? -2.355 -6.246 -14.578 1 95.62 9 GLY B O 1
ATOM 2966 N N . GLN B 1 10 ? -3.877 -7.898 -13.992 1 96.31 10 GLN B N 1
ATOM 2967 C CA . GLN B 1 10 ? -4.059 -7.477 -12.609 1 96.31 10 GLN B CA 1
ATOM 2968 C C . GLN B 1 10 ? -2.787 -7.691 -11.797 1 96.31 10 GLN B C 1
ATOM 2970 O O . GLN B 1 10 ? -2.51 -6.945 -10.859 1 96.31 10 GLN B O 1
ATOM 2975 N N . LEU B 1 11 ? -2.031 -8.766 -12.094 1 97.88 11 LEU B N 1
ATOM 2976 C CA . LEU B 1 11 ? -0.824 -9.023 -11.32 1 97.88 11 LEU B CA 1
ATOM 2977 C C . LEU B 1 11 ? 0.223 -7.941 -11.57 1 97.88 11 LEU B C 1
ATOM 2979 O O . LEU B 1 11 ? 0.88 -7.477 -10.641 1 97.88 11 LEU B O 1
ATOM 2983 N N . GLY B 1 12 ? 0.384 -7.543 -12.883 1 98 12 GLY B N 1
ATOM 2984 C CA . GLY B 1 12 ? 1.231 -6.402 -13.18 1 98 12 GLY B CA 1
ATOM 2985 C C . GLY B 1 12 ? 0.767 -5.121 -12.508 1 98 12 GLY B C 1
ATOM 2986 O O . GLY B 1 12 ? 1.584 -4.344 -12.016 1 98 12 GLY B O 1
ATOM 2987 N N . TYR B 1 13 ? -0.528 -4.965 -12.516 1 97.75 13 TYR B N 1
ATOM 2988 C CA . TYR B 1 13 ? -1.141 -3.811 -11.867 1 97.75 13 TYR B CA 1
ATOM 2989 C C . TYR B 1 13 ? -0.748 -3.74 -10.398 1 97.75 13 TYR B C 1
ATOM 2991 O O . TYR B 1 13 ? -0.317 -2.691 -9.914 1 97.75 13 TYR B O 1
ATOM 2999 N N . MET B 1 14 ? -0.834 -4.84 -9.672 1 98.12 14 MET B N 1
ATOM 3000 C CA . MET B 1 14 ? -0.525 -4.867 -8.242 1 98.12 14 MET B CA 1
ATOM 3001 C C . MET B 1 14 ? 0.971 -4.691 -8.008 1 98.12 14 MET B C 1
ATOM 3003 O O . MET B 1 14 ? 1.379 -4.066 -7.027 1 98.12 14 MET B O 1
ATOM 3007 N N . MET B 1 15 ? 1.808 -5.18 -8.914 1 98.56 15 MET B N 1
ATOM 3008 C CA . MET B 1 15 ? 3.242 -4.926 -8.812 1 98.56 15 MET B CA 1
ATOM 3009 C C . MET B 1 15 ? 3.531 -3.428 -8.883 1 98.56 15 MET B C 1
ATOM 3011 O O . MET B 1 15 ? 4.273 -2.898 -8.047 1 98.56 15 MET B O 1
ATOM 3015 N N . ILE B 1 16 ? 2.871 -2.777 -9.797 1 98.12 16 ILE B N 1
ATOM 3016 C CA . ILE B 1 16 ? 3.156 -1.366 -10.031 1 98.12 16 ILE B CA 1
ATOM 3017 C C . ILE B 1 16 ? 2.605 -0.529 -8.875 1 98.12 16 ILE B C 1
ATOM 3019 O O . ILE B 1 16 ? 3.314 0.315 -8.32 1 98.12 16 ILE B O 1
ATOM 3023 N N . ILE B 1 17 ? 1.412 -0.769 -8.438 1 96.88 17 ILE B N 1
ATOM 3024 C CA . ILE B 1 17 ? 0.788 0.106 -7.449 1 96.88 17 ILE B CA 1
ATOM 3025 C C . ILE B 1 17 ? 1.515 -0.023 -6.113 1 96.88 17 ILE B C 1
ATOM 3027 O O . ILE B 1 17 ? 1.582 0.937 -5.34 1 96.88 17 ILE B O 1
ATOM 3031 N N . THR B 1 18 ? 2.086 -1.194 -5.824 1 97.38 18 THR B N 1
ATOM 3032 C CA . THR B 1 18 ? 2.768 -1.395 -4.551 1 97.38 18 THR B CA 1
ATOM 3033 C C . THR B 1 18 ? 4.191 -0.841 -4.609 1 97.38 18 THR B C 1
ATOM 3035 O O . THR B 1 18 ? 4.75 -0.449 -3.582 1 97.38 18 THR B O 1
ATOM 3038 N N . MET B 1 19 ? 4.727 -0.74 -5.824 1 97.75 19 MET B N 1
ATOM 3039 C CA . MET B 1 19 ? 6.16 -0.475 -5.863 1 97.75 19 MET B CA 1
ATOM 3040 C C . MET B 1 19 ? 6.449 0.858 -6.547 1 97.75 19 MET B C 1
ATOM 3042 O O . MET B 1 19 ? 7.594 1.313 -6.57 1 97.75 19 MET B O 1
ATOM 3046 N N . LYS B 1 20 ? 5.426 1.505 -7.043 1 96.12 20 LYS B N 1
ATOM 3047 C CA . LYS B 1 20 ? 5.625 2.811 -7.664 1 96.12 20 LYS B CA 1
ATOM 3048 C C . LYS B 1 20 ? 6.195 3.814 -6.664 1 96.12 20 LYS B C 1
ATOM 3050 O O . LYS B 1 20 ? 6.793 4.816 -7.059 1 96.12 20 LYS B O 1
ATOM 3055 N N . ARG B 1 21 ? 6.039 3.586 -5.391 1 96.56 21 ARG B N 1
ATOM 3056 C CA . ARG B 1 21 ? 6.531 4.461 -4.332 1 96.56 21 ARG B CA 1
ATOM 3057 C C . ARG B 1 21 ? 8.047 4.367 -4.215 1 96.56 21 ARG B C 1
ATOM 3059 O O . ARG B 1 21 ? 8.672 5.152 -3.492 1 96.56 21 ARG B O 1
ATOM 3066 N N . TYR B 1 22 ? 8.711 3.43 -4.785 1 97 22 TYR B N 1
ATOM 3067 C CA . TYR B 1 22 ? 10.164 3.357 -4.859 1 97 22 TYR B CA 1
ATOM 3068 C C . TYR B 1 22 ? 10.695 4.168 -6.039 1 97 22 TYR B C 1
ATOM 3070 O O . TYR B 1 22 ? 9.922 4.594 -6.902 1 97 22 TYR B O 1
ATOM 3078 N N . PRO B 1 23 ? 12 4.512 -6.027 1 94.94 23 PRO B N 1
ATOM 3079 C CA . PRO B 1 23 ? 12.547 5.246 -7.168 1 94.94 23 PRO B CA 1
ATOM 3080 C C . PRO B 1 23 ? 12.695 4.375 -8.414 1 94.94 23 PRO B C 1
ATOM 3082 O O . PRO B 1 23 ? 13.797 4.266 -8.969 1 94.94 23 PRO B O 1
ATOM 3085 N N . PHE B 1 24 ? 11.539 3.793 -8.875 1 96.06 24 PHE B N 1
ATOM 3086 C CA . PHE B 1 24 ? 11.461 2.93 -10.047 1 96.06 24 PHE B CA 1
ATOM 3087 C C . PHE B 1 24 ? 10.531 3.529 -11.102 1 96.06 24 PHE B C 1
ATOM 3089 O O . PHE B 1 24 ? 9.633 4.301 -10.766 1 96.06 24 PHE B O 1
ATOM 3096 N N . LYS B 1 25 ? 10.828 3.229 -12.297 1 97.31 25 LYS B N 1
ATOM 3097 C CA . LYS B 1 25 ? 9.883 3.379 -13.398 1 97.31 25 LYS B CA 1
ATOM 3098 C C . LYS B 1 25 ? 9.406 2.02 -13.906 1 97.31 25 LYS B C 1
ATOM 3100 O O . LYS B 1 25 ? 10.164 1.047 -13.883 1 97.31 25 LYS B O 1
ATOM 3105 N N . PHE B 1 26 ? 8.219 1.982 -14.359 1 98.62 26 PHE B N 1
ATOM 3106 C CA . PHE B 1 26 ? 7.652 0.723 -14.828 1 98.62 26 PHE B CA 1
ATOM 3107 C C . PHE B 1 26 ? 7.203 0.84 -16.281 1 98.62 26 PHE B C 1
ATOM 3109 O O . PHE B 1 26 ? 6.41 1.72 -16.625 1 98.62 26 PHE B O 1
ATOM 3116 N N . TYR B 1 27 ? 7.734 0.014 -17.109 1 98.88 27 TYR B N 1
ATOM 3117 C CA . TYR B 1 27 ? 7.277 -0.156 -18.484 1 98.88 27 TYR B CA 1
ATOM 3118 C C . TYR B 1 27 ? 6.512 -1.463 -18.641 1 98.88 27 TYR B C 1
ATOM 3120 O O . TYR B 1 27 ? 6.879 -2.484 -18.062 1 98.88 27 TYR B O 1
ATOM 3128 N N . VAL B 1 28 ? 5.441 -1.419 -19.406 1 98.81 28 VAL B N 1
ATOM 3129 C CA . VAL B 1 28 ? 4.605 -2.598 -19.609 1 98.81 28 VAL B CA 1
ATOM 3130 C C . VAL B 1 28 ? 4.465 -2.875 -21.109 1 98.81 28 VAL B C 1
ATOM 3132 O O . VAL B 1 28 ? 4.332 -1.944 -21.906 1 98.81 28 VAL B O 1
ATOM 3135 N N . ILE B 1 29 ? 4.523 -4.117 -21.5 1 98.81 29 ILE B N 1
ATOM 3136 C CA . ILE B 1 29 ? 4.297 -4.488 -22.891 1 98.81 29 ILE B CA 1
ATOM 3137 C C . ILE B 1 29 ? 3.201 -5.551 -22.969 1 98.81 29 ILE B C 1
ATOM 3139 O O . ILE B 1 29 ? 3.168 -6.48 -22.172 1 98.81 29 ILE B O 1
ATOM 3143 N N . ASP B 1 30 ? 2.367 -5.391 -23.875 1 98.25 30 ASP B N 1
ATOM 3144 C CA . ASP B 1 30 ? 1.276 -6.324 -24.141 1 98.25 30 ASP B CA 1
ATOM 3145 C C . ASP B 1 30 ? 0.645 -6.043 -25.516 1 98.25 30 ASP B C 1
ATOM 3147 O O . ASP B 1 30 ? 0.984 -5.059 -26.172 1 98.25 30 ASP B O 1
ATOM 3151 N N . ARG B 1 31 ? -0.241 -7.047 -25.969 1 96.44 31 ARG B N 1
ATOM 3152 C CA . ARG B 1 31 ? -0.971 -6.812 -27.219 1 96.44 31 ARG B CA 1
ATOM 3153 C C . ARG B 1 31 ? -1.916 -5.625 -27.078 1 96.44 31 ARG B C 1
ATOM 3155 O O . ARG B 1 31 ? -2.012 -4.797 -27.984 1 96.44 31 ARG B O 1
ATOM 3162 N N . GLU B 1 32 ? -2.596 -5.582 -25.938 1 94.94 32 GLU B N 1
ATOM 3163 C CA . GLU B 1 32 ? -3.521 -4.496 -25.609 1 94.94 32 GLU B CA 1
ATOM 3164 C C . GLU B 1 32 ? -3.303 -3.982 -24.203 1 94.94 32 GLU B C 1
ATOM 3166 O O . GLU B 1 32 ? -2.797 -4.707 -23.344 1 94.94 32 GLU B O 1
ATOM 3171 N N . LYS B 1 33 ? -3.715 -2.76 -24.062 1 94.62 33 LYS B N 1
ATOM 3172 C CA . LYS B 1 33 ? -3.553 -2.125 -22.766 1 94.62 33 LYS B CA 1
ATOM 3173 C C . LYS B 1 33 ? -4.559 -2.676 -21.75 1 94.62 33 LYS B C 1
ATOM 3175 O O . LYS B 1 33 ? -5.762 -2.719 -22.031 1 94.62 33 LYS B O 1
ATOM 3180 N N . GLY B 1 34 ? -4.129 -3.162 -20.656 1 94.88 34 GLY B N 1
ATOM 3181 C CA . GLY B 1 34 ? -4.938 -3.545 -19.516 1 94.88 34 GLY B CA 1
ATOM 3182 C C . GLY B 1 34 ? -4.641 -2.727 -18.266 1 94.88 34 GLY B C 1
ATOM 3183 O O . GLY B 1 34 ? -4.113 -1.616 -18.375 1 94.88 34 GLY B O 1
ATOM 3184 N N . PRO B 1 35 ? -5.051 -3.213 -17.109 1 95.31 35 PRO B N 1
ATOM 3185 C CA . PRO B 1 35 ? -4.91 -2.477 -15.852 1 95.31 35 PRO B CA 1
ATOM 3186 C C . PRO B 1 35 ? -3.477 -2.012 -15.602 1 95.31 35 PRO B C 1
ATOM 3188 O O . PRO B 1 35 ? -3.256 -0.859 -15.219 1 95.31 35 PRO B O 1
ATOM 3191 N N . ALA B 1 36 ? -2.508 -2.838 -15.734 1 97.12 36 ALA B N 1
ATOM 3192 C CA . ALA B 1 36 ? -1.113 -2.467 -15.508 1 97.12 36 ALA B CA 1
ATOM 3193 C C . ALA B 1 36 ? -0.657 -1.411 -16.516 1 97.12 36 ALA B C 1
ATOM 3195 O O . ALA B 1 36 ? 0.092 -0.496 -16.156 1 97.12 36 ALA B O 1
ATOM 3196 N N . GLY B 1 37 ? -1.1 -1.533 -17.766 1 96.44 37 GLY B N 1
ATOM 3197 C CA . GLY B 1 37 ? -0.73 -0.585 -18.812 1 96.44 37 GLY B CA 1
ATOM 3198 C C . GLY B 1 37 ? -1.217 0.824 -18.531 1 96.44 37 GLY B C 1
ATOM 3199 O O . GLY B 1 37 ? -0.538 1.798 -18.859 1 96.44 37 GLY B O 1
ATOM 3200 N N . TYR B 1 38 ? -2.334 0.894 -17.891 1 94.25 38 TYR B N 1
ATOM 3201 C CA . TYR B 1 38 ? -2.951 2.195 -17.656 1 94.25 38 TYR B CA 1
ATOM 3202 C C . TYR B 1 38 ? -2.193 2.969 -16.578 1 94.25 38 TYR B C 1
ATOM 3204 O O . TYR B 1 38 ? -2.264 4.199 -16.531 1 94.25 38 TYR B O 1
ATOM 3212 N N . ILE B 1 39 ? -1.447 2.279 -15.711 1 95.38 39 ILE B N 1
ATOM 3213 C CA . ILE B 1 39 ? -0.82 2.988 -14.602 1 95.38 39 ILE B CA 1
ATOM 3214 C C . ILE B 1 39 ? 0.698 2.963 -14.766 1 95.38 39 ILE B C 1
ATOM 3216 O O . ILE B 1 39 ? 1.428 3.502 -13.93 1 95.38 39 ILE B O 1
ATOM 3220 N N . ALA B 1 40 ? 1.191 2.309 -15.828 1 97.56 40 ALA B N 1
ATOM 3221 C CA . ALA B 1 40 ? 2.625 2.246 -16.109 1 97.56 40 ALA B CA 1
ATOM 3222 C C . ALA B 1 40 ? 3.158 3.609 -16.531 1 97.56 40 ALA B C 1
ATOM 3224 O O . ALA B 1 40 ? 2.391 4.488 -16.938 1 97.56 40 ALA B O 1
ATOM 3225 N N . ASP B 1 41 ? 4.465 3.795 -16.422 1 97.5 41 ASP B N 1
ATOM 3226 C CA . ASP B 1 41 ? 5.098 5.004 -16.938 1 97.5 41 ASP B CA 1
ATOM 3227 C C . ASP B 1 41 ? 5.098 5.012 -18.469 1 97.5 41 ASP B C 1
ATOM 3229 O O . ASP B 1 41 ? 5.027 6.074 -19.078 1 97.5 41 ASP B O 1
ATOM 3233 N N . LYS B 1 42 ? 5.254 3.889 -19.062 1 98.12 42 LYS B N 1
ATOM 3234 C CA . LYS B 1 42 ? 5.191 3.727 -20.5 1 98.12 42 LYS B CA 1
ATOM 3235 C C . LYS B 1 42 ? 4.586 2.379 -20.891 1 98.12 42 LYS B C 1
ATOM 3237 O O . LYS B 1 42 ? 4.867 1.364 -20.234 1 98.12 42 LYS B O 1
ATOM 3242 N N . PHE B 1 43 ? 3.758 2.359 -21.906 1 98.56 43 PHE B N 1
ATOM 3243 C CA . PHE B 1 43 ? 3.16 1.15 -22.469 1 98.56 43 PHE B CA 1
ATOM 3244 C C . PHE B 1 43 ? 3.674 0.891 -23.875 1 98.56 43 PHE B C 1
ATOM 3246 O O . PHE B 1 43 ? 3.799 1.819 -24.672 1 98.56 43 PHE B O 1
ATOM 3253 N N . PHE B 1 44 ? 3.984 -0.333 -24.188 1 98.69 44 PHE B N 1
ATOM 3254 C CA . PHE B 1 44 ? 4.434 -0.765 -25.5 1 98.69 44 PHE B CA 1
ATOM 3255 C C . PHE B 1 44 ? 3.516 -1.849 -26.062 1 98.69 44 PHE B C 1
ATOM 3257 O O . PHE B 1 44 ? 3.01 -2.686 -25.312 1 98.69 44 PHE B O 1
ATOM 3264 N N . THR B 1 45 ? 3.385 -1.833 -27.375 1 98.31 45 THR B N 1
ATOM 3265 C CA . THR B 1 45 ? 2.771 -2.975 -28.047 1 98.31 45 THR B CA 1
ATOM 3266 C C . THR B 1 45 ? 3.83 -4.004 -28.438 1 98.31 45 THR B C 1
ATOM 3268 O O . THR B 1 45 ? 5.008 -3.668 -28.562 1 98.31 45 THR B O 1
ATOM 3271 N N . THR B 1 46 ? 3.375 -5.203 -28.594 1 98 46 THR B N 1
ATOM 3272 C CA . THR B 1 46 ? 4.293 -6.328 -28.75 1 98 46 THR B CA 1
ATOM 3273 C C . THR B 1 46 ? 5.16 -6.16 -30 1 98 46 THR B C 1
ATOM 3275 O O . THR B 1 46 ? 6.227 -6.762 -30.094 1 98 46 THR B O 1
ATOM 3278 N N . ASP B 1 47 ? 4.742 -5.418 -30.969 1 97.94 47 ASP B N 1
ATOM 3279 C CA . ASP B 1 47 ? 5.551 -5.16 -32.156 1 97.94 47 ASP B CA 1
ATOM 3280 C C . ASP B 1 47 ? 6.785 -4.332 -31.812 1 97.94 47 ASP B C 1
ATOM 3282 O O . ASP B 1 47 ? 7.734 -4.266 -32.594 1 97.94 47 ASP B O 1
ATOM 3286 N N . LYS B 1 48 ? 6.844 -3.807 -30.641 1 98.56 48 LYS B N 1
ATOM 3287 C CA . LYS B 1 48 ? 7.965 -2.979 -30.203 1 98.56 48 LYS B CA 1
ATOM 3288 C C . LYS B 1 48 ? 8.781 -3.686 -29.125 1 98.56 48 LYS B C 1
ATOM 3290 O O . LYS B 1 48 ? 9.352 -3.035 -28.25 1 98.56 48 LYS B O 1
ATOM 3295 N N . TYR B 1 49 ? 8.82 -5.004 -29.156 1 98.56 49 TYR B N 1
ATOM 3296 C CA . TYR B 1 49 ? 9.406 -5.793 -28.078 1 98.56 49 TYR B CA 1
ATOM 3297 C C . TYR B 1 49 ? 10.898 -5.492 -27.938 1 98.56 49 TYR B C 1
ATOM 3299 O O . TYR B 1 49 ? 11.422 -5.473 -26.828 1 98.56 49 TYR B O 1
ATOM 3307 N N . LYS B 1 50 ? 11.617 -5.18 -29.016 1 98.69 50 LYS B N 1
ATOM 3308 C CA . LYS B 1 50 ? 13.039 -4.883 -28.922 1 98.69 50 LYS B CA 1
ATOM 3309 C C . LYS B 1 50 ? 13.273 -3.57 -28.172 1 98.69 50 LYS B C 1
ATOM 3311 O O . LYS B 1 50 ? 14.117 -3.5 -27.281 1 98.69 50 LYS B O 1
ATOM 3316 N N . THR B 1 51 ? 12.547 -2.512 -28.578 1 98.81 51 THR B N 1
ATOM 3317 C CA . THR B 1 51 ? 12.648 -1.216 -27.922 1 98.81 51 THR B CA 1
ATOM 3318 C C . THR B 1 51 ? 12.312 -1.338 -26.438 1 98.81 51 THR B C 1
ATOM 3320 O O . THR B 1 51 ? 13 -0.76 -25.594 1 98.81 51 THR B O 1
ATOM 3323 N N . PHE B 1 52 ? 11.258 -2.068 -26.172 1 98.81 52 PHE B N 1
ATOM 3324 C CA . PHE B 1 52 ? 10.836 -2.303 -24.781 1 98.81 52 PHE B CA 1
ATOM 3325 C C . PHE B 1 52 ? 11.953 -2.947 -23.984 1 98.81 52 PHE B C 1
ATOM 3327 O O . PHE B 1 52 ? 12.367 -2.416 -22.953 1 98.81 52 PHE B O 1
ATOM 3334 N N . VAL B 1 53 ? 12.461 -4.035 -24.453 1 98.88 53 VAL B N 1
ATOM 3335 C CA . VAL B 1 53 ? 13.469 -4.785 -23.719 1 98.88 53 VAL B CA 1
ATOM 3336 C C . VAL B 1 53 ? 14.727 -3.934 -23.547 1 98.88 53 VAL B C 1
ATOM 3338 O O . VAL B 1 53 ? 15.289 -3.855 -22.453 1 98.88 53 VAL B O 1
ATOM 3341 N N . ASP B 1 54 ? 15.156 -3.254 -24.578 1 98.81 54 ASP B N 1
ATOM 3342 C CA . ASP B 1 54 ? 16.391 -2.475 -24.578 1 98.81 54 ASP B CA 1
ATOM 3343 C C . ASP B 1 54 ? 16.281 -1.297 -23.609 1 98.81 54 ASP B C 1
ATOM 3345 O O . ASP B 1 54 ? 17.297 -0.829 -23.078 1 98.81 54 ASP B O 1
ATOM 3349 N N . SER B 1 55 ? 15.133 -0.869 -23.359 1 98.75 55 SER B N 1
ATOM 3350 C CA . SER B 1 55 ? 14.93 0.317 -22.531 1 98.75 55 SER B CA 1
ATOM 3351 C C . SER B 1 55 ? 14.852 -0.046 -21.047 1 98.75 55 SER B C 1
ATOM 3353 O O . SER B 1 55 ? 14.898 0.833 -20.188 1 98.75 55 SER B O 1
ATOM 3355 N N . CYS B 1 56 ? 14.734 -1.28 -20.703 1 98.81 56 CYS B N 1
ATOM 3356 C CA . CYS B 1 56 ? 14.531 -1.702 -19.312 1 98.81 56 CYS B CA 1
ATOM 3357 C C . CYS B 1 56 ? 15.828 -2.207 -18.703 1 98.81 56 CYS B C 1
ATOM 3359 O O . CYS B 1 56 ? 16.719 -2.695 -19.406 1 98.81 56 CYS B O 1
ATOM 3361 N N . ASP B 1 57 ? 15.945 -2.074 -17.391 1 98.69 57 ASP B N 1
ATOM 3362 C CA . ASP B 1 57 ? 17.078 -2.641 -16.656 1 98.69 57 ASP B CA 1
ATOM 3363 C C . ASP B 1 57 ? 16.812 -4.105 -16.312 1 98.69 57 ASP B C 1
ATOM 3365 O O . ASP B 1 57 ? 17.719 -4.941 -16.422 1 98.69 57 ASP B O 1
ATOM 3369 N N . TYR B 1 58 ? 15.656 -4.422 -15.859 1 98.69 58 TYR B N 1
ATOM 3370 C CA . TYR B 1 58 ? 15.172 -5.762 -15.547 1 98.69 58 TYR B CA 1
ATOM 3371 C C . TYR B 1 58 ? 13.781 -5.988 -16.125 1 98.69 58 TYR B C 1
ATOM 3373 O O . TYR B 1 58 ? 13.023 -5.035 -16.312 1 98.69 58 TYR B O 1
ATOM 3381 N N . ILE B 1 59 ? 13.516 -7.215 -16.406 1 98.81 59 ILE B N 1
ATOM 3382 C CA . ILE B 1 59 ? 12.219 -7.539 -17 1 98.81 59 ILE B CA 1
ATOM 3383 C C . ILE B 1 59 ? 11.625 -8.758 -16.297 1 98.81 59 ILE B C 1
ATOM 3385 O O . ILE B 1 59 ? 12.328 -9.734 -16.047 1 98.81 59 ILE B O 1
ATOM 3389 N N . THR B 1 60 ? 10.453 -8.648 -15.938 1 98.75 60 THR B N 1
ATOM 3390 C CA . THR B 1 60 ? 9.688 -9.766 -15.406 1 98.75 60 THR B CA 1
ATOM 3391 C C . THR B 1 60 ? 8.391 -9.953 -16.188 1 98.75 60 THR B C 1
ATOM 3393 O O . THR B 1 60 ? 8.203 -9.359 -17.25 1 98.75 60 THR B O 1
ATOM 3396 N N . PHE B 1 61 ? 7.535 -10.883 -15.742 1 97.81 61 PHE B N 1
ATOM 3397 C CA . PHE B 1 61 ? 6.305 -11.164 -16.469 1 97.81 61 PHE B CA 1
ATOM 3398 C C . PHE B 1 61 ? 5.16 -11.469 -15.508 1 97.81 61 PHE B C 1
ATOM 3400 O O . PHE B 1 61 ? 5.395 -11.914 -14.383 1 97.81 61 PHE B O 1
ATOM 3407 N N . GLU B 1 62 ? 4.055 -11.234 -16.031 1 92.94 62 GLU B N 1
ATOM 3408 C CA . GLU B 1 62 ? 2.836 -11.367 -15.25 1 92.94 62 GLU B CA 1
ATOM 3409 C C . GLU B 1 62 ? 2.361 -12.82 -15.211 1 92.94 62 GLU B C 1
ATOM 3411 O O . GLU B 1 62 ? 1.829 -13.281 -14.195 1 92.94 62 GLU B O 1
ATOM 3416 N N . PHE B 1 63 ? 2.398 -13.516 -16.328 1 88.44 63 PHE B N 1
ATOM 3417 C CA . PHE B 1 63 ? 1.923 -14.883 -16.531 1 88.44 63 PHE B CA 1
ATOM 3418 C C . PHE B 1 63 ? 2.848 -15.648 -17.453 1 88.44 63 PHE B C 1
ATOM 3420 O O . PHE B 1 63 ? 3.625 -15.055 -18.203 1 88.44 63 PHE B O 1
ATOM 3427 N N . GLU B 1 64 ? 2.727 -16.922 -17.453 1 81.88 64 GLU B N 1
ATOM 3428 C CA . GLU B 1 64 ? 3.637 -17.781 -18.203 1 81.88 64 GLU B CA 1
ATOM 3429 C C . GLU B 1 64 ? 3.299 -17.766 -19.703 1 81.88 64 GLU B C 1
ATOM 3431 O O . GLU B 1 64 ? 4.121 -18.141 -20.531 1 81.88 64 GLU B O 1
ATOM 3436 N N . HIS B 1 65 ? 2.096 -17.359 -20.062 1 81.31 65 HIS B N 1
ATOM 3437 C CA . HIS B 1 65 ? 1.685 -17.391 -21.469 1 81.31 65 HIS B CA 1
ATOM 3438 C C . HIS B 1 65 ? 1.714 -16 -22.078 1 81.31 65 HIS B C 1
ATOM 3440 O O . HIS B 1 65 ? 0.822 -15.641 -22.859 1 81.31 65 HIS B O 1
ATOM 3446 N N . VAL B 1 66 ? 2.771 -15.32 -21.828 1 87.38 66 VAL B N 1
ATOM 3447 C CA . VAL B 1 66 ? 2.953 -13.992 -22.391 1 87.38 66 VAL B CA 1
ATOM 3448 C C . VAL B 1 66 ? 3.641 -14.102 -23.75 1 87.38 66 VAL B C 1
ATOM 3450 O O . VAL B 1 66 ? 3.852 -15.203 -24.266 1 87.38 66 VAL B O 1
ATOM 3453 N N . ASP B 1 67 ? 3.895 -12.969 -24.406 1 91.81 67 ASP B N 1
ATOM 3454 C CA . ASP B 1 67 ? 4.434 -12.891 -25.766 1 91.81 67 ASP B CA 1
ATOM 3455 C C . ASP B 1 67 ? 5.801 -13.57 -25.859 1 91.81 67 ASP B C 1
ATOM 3457 O O . ASP B 1 67 ? 6.75 -13.148 -25.188 1 91.81 67 ASP B O 1
ATOM 3461 N N . GLU B 1 68 ? 5.832 -14.523 -26.75 1 93.56 68 GLU B N 1
ATOM 3462 C CA . GLU B 1 68 ? 7.004 -15.383 -26.844 1 93.56 68 GLU B CA 1
ATOM 3463 C C . GLU B 1 68 ? 8.227 -14.609 -27.328 1 93.56 68 GLU B C 1
ATOM 3465 O O . GLU B 1 68 ? 9.32 -14.773 -26.797 1 93.56 68 GLU B O 1
ATOM 3470 N N . LYS B 1 69 ? 8.094 -13.805 -28.328 1 96.62 69 LYS B N 1
ATOM 3471 C CA . LYS B 1 69 ? 9.203 -13.031 -28.875 1 96.62 69 LYS B CA 1
ATOM 3472 C C . LYS B 1 69 ? 9.82 -12.125 -27.812 1 96.62 69 LYS B C 1
ATOM 3474 O O . LYS B 1 69 ? 11.039 -12.023 -27.703 1 96.62 69 LYS B O 1
ATOM 3479 N N . THR B 1 70 ? 8.938 -11.5 -27.078 1 97.88 70 THR B N 1
ATOM 3480 C CA . THR B 1 70 ? 9.398 -10.617 -26.016 1 97.88 70 THR B CA 1
ATOM 3481 C C . THR B 1 70 ? 10.164 -11.406 -24.953 1 97.88 70 THR B C 1
ATOM 3483 O O . THR B 1 70 ? 11.234 -10.984 -24.516 1 97.88 70 THR B O 1
ATOM 3486 N N . LEU B 1 71 ? 9.617 -12.508 -24.609 1 97.12 71 LEU B N 1
ATOM 3487 C CA . LEU B 1 71 ? 10.227 -13.352 -23.594 1 97.12 71 LEU B CA 1
ATOM 3488 C C . LEU B 1 71 ? 11.617 -13.812 -24.031 1 97.12 71 LEU B C 1
ATOM 3490 O O . LEU B 1 71 ? 12.57 -13.727 -23.25 1 97.12 71 LEU B O 1
ATOM 3494 N N . GLU B 1 72 ? 11.695 -14.258 -25.203 1 97.38 72 GLU B N 1
ATOM 3495 C CA . GLU B 1 72 ? 12.953 -14.781 -25.734 1 97.38 72 GLU B CA 1
ATOM 3496 C C . GLU B 1 72 ? 14.016 -13.688 -25.828 1 97.38 72 GLU B C 1
ATOM 3498 O O . GLU B 1 72 ? 15.164 -13.898 -25.453 1 97.38 72 GLU B O 1
ATOM 3503 N N . TYR B 1 73 ? 13.633 -12.555 -26.312 1 98.44 73 TYR B N 1
ATOM 3504 C CA . TYR B 1 73 ? 14.57 -11.445 -26.453 1 98.44 73 TYR B CA 1
ATOM 3505 C C . TYR B 1 73 ? 15.016 -10.938 -25.094 1 98.44 73 TYR B C 1
ATOM 3507 O O . TYR B 1 73 ? 16.188 -10.617 -24.891 1 98.44 73 TYR B O 1
ATOM 3515 N N . ALA B 1 74 ? 14.094 -10.898 -24.172 1 98.38 74 ALA B N 1
ATOM 3516 C CA . ALA B 1 74 ? 14.43 -10.492 -22.812 1 98.38 74 ALA B CA 1
ATOM 3517 C C . ALA B 1 74 ? 15.398 -11.477 -22.172 1 98.38 74 ALA B C 1
ATOM 3519 O O . ALA B 1 74 ? 16.344 -11.07 -21.484 1 98.38 74 ALA B O 1
ATOM 3520 N N . SER B 1 75 ? 15.109 -12.727 -22.406 1 97.88 75 SER B N 1
ATOM 3521 C CA . SER B 1 75 ? 15.992 -13.758 -21.859 1 97.88 75 SER B CA 1
ATOM 3522 C C . SER B 1 75 ? 17.391 -13.656 -22.453 1 97.88 75 SER B C 1
ATOM 3524 O O . SER B 1 75 ? 18.375 -13.703 -21.734 1 97.88 75 SER B O 1
ATOM 3526 N N . SER B 1 76 ? 17.484 -13.531 -23.734 1 97.88 76 SER B N 1
ATOM 3527 C CA . SER B 1 76 ? 18.766 -13.461 -24.438 1 97.88 76 SER B CA 1
ATOM 3528 C C . SER B 1 76 ? 19.578 -12.242 -24 1 97.88 76 SER B C 1
ATOM 3530 O O . SER B 1 76 ? 20.812 -12.258 -24.031 1 97.88 76 SER B O 1
ATOM 3532 N N . SER B 1 77 ? 18.891 -11.219 -23.562 1 97.94 77 SER B N 1
ATOM 3533 C CA . SER B 1 77 ? 19.547 -9.984 -23.141 1 97.94 77 SER B CA 1
ATOM 3534 C C . SER B 1 77 ? 20.031 -10.094 -21.688 1 97.94 77 SER B C 1
ATOM 3536 O O . SER B 1 77 ? 20.734 -9.211 -21.203 1 97.94 77 SER B O 1
ATOM 3538 N N . GLY B 1 78 ? 19.641 -11.117 -21.016 1 97.25 78 GLY B N 1
ATOM 3539 C CA . GLY B 1 78 ? 20.062 -11.336 -19.641 1 97.25 78 GLY B CA 1
ATOM 3540 C C . GLY B 1 78 ? 19.25 -10.547 -18.625 1 97.25 78 GLY B C 1
ATOM 3541 O O . GLY B 1 78 ? 19.594 -10.5 -17.453 1 97.25 78 GLY B O 1
ATOM 3542 N N . LYS B 1 79 ? 18.125 -9.984 -19.078 1 98.19 79 LYS B N 1
ATOM 3543 C CA . LYS B 1 79 ? 17.359 -9.078 -18.219 1 98.19 79 LYS B CA 1
ATOM 3544 C C . LYS B 1 79 ? 16.141 -9.773 -17.625 1 98.19 79 LYS B C 1
ATOM 3546 O O . LYS B 1 79 ? 15.531 -9.266 -16.688 1 98.19 79 LYS B O 1
ATOM 3551 N N . LEU B 1 80 ? 15.789 -10.953 -18.109 1 98.44 80 LEU B N 1
ATOM 3552 C CA . LEU B 1 80 ? 14.539 -11.617 -17.75 1 98.44 80 LEU B CA 1
ATOM 3553 C C . LEU B 1 80 ? 14.68 -12.344 -16.422 1 98.44 80 LEU B C 1
ATOM 3555 O O . LEU B 1 80 ? 15.602 -13.133 -16.234 1 98.44 80 LEU B O 1
ATOM 3559 N N . ARG B 1 81 ? 13.805 -12.047 -15.5 1 97.94 81 ARG B N 1
ATOM 3560 C CA . ARG B 1 81 ? 13.719 -12.672 -14.188 1 97.94 81 ARG B CA 1
ATOM 3561 C C . ARG B 1 81 ? 12.273 -12.953 -13.805 1 97.94 81 ARG B C 1
ATOM 3563 O O . ARG B 1 81 ? 11.43 -12.055 -13.828 1 97.94 81 ARG B O 1
ATOM 3570 N N . PRO B 1 82 ? 11.914 -14.164 -13.414 1 97.38 82 PRO B N 1
ATOM 3571 C CA . PRO B 1 82 ? 12.766 -15.352 -13.391 1 97.38 82 PRO B CA 1
ATOM 3572 C C . PRO B 1 82 ? 13.188 -15.805 -14.789 1 97.38 82 PRO B C 1
ATOM 3574 O O . PRO B 1 82 ? 12.688 -15.273 -15.781 1 97.38 82 PRO B O 1
ATOM 3577 N N . ASP B 1 83 ? 14.023 -16.75 -14.82 1 94.81 83 ASP B N 1
ATOM 3578 C CA . ASP B 1 83 ? 14.609 -17.219 -16.062 1 94.81 83 ASP B CA 1
ATOM 3579 C C . ASP B 1 83 ? 13.555 -17.906 -16.938 1 94.81 83 ASP B C 1
ATOM 3581 O O . ASP B 1 83 ? 12.57 -18.453 -16.438 1 94.81 83 ASP B O 1
ATOM 3585 N N . ILE B 1 84 ? 13.797 -17.891 -18.25 1 95.31 84 ILE B N 1
ATOM 3586 C CA . ILE B 1 84 ? 12.852 -18.391 -19.234 1 95.31 84 ILE B CA 1
ATOM 3587 C C . ILE B 1 84 ? 12.617 -19.875 -19.016 1 95.31 84 ILE B C 1
ATOM 3589 O O . ILE B 1 84 ? 11.555 -20.406 -19.344 1 95.31 84 ILE B O 1
ATOM 3593 N N . LYS B 1 85 ? 13.555 -20.578 -18.469 1 92.56 85 LYS B N 1
ATOM 3594 C CA . LYS B 1 85 ? 13.422 -22 -18.172 1 92.56 85 LYS B CA 1
ATOM 3595 C C . LYS B 1 85 ? 12.211 -22.281 -17.281 1 92.56 85 LYS B C 1
ATOM 3597 O O . LYS B 1 85 ? 11.531 -23.297 -17.453 1 92.56 85 LYS B O 1
ATOM 3602 N N . THR B 1 86 ? 11.984 -21.406 -16.328 1 92.38 86 THR B N 1
ATOM 3603 C CA . THR B 1 86 ? 10.852 -21.594 -15.43 1 92.38 86 THR B CA 1
ATOM 3604 C C . THR B 1 86 ? 9.531 -21.469 -16.188 1 92.38 86 THR B C 1
ATOM 3606 O O . THR B 1 86 ? 8.57 -22.172 -15.875 1 92.38 86 THR B O 1
ATOM 3609 N N . VAL B 1 87 ? 9.516 -20.594 -17.188 1 90.75 87 VAL B N 1
ATOM 3610 C CA . VAL B 1 87 ? 8.336 -20.406 -18.016 1 90.75 87 VAL B CA 1
ATOM 3611 C C . VAL B 1 87 ? 8.117 -21.625 -18.891 1 90.75 87 VAL B C 1
ATOM 3613 O O . VAL B 1 87 ? 6.984 -22.094 -19.047 1 90.75 87 VAL B O 1
ATOM 3616 N N . GLU B 1 88 ? 9.172 -22.141 -19.422 1 90.81 88 GLU B N 1
ATOM 3617 C CA . GLU B 1 88 ? 9.117 -23.297 -20.312 1 90.81 88 GLU B CA 1
ATOM 3618 C C . GLU B 1 88 ? 8.555 -24.516 -19.578 1 90.81 88 GLU B C 1
ATOM 3620 O O . GLU B 1 88 ? 7.734 -25.25 -20.125 1 90.81 88 GLU B O 1
ATOM 3625 N N . LEU B 1 89 ? 8.953 -24.672 -18.406 1 91.56 89 LEU B N 1
ATOM 3626 C CA . LEU B 1 89 ? 8.469 -25.797 -17.609 1 91.56 89 LEU B CA 1
ATOM 3627 C C . LEU B 1 89 ? 6.969 -25.672 -17.344 1 91.56 89 LEU B C 1
ATOM 3629 O O . LEU B 1 89 ? 6.258 -26.672 -17.266 1 91.56 89 LEU B O 1
ATOM 3633 N N . LYS B 1 90 ? 6.512 -24.469 -17.25 1 89.88 90 LYS B N 1
ATOM 3634 C CA . LYS B 1 90 ? 5.121 -24.234 -16.875 1 89.88 90 LYS B CA 1
ATOM 3635 C C . LYS B 1 90 ? 4.207 -24.25 -18.094 1 89.88 90 LYS B C 1
ATOM 3637 O O . LYS B 1 90 ? 2.998 -24.469 -17.969 1 89.88 90 LYS B O 1
ATOM 3642 N N . ARG B 1 91 ? 4.781 -24.062 -19.266 1 86.44 91 ARG B N 1
ATOM 3643 C CA . ARG B 1 91 ? 3.971 -24.047 -20.469 1 86.44 91 ARG B CA 1
ATOM 3644 C C . ARG B 1 91 ? 3.547 -25.453 -20.875 1 86.44 91 ARG B C 1
ATOM 3646 O O . ARG B 1 91 ? 2.652 -25.625 -21.703 1 86.44 91 ARG B O 1
ATOM 3653 N N . ASP B 1 92 ? 4.133 -26.469 -20.281 1 87.75 92 ASP B N 1
ATOM 3654 C CA . ASP B 1 92 ? 3.816 -27.875 -20.516 1 87.75 92 ASP B CA 1
ATOM 3655 C C . ASP B 1 92 ? 3.729 -28.641 -19.203 1 87.75 92 ASP B C 1
ATOM 3657 O O . ASP B 1 92 ? 4.746 -28.906 -18.562 1 87.75 92 ASP B O 1
ATOM 3661 N N . ARG B 1 93 ? 2.52 -29.078 -18.906 1 89.62 93 ARG B N 1
ATOM 3662 C CA . ARG B 1 93 ? 2.266 -29.75 -17.625 1 89.62 93 ARG B CA 1
ATOM 3663 C C . ARG B 1 93 ? 3.139 -30.984 -17.469 1 89.62 93 ARG B C 1
ATOM 3665 O O . ARG B 1 93 ? 3.551 -31.328 -16.359 1 89.62 93 ARG B O 1
ATOM 3672 N N . SER B 1 94 ? 3.332 -31.656 -18.578 1 92.06 94 SER B N 1
ATOM 3673 C CA . SER B 1 94 ? 4.141 -32.875 -18.5 1 92.06 94 SER B CA 1
ATOM 3674 C C . SER B 1 94 ? 5.582 -32.562 -18.125 1 92.06 94 SER B C 1
ATOM 3676 O O . SER B 1 94 ? 6.211 -33.312 -17.375 1 92.06 94 SER B O 1
ATOM 3678 N N . LEU B 1 95 ? 6.086 -31.469 -18.578 1 93.06 95 LEU B N 1
ATOM 3679 C CA . LEU B 1 95 ? 7.449 -31.062 -18.25 1 93.06 95 LEU B CA 1
ATOM 3680 C C . LEU B 1 95 ? 7.562 -30.672 -16.781 1 93.06 95 LEU B C 1
ATOM 3682 O O . LEU B 1 95 ? 8.555 -30.984 -16.125 1 93.06 95 LEU B O 1
ATOM 3686 N N . GLU B 1 96 ? 6.602 -29.969 -16.312 1 93.5 96 GLU B N 1
ATOM 3687 C CA . GLU B 1 96 ? 6.57 -29.578 -14.914 1 93.5 96 GLU B CA 1
ATOM 3688 C C . GLU B 1 96 ? 6.574 -30.797 -14 1 93.5 96 GLU B C 1
ATOM 3690 O O . GLU B 1 96 ? 7.359 -30.859 -13.047 1 93.5 96 GLU B O 1
ATOM 3695 N N . LYS B 1 97 ? 5.723 -31.719 -14.289 1 94.25 97 LYS B N 1
ATOM 3696 C CA . LYS B 1 97 ? 5.609 -32.938 -13.469 1 94.25 97 LYS B CA 1
ATOM 3697 C C . LYS B 1 97 ? 6.887 -33.75 -13.523 1 94.25 97 LYS B C 1
ATOM 3699 O O . LYS B 1 97 ? 7.344 -34.281 -12.508 1 94.25 97 LYS B O 1
ATOM 3704 N N . ASP B 1 98 ? 7.363 -33.906 -14.766 1 95 98 ASP B N 1
ATOM 3705 C CA . ASP B 1 98 ? 8.602 -34.656 -14.938 1 95 98 ASP B CA 1
ATOM 3706 C C . ASP B 1 98 ? 9.734 -34.031 -14.125 1 95 98 ASP B C 1
ATOM 3708 O O . ASP B 1 98 ? 10.484 -34.75 -13.453 1 95 98 ASP B O 1
ATOM 3712 N N . PHE B 1 99 ? 9.906 -32.781 -14.172 1 96.31 99 PHE B N 1
ATOM 3713 C CA . PHE B 1 99 ? 10.938 -32.062 -13.422 1 96.31 99 PHE B CA 1
ATOM 3714 C C . PHE B 1 99 ? 10.781 -32.312 -11.922 1 96.31 99 PHE B C 1
ATOM 3716 O O . PHE B 1 99 ? 11.758 -32.594 -11.234 1 96.31 99 PHE B O 1
ATOM 3723 N N . LEU B 1 100 ? 9.547 -32.125 -11.398 1 97.25 100 LEU B N 1
ATOM 3724 C CA . LEU B 1 100 ? 9.281 -32.312 -9.984 1 97.25 100 LEU B CA 1
ATOM 3725 C C . LEU B 1 100 ? 9.594 -33.75 -9.555 1 97.25 100 LEU B C 1
ATOM 3727 O O . LEU B 1 100 ? 10.266 -33.969 -8.539 1 97.25 100 LEU B O 1
ATOM 3731 N N . GLN B 1 101 ? 9.164 -34.656 -10.367 1 96.31 101 GLN B N 1
ATOM 3732 C CA . GLN B 1 101 ? 9.391 -36.062 -10.055 1 96.31 101 GLN B CA 1
ATOM 3733 C C . GLN B 1 101 ? 10.883 -36.406 -10.055 1 96.31 101 GLN B C 1
ATOM 3735 O O . GLN B 1 101 ? 11.383 -37.031 -9.125 1 96.31 101 GLN B O 1
ATOM 3740 N N . LYS B 1 102 ? 11.539 -36.031 -11.055 1 96.75 102 LYS B N 1
ATOM 3741 C CA . LYS B 1 102 ? 12.961 -36.312 -11.203 1 96.75 102 LYS B CA 1
ATOM 3742 C C . LYS B 1 102 ? 13.773 -35.719 -10.055 1 96.75 102 LYS B C 1
ATOM 3744 O O . LYS B 1 102 ? 14.836 -36.25 -9.703 1 96.75 102 LYS B O 1
ATOM 3749 N N . ASN B 1 103 ? 13.281 -34.688 -9.531 1 97.12 103 ASN B N 1
ATOM 3750 C CA . ASN B 1 103 ? 14.016 -34.031 -8.461 1 97.12 103 ASN B CA 1
ATOM 3751 C C . ASN B 1 103 ? 13.492 -34.438 -7.086 1 97.12 103 ASN B C 1
ATOM 3753 O O . ASN B 1 103 ? 13.844 -33.812 -6.074 1 97.12 103 ASN B O 1
ATOM 3757 N N . GLY B 1 104 ? 12.594 -35.344 -7 1 96.69 104 GLY B N 1
ATOM 3758 C CA . GLY B 1 104 ? 12.219 -36 -5.762 1 96.69 104 GLY B CA 1
ATOM 3759 C C . GLY B 1 104 ? 11.102 -35.281 -5.016 1 96.69 104 GLY B C 1
ATOM 3760 O O . GLY B 1 104 ? 10.93 -35.5 -3.812 1 96.69 104 GLY B O 1
ATOM 3761 N N . PHE B 1 105 ? 10.461 -34.438 -5.613 1 97.56 105 PHE B N 1
ATOM 3762 C CA . PHE B 1 105 ? 9.344 -33.75 -4.953 1 97.56 105 PHE B CA 1
ATOM 3763 C C . PHE B 1 105 ? 8.117 -34.656 -4.922 1 97.56 105 PHE B C 1
ATOM 3765 O O . PHE B 1 105 ? 7.836 -35.375 -5.887 1 97.56 105 PHE B O 1
ATOM 3772 N N . PRO B 1 106 ? 7.441 -34.719 -3.805 1 96.5 106 PRO B N 1
ATOM 3773 C CA . PRO B 1 106 ? 6.203 -35.5 -3.74 1 96.5 106 PRO B CA 1
ATOM 3774 C C . PRO B 1 106 ? 5.09 -34.906 -4.605 1 96.5 106 PRO B C 1
ATOM 3776 O O . PRO B 1 106 ? 4.68 -33.75 -4.398 1 96.5 106 PRO B O 1
ATOM 3779 N N . ILE B 1 107 ? 4.582 -35.594 -5.547 1 96.44 107 ILE B N 1
ATOM 3780 C CA . ILE B 1 107 ? 3.482 -35.219 -6.422 1 96.44 107 ILE B CA 1
ATOM 3781 C C . ILE B 1 107 ? 2.514 -36.375 -6.59 1 96.44 107 ILE B C 1
ATOM 3783 O O . ILE B 1 107 ? 2.814 -37.5 -6.188 1 96.44 107 ILE B O 1
ATOM 3787 N N . ALA B 1 108 ? 1.358 -36.094 -7.148 1 94.31 108 ALA B N 1
ATOM 3788 C CA . ALA B 1 108 ? 0.417 -37.156 -7.477 1 94.31 108 ALA B CA 1
ATOM 3789 C C . ALA B 1 108 ? 0.996 -38.094 -8.531 1 94.31 108 ALA B C 1
ATOM 3791 O O . ALA B 1 108 ? 1.712 -37.656 -9.438 1 94.31 108 ALA B O 1
ATOM 3792 N N . GLN B 1 109 ? 0.623 -39.344 -8.383 1 94.75 109 GLN B N 1
ATOM 3793 C CA . GLN B 1 109 ? 0.969 -40.281 -9.453 1 94.75 109 GLN B CA 1
ATOM 3794 C C . GLN B 1 109 ? 0.401 -39.812 -10.789 1 94.75 109 GLN B C 1
ATOM 3796 O O . GLN B 1 109 ? -0.75 -39.375 -10.859 1 94.75 109 GLN B O 1
ATOM 3801 N N . TYR B 1 110 ? 1.262 -39.812 -11.742 1 95.5 110 TYR B N 1
ATOM 3802 C CA . TYR B 1 110 ? 0.762 -39.344 -13.031 1 95.5 110 TYR B CA 1
ATOM 3803 C C . TYR B 1 110 ? 1.339 -40.156 -14.18 1 95.5 110 TYR B C 1
ATOM 3805 O O . TYR B 1 110 ? 2.316 -40.875 -13.992 1 95.5 110 TYR B O 1
ATOM 3813 N N . GLU B 1 111 ? 0.656 -40.094 -15.375 1 96.31 111 GLU B N 1
ATOM 3814 C CA . GLU B 1 111 ? 1.106 -40.688 -16.625 1 96.31 111 GLU B CA 1
ATOM 3815 C C . GLU B 1 111 ? 0.924 -39.75 -17.797 1 96.31 111 GLU B C 1
ATOM 3817 O O . GLU B 1 111 ? -0.032 -38.969 -17.828 1 96.31 111 GLU B O 1
ATOM 3822 N N . TYR B 1 112 ? 1.889 -39.844 -18.672 1 95.75 112 TYR B N 1
ATOM 3823 C CA . TYR B 1 112 ? 1.827 -39.062 -19.906 1 95.75 112 TYR B CA 1
ATOM 3824 C C . TYR B 1 112 ? 1.253 -39.906 -21.047 1 95.75 112 TYR B C 1
ATOM 3826 O O . TYR B 1 112 ? 1.585 -41.094 -21.172 1 95.75 112 TYR B O 1
ATOM 3834 N N . HIS B 1 113 ? 0.35 -39.281 -21.828 1 95.94 113 HIS B N 1
ATOM 3835 C CA . HIS B 1 113 ? -0.244 -39.969 -22.969 1 95.94 113 HIS B CA 1
ATOM 3836 C C . HIS B 1 113 ? -0.369 -39.031 -24.172 1 95.94 113 HIS B C 1
ATOM 3838 O O . HIS B 1 113 ? -0.698 -37.875 -24.016 1 95.94 113 HIS B O 1
ATOM 3844 N N . GLU B 1 114 ? -0.218 -39.594 -25.312 1 94.12 114 GLU B N 1
ATOM 3845 C CA . GLU B 1 114 ? -0.272 -38.781 -26.531 1 94.12 114 GLU B CA 1
ATOM 3846 C C . GLU B 1 114 ? -1.713 -38.562 -26.984 1 94.12 114 GLU B C 1
ATOM 3848 O O . GLU B 1 114 ? -2.012 -37.562 -27.641 1 94.12 114 GLU B O 1
ATOM 3853 N N . ASP B 1 115 ? -2.555 -39.5 -26.719 1 92.88 115 ASP B N 1
ATOM 3854 C CA . ASP B 1 115 ? -3.938 -39.375 -27.172 1 92.88 115 ASP B CA 1
ATOM 3855 C C . ASP B 1 115 ? -4.914 -39.594 -26 1 92.88 115 ASP B C 1
ATOM 3857 O O . ASP B 1 115 ? -4.559 -40.188 -24.984 1 92.88 115 ASP B O 1
ATOM 3861 N N . PHE B 1 116 ? -6.09 -39.156 -26.25 1 94.06 116 PHE B N 1
ATOM 3862 C CA . PHE B 1 116 ? -7.09 -39.156 -25.188 1 94.06 116 PHE B CA 1
ATOM 3863 C C . PHE B 1 116 ? -7.52 -40.562 -24.859 1 94.06 116 PHE B C 1
ATOM 3865 O O . PHE B 1 116 ? -7.809 -40.875 -23.703 1 94.06 116 PHE B O 1
ATOM 3872 N N . GLU B 1 117 ? -7.582 -41.406 -25.844 1 93.19 117 GLU B N 1
ATOM 3873 C CA . GLU B 1 117 ? -8.016 -42.781 -25.609 1 93.19 117 GLU B CA 1
ATOM 3874 C C . GLU B 1 117 ? -7.105 -43.469 -24.609 1 93.19 117 GLU B C 1
ATOM 3876 O O . GLU B 1 117 ? -7.582 -44.125 -23.688 1 93.19 117 GLU B O 1
ATOM 3881 N N . SER B 1 118 ? -5.875 -43.375 -24.922 1 94.81 118 SER B N 1
ATOM 3882 C CA . SER B 1 118 ? -4.914 -44 -24 1 94.81 118 SER B CA 1
ATOM 3883 C C . SER B 1 118 ? -4.977 -43.344 -22.625 1 94.81 118 SER B C 1
ATOM 3885 O O . SER B 1 118 ? -4.836 -44 -21.609 1 94.81 118 SER B O 1
ATOM 3887 N N . ALA B 1 119 ? -5.102 -42.031 -22.547 1 95.25 119 ALA B N 1
ATOM 3888 C CA . ALA B 1 119 ? -5.246 -41.312 -21.281 1 95.25 119 ALA B CA 1
ATOM 3889 C C . ALA B 1 119 ? -6.461 -41.812 -20.5 1 95.25 119 ALA B C 1
ATOM 3891 O O . ALA B 1 119 ? -6.391 -42 -19.281 1 95.25 119 ALA B O 1
ATOM 3892 N N . PHE B 1 120 ? -7.523 -41.969 -21.219 1 94.44 120 PHE B N 1
ATOM 3893 C CA . PHE B 1 120 ? -8.766 -42.438 -20.594 1 94.44 120 PHE B CA 1
ATOM 3894 C C . PHE B 1 120 ? -8.609 -43.812 -19.984 1 94.44 120 PHE B C 1
ATOM 3896 O O . PHE B 1 120 ? -9.07 -44.062 -18.875 1 94.44 120 PHE B O 1
ATOM 3903 N N . ARG B 1 121 ? -7.98 -44.656 -20.719 1 93.62 121 ARG B N 1
ATOM 3904 C CA . ARG B 1 121 ? -7.738 -46 -20.203 1 93.62 121 ARG B CA 1
ATOM 3905 C C . ARG B 1 121 ? -6.895 -45.969 -18.938 1 93.62 121 ARG B C 1
ATOM 3907 O O . ARG B 1 121 ? -7.16 -46.688 -17.984 1 93.62 121 ARG B O 1
ATOM 3914 N N . ALA B 1 122 ? -5.902 -45.188 -19.047 1 94.81 122 ALA B N 1
ATOM 3915 C CA . ALA B 1 122 ? -5.043 -45.031 -17.875 1 94.81 122 ALA B CA 1
ATOM 3916 C C . ALA B 1 122 ? -5.832 -44.5 -16.672 1 94.81 122 ALA B C 1
ATOM 3918 O O . ALA B 1 122 ? -5.652 -44.969 -15.547 1 94.81 122 ALA B O 1
ATOM 3919 N N . ALA B 1 123 ? -6.621 -43.531 -16.875 1 95 123 ALA B N 1
ATOM 3920 C CA . ALA B 1 123 ? -7.445 -42.906 -15.82 1 95 123 ALA B CA 1
ATOM 3921 C C . ALA B 1 123 ? -8.359 -43.969 -15.18 1 95 123 ALA B C 1
ATOM 3923 O O . ALA B 1 123 ? -8.523 -43.969 -13.961 1 95 123 ALA B O 1
ATOM 3924 N N . LYS B 1 124 ? -8.891 -44.781 -16 1 92.62 124 LYS B N 1
ATOM 3925 C CA . LYS B 1 124 ? -9.766 -45.844 -15.508 1 92.62 124 LYS B CA 1
ATOM 3926 C C . LYS B 1 124 ? -9.008 -46.812 -14.617 1 92.62 124 LYS B C 1
ATOM 3928 O O . LYS B 1 124 ? -9.523 -47.25 -13.594 1 92.62 124 LYS B O 1
ATOM 3933 N N . ARG B 1 125 ? -7.867 -47.125 -15.047 1 92.62 125 ARG B N 1
ATOM 3934 C CA . ARG B 1 125 ? -7.035 -48.031 -14.266 1 92.62 125 ARG B CA 1
ATOM 3935 C C . ARG B 1 125 ? -6.719 -47.438 -12.898 1 92.62 125 ARG B C 1
ATOM 3937 O O . ARG B 1 125 ? -6.613 -48.156 -11.914 1 92.62 125 ARG B O 1
ATOM 3944 N N . MET B 1 126 ? -6.555 -46.125 -12.82 1 92.5 126 MET B N 1
ATOM 3945 C CA . MET B 1 126 ? -6.238 -45.438 -11.57 1 92.5 126 MET B CA 1
ATOM 3946 C C . MET B 1 126 ? -7.461 -45.375 -10.664 1 92.5 126 MET B C 1
ATOM 3948 O O . MET B 1 126 ? -7.336 -45.062 -9.469 1 92.5 126 MET B O 1
ATOM 3952 N N . GLY B 1 127 ? -8.656 -45.688 -11.227 1 89.56 127 GLY B N 1
ATOM 3953 C CA . GLY B 1 127 ? -9.898 -45.594 -10.469 1 89.56 127 GLY B CA 1
ATOM 3954 C C . GLY B 1 127 ? -10.523 -44.219 -10.492 1 89.56 127 GLY B C 1
ATOM 3955 O O . GLY B 1 127 ? -11.625 -44.031 -11.016 1 89.56 127 GLY B O 1
ATOM 3956 N N . ARG B 1 128 ? -9.922 -43.25 -9.789 1 92.75 128 ARG B N 1
ATOM 3957 C CA . ARG B 1 128 ? -10.273 -41.812 -9.852 1 92.75 128 ARG B CA 1
ATOM 3958 C C . ARG B 1 128 ? -9.086 -40.969 -10.305 1 92.75 128 ARG B C 1
ATOM 3960 O O . ARG B 1 128 ? -8.023 -41.031 -9.688 1 92.75 128 ARG B O 1
ATOM 3967 N N . ALA B 1 129 ? -9.359 -40.281 -11.398 1 94.56 129 ALA B N 1
ATOM 3968 C CA . ALA B 1 129 ? -8.242 -39.562 -11.992 1 94.56 129 ALA B CA 1
ATOM 3969 C C . ALA B 1 129 ? -8.727 -38.312 -12.711 1 94.56 129 ALA B C 1
ATOM 3971 O O . ALA B 1 129 ? -9.93 -38.125 -12.898 1 94.56 129 ALA B O 1
ATOM 3972 N N . VAL B 1 130 ? -7.77 -37.5 -12.969 1 92 130 VAL B N 1
ATOM 3973 C CA . VAL B 1 130 ? -8.023 -36.312 -13.773 1 92 130 VAL B CA 1
ATOM 3974 C C . VAL B 1 130 ? -7.102 -36.281 -14.984 1 92 130 VAL B C 1
ATOM 3976 O O . VAL B 1 130 ? -5.891 -36.469 -14.859 1 92 130 VAL B O 1
ATOM 3979 N N . ILE B 1 131 ? -7.727 -36.156 -16.141 1 91.81 131 ILE B N 1
ATOM 3980 C CA . ILE B 1 131 ? -6.969 -35.969 -17.375 1 91.81 131 ILE B CA 1
ATOM 3981 C C . ILE B 1 131 ? -6.824 -34.5 -17.688 1 91.81 131 ILE B C 1
ATOM 3983 O O . ILE B 1 131 ? -7.816 -33.75 -17.703 1 91.81 131 ILE B O 1
ATOM 3987 N N . LYS B 1 132 ? -5.594 -34.031 -17.859 1 90.69 132 LYS B N 1
ATOM 3988 C CA . LYS B 1 132 ? -5.332 -32.625 -18.172 1 90.69 132 LYS B CA 1
ATOM 3989 C C . LYS B 1 132 ? -4.535 -32.5 -19.469 1 90.69 132 LYS B C 1
ATOM 3991 O O . LYS B 1 132 ? -3.602 -33.25 -19.719 1 90.69 132 LYS B O 1
ATOM 3996 N N . THR B 1 133 ? -5.027 -31.609 -20.281 1 90.31 133 THR B N 1
ATOM 3997 C CA . THR B 1 133 ? -4.199 -31.266 -21.438 1 90.31 133 THR B CA 1
ATOM 3998 C C . THR B 1 133 ? -2.838 -30.734 -21 1 90.31 133 THR B C 1
ATOM 4000 O O . THR B 1 133 ? -2.746 -29.984 -20.031 1 90.31 133 THR B O 1
ATOM 4003 N N . CYS B 1 134 ? -1.789 -31.109 -21.734 1 87.75 134 CYS B N 1
ATOM 4004 C CA . CYS B 1 134 ? -0.446 -30.688 -21.344 1 87.75 134 CYS B CA 1
ATOM 4005 C C . CYS B 1 134 ? -0.258 -29.188 -21.594 1 87.75 134 CYS B C 1
ATOM 4007 O O . CYS B 1 134 ? 0.473 -28.516 -20.859 1 87.75 134 CYS B O 1
ATOM 4009 N N . ARG B 1 135 ? -0.892 -28.656 -22.594 1 84.12 135 ARG B N 1
ATOM 4010 C CA . ARG B 1 135 ? -0.731 -27.25 -22.953 1 84.12 135 ARG B CA 1
ATOM 4011 C C . ARG B 1 135 ? -2.084 -26.547 -23.062 1 84.12 135 ARG B C 1
ATOM 4013 O O . ARG B 1 135 ? -3.08 -27.172 -23.438 1 84.12 135 ARG B O 1
ATOM 4020 N N . GLY B 1 136 ? -2.049 -25.344 -22.797 1 67.94 136 GLY B N 1
ATOM 4021 C CA . GLY B 1 136 ? -3.197 -24.484 -23.062 1 67.94 136 GLY B CA 1
ATOM 4022 C C . GLY B 1 136 ? -4.281 -24.609 -22.016 1 67.94 136 GLY B C 1
ATOM 4023 O O . GLY B 1 136 ? -5.328 -23.953 -22.109 1 67.94 136 GLY B O 1
ATOM 4024 N N . GLY B 1 137 ? -4.133 -25.469 -21.062 1 60.78 137 GLY B N 1
ATOM 4025 C CA . GLY B 1 137 ? -5.152 -25.625 -20.047 1 60.78 137 GLY B CA 1
ATOM 4026 C C . GLY B 1 137 ? -5.027 -24.609 -18.922 1 60.78 137 GLY B C 1
ATOM 4027 O O . GLY B 1 137 ? -3.926 -24.344 -18.438 1 60.78 137 GLY B O 1
ATOM 4028 N N . TYR B 1 138 ? -5.992 -23.828 -18.75 1 59.56 138 TYR B N 1
ATOM 4029 C CA . TYR B 1 138 ? -6.043 -22.938 -17.594 1 59.56 138 TYR B CA 1
ATOM 4030 C C . TYR B 1 138 ? -7.453 -22.859 -17.016 1 59.56 138 TYR B C 1
ATOM 4032 O O . TYR B 1 138 ? -8.43 -23.125 -17.719 1 59.56 138 TYR B O 1
ATOM 4040 N N . ASP B 1 139 ? -7.555 -22.547 -15.742 1 55.5 139 ASP B N 1
ATOM 4041 C CA . ASP B 1 139 ? -8.797 -22.281 -15.023 1 55.5 139 ASP B CA 1
ATOM 4042 C C . ASP B 1 139 ? -9.836 -23.375 -15.32 1 55.5 139 ASP B C 1
ATOM 4044 O O . ASP B 1 139 ? -10.977 -23.062 -15.672 1 55.5 139 ASP B O 1
ATOM 4048 N N . GLY B 1 140 ? -9.406 -24.625 -15.289 1 59.97 140 GLY B N 1
ATOM 4049 C CA . GLY B 1 140 ? -10.328 -25.75 -15.43 1 59.97 140 GLY B CA 1
ATOM 4050 C C . GLY B 1 140 ? -10.492 -26.219 -16.859 1 59.97 140 GLY B C 1
ATOM 4051 O O . GLY B 1 140 ? -10.977 -27.328 -17.109 1 59.97 140 GLY B O 1
ATOM 4052 N N . LYS B 1 141 ? -10.156 -25.344 -17.781 1 66.75 141 LYS B N 1
ATOM 4053 C CA . LYS B 1 141 ? -10.219 -25.75 -19.188 1 66.75 141 LYS B CA 1
ATOM 4054 C C . LYS B 1 141 ? -9.164 -26.797 -19.5 1 66.75 141 LYS B C 1
ATOM 4056 O O . LYS B 1 141 ? -8.023 -26.703 -19.047 1 66.75 141 LYS B O 1
ATOM 4061 N N . GLY B 1 142 ? -9.609 -27.844 -20.156 1 78.75 142 GLY B N 1
ATOM 4062 C CA . GLY B 1 142 ? -8.695 -28.906 -20.547 1 78.75 142 GLY B CA 1
ATOM 4063 C C . GLY B 1 142 ? -8.516 -29.953 -19.484 1 78.75 142 GLY B C 1
ATOM 4064 O O . GLY B 1 142 ? -7.473 -30.625 -19.422 1 78.75 142 GLY B O 1
ATOM 4065 N N . GLN B 1 143 ? -9.453 -29.938 -18.547 1 84.38 143 GLN B N 1
ATOM 4066 C CA . GLN B 1 143 ? -9.406 -30.938 -17.484 1 84.38 143 GLN B CA 1
ATOM 4067 C C . GLN B 1 143 ? -10.625 -31.859 -17.531 1 84.38 143 GLN B C 1
ATOM 4069 O O . GLN B 1 143 ? -11.742 -31.391 -17.781 1 84.38 143 GLN B O 1
ATOM 4074 N N . TYR B 1 144 ? -10.469 -33.125 -17.375 1 86.62 144 TYR B N 1
ATOM 4075 C CA . TYR B 1 144 ? -11.516 -34.125 -17.406 1 86.62 144 TYR B CA 1
ATOM 4076 C C . TYR B 1 144 ? -11.43 -35.031 -16.188 1 86.62 144 TYR B C 1
ATOM 4078 O O . TYR B 1 144 ? -10.438 -35.75 -16 1 86.62 144 TYR B O 1
ATOM 4086 N N . PHE B 1 145 ? -12.445 -35 -15.469 1 88.81 145 PHE B N 1
ATOM 4087 C CA . PHE B 1 145 ? -12.477 -35.844 -14.281 1 88.81 145 PHE B CA 1
ATOM 4088 C C . PHE B 1 145 ? -13.07 -37.219 -14.602 1 88.81 145 PHE B C 1
ATOM 4090 O O . PHE B 1 145 ? -14.156 -37.312 -15.188 1 88.81 145 PHE B O 1
ATOM 4097 N N . ILE B 1 146 ? -12.398 -38.188 -14.258 1 90.5 146 ILE B N 1
ATOM 4098 C CA . ILE B 1 146 ? -12.797 -39.562 -14.539 1 90.5 146 ILE B CA 1
ATOM 4099 C C . ILE B 1 146 ? -12.969 -40.344 -13.227 1 90.5 146 ILE B C 1
ATOM 4101 O O . ILE B 1 146 ? -12.125 -40.219 -12.328 1 90.5 146 ILE B O 1
ATOM 4105 N N . ASN B 1 147 ? -14.102 -41 -13.141 1 89.5 147 ASN B N 1
ATOM 4106 C CA . ASN B 1 147 ? -14.328 -41.906 -12.023 1 89.5 147 ASN B CA 1
ATOM 4107 C C . ASN B 1 147 ? -14.805 -43.281 -12.5 1 89.5 147 ASN B C 1
ATOM 4109 O O . ASN B 1 147 ? -14.797 -43.562 -13.703 1 89.5 147 ASN B O 1
ATOM 4113 N N . GLU B 1 148 ? -15.117 -44.188 -11.492 1 83.69 148 GLU B N 1
ATOM 4114 C CA . GLU B 1 148 ? -15.492 -45.531 -11.82 1 83.69 148 GLU B CA 1
ATOM 4115 C C . GLU B 1 148 ? -16.75 -45.594 -12.688 1 83.69 148 GLU B C 1
ATOM 4117 O O . GLU B 1 148 ? -16.922 -46.531 -13.477 1 83.69 148 GLU B O 1
ATOM 4122 N N . ASN B 1 149 ? -17.484 -44.594 -12.641 1 85.12 149 ASN B N 1
ATOM 4123 C CA . ASN B 1 149 ? -18.75 -44.594 -13.344 1 85.12 149 ASN B CA 1
ATOM 4124 C C . ASN B 1 149 ? -18.641 -43.875 -14.703 1 85.12 149 ASN B C 1
ATOM 4126 O O . ASN B 1 149 ? -19.609 -43.844 -15.461 1 85.12 149 ASN B O 1
ATOM 4130 N N . THR B 1 150 ? -17.5 -43.375 -14.977 1 87.19 150 THR B N 1
ATOM 4131 C CA . THR B 1 150 ? -17.312 -42.688 -16.25 1 87.19 150 THR B CA 1
ATOM 4132 C C . THR B 1 150 ? -17.141 -43.719 -17.391 1 87.19 150 THR B C 1
ATOM 4134 O O . THR B 1 150 ? -16.109 -44.375 -17.469 1 87.19 150 THR B O 1
ATOM 4137 N N . ASP B 1 151 ? -18.094 -43.875 -18.172 1 80.75 151 ASP B N 1
ATOM 4138 C CA . ASP B 1 151 ? -18.047 -44.875 -19.203 1 80.75 151 ASP B CA 1
ATOM 4139 C C . ASP B 1 151 ? -17.453 -44.312 -20.5 1 80.75 151 ASP B C 1
ATOM 4141 O O . ASP B 1 151 ? -16.719 -45.031 -21.203 1 80.75 151 ASP B O 1
ATOM 4145 N N . SER B 1 152 ? -17.875 -43.188 -20.875 1 80.31 152 SER B N 1
ATOM 4146 C CA . SER B 1 152 ? -17.359 -42.531 -22.078 1 80.31 152 SER B CA 1
ATOM 4147 C C . SER B 1 152 ? -17.281 -41 -21.891 1 80.31 152 SER B C 1
ATOM 4149 O O . SER B 1 152 ? -18.031 -40.438 -21.094 1 80.31 152 SER B O 1
ATOM 4151 N N . LEU B 1 153 ? -16.219 -40.469 -22.344 1 81.75 153 LEU B N 1
ATOM 4152 C CA . LEU B 1 153 ? -16.047 -39.031 -22.312 1 81.75 153 LEU B CA 1
ATOM 4153 C C . LEU B 1 153 ? -15.531 -38.5 -23.641 1 81.75 153 LEU B C 1
ATOM 4155 O O . LEU B 1 153 ? -14.641 -39.094 -24.25 1 81.75 153 LEU B O 1
ATOM 4159 N N . LYS B 1 154 ? -16.234 -37.562 -24.219 1 82.38 154 LYS B N 1
ATOM 4160 C CA . LYS B 1 154 ? -15.781 -36.906 -25.438 1 82.38 154 LYS B CA 1
ATOM 4161 C C . LYS B 1 154 ? -14.781 -35.781 -25.141 1 82.38 154 LYS B C 1
ATOM 4163 O O . LYS B 1 154 ? -15.086 -34.875 -24.375 1 82.38 154 LYS B O 1
ATOM 4168 N N . CYS B 1 155 ? -13.586 -36.125 -25.609 1 80.94 155 CYS B N 1
ATOM 4169 C CA . CYS B 1 155 ? -12.547 -35.094 -25.453 1 80.94 155 CYS B CA 1
ATOM 4170 C C . CYS B 1 155 ? -12.492 -34.188 -26.656 1 80.94 155 CYS B C 1
ATOM 4172 O O . CYS B 1 155 ? -12.461 -34.656 -27.797 1 80.94 155 CYS B O 1
ATOM 4174 N N . GLN B 1 156 ? -12.578 -32.844 -26.438 1 80.81 156 GLN B N 1
ATOM 4175 C CA . GLN B 1 156 ? -12.539 -31.875 -27.531 1 80.81 156 GLN B CA 1
ATOM 4176 C C . GLN B 1 156 ? -11.141 -31.297 -27.688 1 80.81 156 GLN B C 1
ATOM 4178 O O . GLN B 1 156 ? -10.898 -30.516 -28.609 1 80.81 156 GLN B O 1
ATOM 4183 N N . ASP B 1 157 ? -10.227 -31.719 -26.891 1 84.56 157 ASP B N 1
ATOM 4184 C CA . ASP B 1 157 ? -8.891 -31.156 -26.906 1 84.56 157 ASP B CA 1
ATOM 4185 C C . ASP B 1 157 ? -7.914 -32.062 -27.656 1 84.56 157 ASP B C 1
ATOM 4187 O O . ASP B 1 157 ? -8.156 -33.25 -27.781 1 84.56 157 ASP B O 1
ATOM 4191 N N . SER B 1 158 ? -6.934 -31.328 -28.234 1 85.31 158 SER B N 1
ATOM 4192 C CA . SER B 1 158 ? -5.828 -32.094 -28.828 1 85.31 158 SER B CA 1
ATOM 4193 C C . SER B 1 158 ? -4.734 -32.344 -27.797 1 85.31 158 SER B C 1
ATOM 4195 O O . SER B 1 158 ? -4.48 -31.5 -26.922 1 85.31 158 SER B O 1
ATOM 4197 N N . GLY B 1 159 ? -4.199 -33.562 -27.766 1 84.19 159 GLY B N 1
ATOM 4198 C CA . GLY B 1 159 ? -3.156 -33.906 -26.812 1 84.19 159 GLY B CA 1
ATOM 4199 C C . GLY B 1 159 ? -1.831 -33.219 -27.094 1 84.19 159 GLY B C 1
ATOM 4200 O O . GLY B 1 159 ? -1.779 -32.25 -27.812 1 84.19 159 GLY B O 1
ATOM 4201 N N . PRO B 1 160 ? -0.814 -33.656 -26.328 1 93.12 160 PRO B N 1
ATOM 4202 C CA . PRO B 1 160 ? -0.766 -34.75 -25.359 1 93.12 160 PRO B CA 1
ATOM 4203 C C . PRO B 1 160 ? -1.477 -34.438 -24.047 1 93.12 160 PRO B C 1
ATOM 4205 O O . PRO B 1 160 ? -1.924 -33.312 -23.859 1 93.12 160 PRO B O 1
ATOM 4208 N N . PHE B 1 161 ? -1.596 -35.531 -23.156 1 94.25 161 PHE B N 1
ATOM 4209 C CA . PHE B 1 161 ? -2.332 -35.406 -21.906 1 94.25 161 PHE B CA 1
ATOM 4210 C C . PHE B 1 161 ? -1.497 -35.938 -20.75 1 94.25 161 PHE B C 1
ATOM 4212 O O . PHE B 1 161 ? -0.624 -36.812 -20.938 1 94.25 161 PHE B O 1
ATOM 4219 N N . VAL B 1 162 ? -1.809 -35.406 -19.672 1 94.88 162 VAL B N 1
ATOM 4220 C CA . VAL B 1 162 ? -1.325 -35.969 -18.406 1 94.88 162 VAL B CA 1
ATOM 4221 C C . VAL B 1 162 ? -2.504 -36.469 -17.578 1 94.88 162 VAL B C 1
ATOM 4223 O O . VAL B 1 162 ? -3.518 -35.781 -17.438 1 94.88 162 VAL B O 1
ATOM 4226 N N . VAL B 1 163 ? -2.328 -37.688 -17.156 1 95.19 163 VAL B N 1
ATOM 4227 C CA . VAL B 1 163 ? -3.32 -38.312 -16.281 1 95.19 163 VAL B CA 1
ATOM 4228 C C . VAL B 1 163 ? -2.791 -38.312 -14.844 1 95.19 163 VAL B C 1
ATOM 4230 O O . VAL B 1 163 ? -1.726 -38.875 -14.578 1 95.19 163 VAL B O 1
ATOM 4233 N N . GLU B 1 164 ? -3.51 -37.688 -13.977 1 95.06 164 GLU B N 1
ATOM 4234 C CA . GLU B 1 164 ? -3.123 -37.656 -12.57 1 95.06 164 GLU B CA 1
ATOM 4235 C C . GLU B 1 164 ? -4.137 -38.406 -11.703 1 95.06 164 GLU B C 1
ATOM 4237 O O . GLU B 1 164 ? -5.344 -38.219 -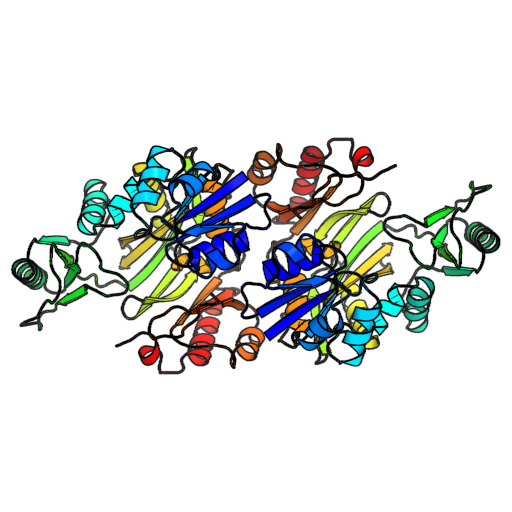11.859 1 95.06 164 GLU B O 1
ATOM 4242 N N . LYS B 1 165 ? -3.609 -39.281 -10.867 1 94.62 165 LYS B N 1
ATOM 4243 C CA . LYS B 1 165 ? -4.496 -39.875 -9.891 1 94.62 165 LYS B CA 1
ATOM 4244 C C . LYS B 1 165 ? -5.148 -38.812 -9 1 94.62 165 LYS B C 1
ATOM 4246 O O . LYS B 1 165 ? -4.484 -37.906 -8.547 1 94.62 165 LYS B O 1
ATOM 4251 N N . PHE B 1 166 ? -6.391 -39.031 -8.852 1 93 166 PHE B N 1
ATOM 4252 C CA . PHE B 1 166 ? -7.098 -38.094 -7.992 1 93 166 PHE B CA 1
ATOM 4253 C C . PHE B 1 166 ? -6.633 -38.219 -6.547 1 93 166 PHE B C 1
ATOM 4255 O O . PHE B 1 166 ? -6.461 -39.344 -6.043 1 93 166 PHE B O 1
ATOM 4262 N N . ILE B 1 167 ? -6.391 -37.156 -5.922 1 92.06 167 ILE B N 1
ATOM 4263 C CA . ILE B 1 167 ? -5.949 -37.125 -4.531 1 92.06 167 ILE B CA 1
ATOM 4264 C C . ILE B 1 167 ? -7.129 -36.781 -3.621 1 92.06 167 ILE B C 1
ATOM 4266 O O . ILE B 1 167 ? -7.766 -35.75 -3.773 1 92.06 167 ILE B O 1
ATOM 4270 N N . ASN B 1 168 ? -7.449 -37.688 -2.748 1 92.25 168 ASN B N 1
ATOM 4271 C CA . ASN B 1 168 ? -8.414 -37.406 -1.699 1 92.25 168 ASN B CA 1
ATOM 4272 C C . ASN B 1 168 ? -7.789 -36.562 -0.583 1 92.25 168 ASN B C 1
ATOM 4274 O O . ASN B 1 168 ? -7.539 -37.062 0.509 1 92.25 168 ASN B O 1
ATOM 4278 N N . TYR B 1 169 ? -7.613 -35.281 -0.833 1 94 169 TYR B N 1
ATOM 4279 C CA . TYR B 1 169 ? -6.906 -34.406 0.093 1 94 169 TYR B CA 1
ATOM 4280 C C . TYR B 1 169 ? -7.855 -33.844 1.143 1 94 169 TYR B C 1
ATOM 4282 O O . TYR B 1 169 ? -9.062 -33.75 0.911 1 94 169 TYR B O 1
ATOM 4290 N N . ASP B 1 170 ? -7.336 -33.5 2.318 1 95.19 170 ASP B N 1
ATOM 4291 C CA . ASP B 1 170 ? -8.094 -32.812 3.371 1 95.19 170 ASP B CA 1
ATOM 4292 C C . ASP B 1 170 ? -8.336 -31.359 3.021 1 95.19 170 ASP B C 1
ATOM 4294 O O . ASP B 1 170 ? -9.453 -30.859 3.186 1 95.19 170 ASP B O 1
ATOM 4298 N N . TYR B 1 171 ? -7.344 -30.672 2.592 1 95 171 TYR B N 1
ATOM 4299 C CA . TYR B 1 171 ? -7.445 -29.281 2.154 1 95 171 TYR B CA 1
ATOM 4300 C C . TYR B 1 171 ? -6.277 -28.906 1.251 1 95 171 TYR B C 1
ATOM 4302 O O . TYR B 1 171 ? -5.316 -29.672 1.119 1 95 171 TYR B O 1
ATOM 4310 N N . GLU B 1 172 ? -6.41 -27.812 0.587 1 96.25 172 GLU B N 1
ATOM 4311 C CA . GLU B 1 172 ? -5.348 -27.25 -0.24 1 96.25 172 GLU B CA 1
ATOM 4312 C C . GLU B 1 172 ? -4.629 -26.109 0.481 1 96.25 172 GLU B C 1
ATOM 4314 O O . GLU B 1 172 ? -5.219 -25.422 1.323 1 96.25 172 GLU B O 1
ATOM 4319 N N . ALA B 1 173 ? -3.404 -26.016 0.193 1 97.25 173 ALA B N 1
ATOM 4320 C CA . ALA B 1 173 ? -2.568 -24.984 0.809 1 97.25 173 ALA B CA 1
ATOM 4321 C C . ALA B 1 173 ? -1.599 -24.391 -0.206 1 97.25 173 ALA B C 1
ATOM 4323 O O . ALA B 1 173 ? -1.425 -24.922 -1.301 1 97.25 173 ALA B O 1
ATOM 4324 N N . SER B 1 174 ? -1.059 -23.281 0.124 1 97.62 174 SER B N 1
ATOM 4325 C CA . SER B 1 174 ? -0.032 -22.656 -0.702 1 97.62 174 SER B CA 1
ATOM 4326 C C . SER B 1 174 ? 1.061 -22.031 0.156 1 97.62 174 SER B C 1
ATOM 4328 O O . SER B 1 174 ? 0.835 -21.719 1.327 1 97.62 174 SER B O 1
ATOM 4330 N N . ILE B 1 175 ? 2.158 -21.938 -0.41 1 98.12 175 ILE B N 1
ATOM 4331 C CA . ILE B 1 175 ? 3.223 -21.109 0.143 1 98.12 175 ILE B CA 1
ATOM 4332 C C . ILE B 1 175 ? 3.729 -20.141 -0.925 1 98.12 175 ILE B C 1
ATOM 4334 O O . ILE B 1 175 ? 3.801 -20.484 -2.105 1 98.12 175 ILE B O 1
ATOM 4338 N N . ILE B 1 176 ? 3.938 -18.922 -0.502 1 98.69 176 ILE B N 1
ATOM 4339 C CA . ILE B 1 176 ? 4.609 -17.922 -1.316 1 98.69 176 ILE B CA 1
ATOM 4340 C C . ILE B 1 176 ? 6.055 -17.766 -0.853 1 98.69 176 ILE B C 1
ATOM 4342 O O . ILE B 1 176 ? 6.309 -17.469 0.317 1 98.69 176 ILE B O 1
ATOM 4346 N N . ALA B 1 177 ? 6.949 -17.969 -1.742 1 98.75 177 ALA B N 1
ATOM 4347 C CA . ALA B 1 177 ? 8.367 -17.859 -1.403 1 98.75 177 ALA B CA 1
ATOM 4348 C C . ALA B 1 177 ? 9.094 -16.938 -2.381 1 98.75 177 ALA B C 1
ATOM 4350 O O . ALA B 1 177 ? 8.578 -16.641 -3.463 1 98.75 177 ALA B O 1
ATOM 4351 N N . VAL B 1 178 ? 10.25 -16.453 -1.938 1 98.88 178 VAL B N 1
ATOM 4352 C CA . VAL B 1 178 ? 11.039 -15.531 -2.752 1 98.88 178 VAL B CA 1
ATOM 4353 C C . VAL B 1 178 ? 12.516 -15.883 -2.643 1 98.88 178 VAL B C 1
ATOM 4355 O O . VAL B 1 178 ? 12.992 -16.266 -1.57 1 98.88 178 VAL B O 1
ATOM 4358 N N . ARG B 1 179 ? 13.164 -15.828 -3.711 1 98.81 179 ARG B N 1
ATOM 4359 C CA . ARG B 1 179 ? 14.609 -16.062 -3.773 1 98.81 179 ARG B CA 1
ATOM 4360 C C . ARG B 1 179 ? 15.305 -14.953 -4.566 1 98.81 179 ARG B C 1
ATOM 4362 O O . ARG B 1 179 ? 14.82 -14.547 -5.625 1 98.81 179 ARG B O 1
ATOM 4369 N N . GLY B 1 180 ? 16.359 -14.43 -4.012 1 98.19 180 GLY B N 1
ATOM 4370 C CA . GLY B 1 180 ? 17.141 -13.406 -4.68 1 98.19 180 GLY B CA 1
ATOM 4371 C C . GLY B 1 180 ? 18.266 -13.969 -5.531 1 98.19 180 GLY B C 1
ATOM 4372 O O . GLY B 1 180 ? 18.547 -15.172 -5.492 1 98.19 180 GLY B O 1
ATOM 4373 N N . SER B 1 181 ? 18.922 -13.07 -6.293 1 96.44 181 SER B N 1
ATOM 4374 C CA . SER B 1 181 ? 20 -13.461 -7.199 1 96.44 181 SER B CA 1
ATOM 4375 C C . SER B 1 181 ? 21.188 -14.031 -6.434 1 96.44 181 SER B C 1
ATOM 4377 O O . SER B 1 181 ? 21.953 -14.82 -6.977 1 96.44 181 SER B O 1
ATOM 4379 N N . ASN B 1 182 ? 21.297 -13.672 -5.199 1 96.5 182 ASN B N 1
ATOM 4380 C CA . ASN B 1 182 ? 22.406 -14.148 -4.387 1 96.5 182 ASN B CA 1
ATOM 4381 C C . ASN B 1 182 ? 22.078 -15.461 -3.678 1 96.5 182 ASN B C 1
ATOM 4383 O O . ASN B 1 182 ? 22.859 -15.961 -2.873 1 96.5 182 ASN B O 1
ATOM 4387 N N . GLY B 1 183 ? 20.875 -15.906 -3.881 1 97.44 183 GLY B N 1
ATOM 4388 C CA . GLY B 1 183 ? 20.484 -17.172 -3.277 1 97.44 183 GLY B CA 1
ATOM 4389 C C . GLY B 1 183 ? 19.734 -17 -1.973 1 97.44 183 GLY B C 1
ATOM 4390 O O . GLY B 1 183 ? 19.234 -17.969 -1.402 1 97.44 183 GLY B O 1
ATOM 4391 N N . ASN B 1 184 ? 19.656 -15.758 -1.486 1 97.5 184 ASN B N 1
ATOM 4392 C CA . ASN B 1 184 ? 18.844 -15.531 -0.294 1 97.5 184 ASN B CA 1
ATOM 4393 C C . ASN B 1 184 ? 17.406 -15.977 -0.499 1 97.5 184 ASN B C 1
ATOM 4395 O O . ASN B 1 184 ? 16.828 -15.781 -1.573 1 97.5 184 ASN B O 1
ATOM 4399 N N . PHE B 1 185 ? 16.891 -16.594 0.567 1 98.69 185 PHE B N 1
ATOM 4400 C CA . PHE B 1 185 ? 15.57 -17.203 0.49 1 98.69 185 PHE B CA 1
ATOM 4401 C C . PHE B 1 185 ? 14.695 -16.734 1.646 1 98.69 185 PHE B C 1
ATOM 4403 O O . PHE B 1 185 ? 15.148 -16.672 2.789 1 98.69 185 PHE B O 1
ATOM 4410 N N . GLN B 1 186 ? 13.547 -16.281 1.333 1 98.56 186 GLN B N 1
ATOM 4411 C CA . GLN B 1 186 ? 12.516 -15.961 2.312 1 98.56 186 GLN B CA 1
ATOM 4412 C C . GLN B 1 186 ? 11.172 -16.547 1.905 1 98.56 186 GLN B C 1
ATOM 4414 O O . GLN B 1 186 ? 11 -17 0.771 1 98.56 186 GLN B O 1
ATOM 4419 N N . PHE B 1 187 ? 10.242 -16.625 2.816 1 98.25 187 PHE B N 1
ATOM 4420 C CA . PHE B 1 187 ? 8.914 -17.141 2.516 1 98.25 187 PHE B CA 1
ATOM 4421 C C . PHE B 1 187 ? 7.863 -16.484 3.404 1 98.25 187 PHE B C 1
ATOM 4423 O O . PHE B 1 187 ? 8.195 -15.938 4.457 1 98.25 187 PHE B O 1
ATOM 4430 N N . PHE B 1 188 ? 6.668 -16.453 2.957 1 98.19 188 PHE B N 1
ATOM 4431 C CA . PHE B 1 188 ? 5.508 -16.078 3.75 1 98.19 188 PHE B CA 1
ATOM 4432 C C . PHE B 1 188 ? 4.891 -17.297 4.43 1 98.19 188 PHE B C 1
ATOM 4434 O O . PHE B 1 188 ? 5.023 -18.422 3.939 1 98.19 188 PHE B O 1
ATOM 4441 N N . ASP B 1 189 ? 4.195 -17.062 5.516 1 97.19 189 ASP B N 1
ATOM 4442 C CA . ASP B 1 189 ? 3.49 -18.156 6.172 1 97.19 189 ASP B CA 1
ATOM 4443 C C . ASP B 1 189 ? 2.516 -18.844 5.215 1 97.19 189 ASP B C 1
ATOM 4445 O O . ASP B 1 189 ? 1.795 -18.172 4.473 1 97.19 189 ASP B O 1
ATOM 4449 N N . PRO B 1 190 ? 2.492 -20.141 5.203 1 97.56 190 PRO B N 1
ATOM 4450 C CA . PRO B 1 190 ? 1.585 -20.859 4.309 1 97.56 190 PRO B CA 1
ATOM 4451 C C . PRO B 1 190 ? 0.119 -20.5 4.543 1 97.56 190 PRO B C 1
ATOM 4453 O O . PRO B 1 190 ? -0.256 -20.109 5.652 1 97.56 190 PRO B O 1
ATOM 4456 N N . SER B 1 191 ? -0.63 -20.672 3.535 1 97.69 191 SER B N 1
ATOM 4457 C CA . SER B 1 191 ? -2.047 -20.344 3.615 1 97.69 191 SER B CA 1
ATOM 4458 C C . SER B 1 191 ? -2.922 -21.547 3.307 1 97.69 191 SER B C 1
ATOM 4460 O O . SER B 1 191 ? -2.533 -22.422 2.527 1 97.69 191 SER B O 1
ATOM 4462 N N . PHE B 1 192 ? -4.078 -21.594 3.955 1 97.62 192 PHE B N 1
ATOM 4463 C CA . PHE B 1 192 ? -5.195 -22.438 3.562 1 97.62 192 PHE B CA 1
ATOM 4464 C C . PHE B 1 192 ? -5.891 -21.891 2.324 1 97.62 192 PHE B C 1
ATOM 4466 O O . PHE B 1 192 ? -6.086 -20.688 2.201 1 97.62 192 PHE B O 1
ATOM 4473 N N . ASN B 1 193 ? -6.234 -22.797 1.402 1 97.75 193 ASN B N 1
ATOM 4474 C CA . ASN B 1 193 ? -6.941 -22.391 0.192 1 97.75 193 ASN B CA 1
ATOM 4475 C C . ASN B 1 193 ? -8.266 -23.125 0.042 1 97.75 193 ASN B C 1
ATOM 4477 O O . ASN B 1 193 ? -8.305 -24.359 0.117 1 97.75 193 ASN B O 1
ATOM 4481 N N . TYR B 1 194 ? -9.242 -22.375 -0.127 1 97.81 194 TYR B N 1
ATOM 4482 C CA . TYR B 1 194 ? -10.508 -22.969 -0.554 1 97.81 194 TYR B CA 1
ATOM 4483 C C . TYR B 1 194 ? -10.742 -22.734 -2.043 1 97.81 194 TYR B C 1
ATOM 4485 O O . TYR B 1 194 ? -10.945 -21.609 -2.48 1 97.81 194 TYR B O 1
ATOM 4493 N N . ASN B 1 195 ? -10.711 -23.844 -2.75 1 94.25 195 ASN B N 1
ATOM 4494 C CA . ASN B 1 195 ? -10.977 -23.828 -4.184 1 94.25 195 ASN B CA 1
ATOM 4495 C C . ASN B 1 195 ? -12.289 -24.531 -4.52 1 94.25 195 ASN B C 1
ATOM 4497 O O . ASN B 1 195 ? -12.656 -25.516 -3.881 1 94.25 195 ASN B O 1
ATOM 4501 N N . LYS B 1 196 ? -12.922 -23.984 -5.434 1 91.31 196 LYS B N 1
ATOM 4502 C CA . LYS B 1 196 ? -14.109 -24.609 -6.004 1 91.31 196 LYS B CA 1
ATOM 4503 C C . LYS B 1 196 ? -14.07 -24.594 -7.527 1 91.31 196 LYS B C 1
ATOM 4505 O O . LYS B 1 196 ? -13.867 -23.531 -8.133 1 91.31 196 LYS B O 1
ATOM 4510 N N . ASN B 1 197 ? -14.203 -25.719 -8.156 1 83.25 197 ASN B N 1
ATOM 4511 C CA . ASN B 1 197 ? -14.125 -25.875 -9.602 1 83.25 197 ASN B CA 1
ATOM 4512 C C . ASN B 1 197 ? -12.812 -25.328 -10.148 1 83.25 197 ASN B C 1
ATOM 4514 O O . ASN B 1 197 ? -12.805 -24.609 -11.156 1 83.25 197 ASN B O 1
ATOM 4518 N N . GLY B 1 198 ? -11.789 -25.578 -9.359 1 82.25 198 GLY B N 1
ATOM 4519 C CA . GLY B 1 198 ? -10.453 -25.203 -9.812 1 82.25 198 GLY B CA 1
ATOM 4520 C C . GLY B 1 198 ? -10.172 -23.719 -9.672 1 82.25 198 GLY B C 1
ATOM 4521 O O . GLY B 1 198 ? -9.156 -23.219 -10.164 1 82.25 198 GLY B O 1
ATOM 4522 N N . ILE B 1 199 ? -11.07 -23.031 -9.047 1 90.88 199 ILE B N 1
ATOM 4523 C CA . ILE B 1 199 ? -10.922 -21.578 -8.883 1 90.88 199 ILE B CA 1
ATOM 4524 C C . ILE B 1 199 ? -10.727 -21.25 -7.406 1 90.88 199 ILE B C 1
ATOM 4526 O O . ILE B 1 199 ? -11.469 -21.734 -6.547 1 90.88 199 ILE B O 1
ATOM 4530 N N . LEU B 1 200 ? -9.742 -20.5 -7.098 1 96 200 LEU B N 1
ATOM 4531 C CA . LEU B 1 200 ? -9.547 -20.031 -5.727 1 96 200 LEU B CA 1
ATOM 4532 C C . LEU B 1 200 ? -10.664 -19.078 -5.312 1 96 200 LEU B C 1
ATOM 4534 O O . LEU B 1 200 ? -10.867 -18.031 -5.938 1 96 200 LEU B O 1
ATOM 4538 N N . ILE B 1 201 ? -11.328 -19.406 -4.289 1 97.62 201 ILE B N 1
ATOM 4539 C CA . ILE B 1 201 ? -12.406 -18.562 -3.785 1 97.62 201 ILE B CA 1
ATOM 4540 C C . ILE B 1 201 ? -11.883 -17.672 -2.662 1 97.62 201 ILE B C 1
ATOM 4542 O O . ILE B 1 201 ? -12.047 -16.453 -2.703 1 97.62 201 ILE B O 1
ATOM 4546 N N . TYR B 1 202 ? -11.273 -18.25 -1.685 1 98.69 202 TYR B N 1
ATOM 4547 C CA . TYR B 1 202 ? -10.648 -17.5 -0.603 1 98.69 202 TYR B CA 1
ATOM 4548 C C . TYR B 1 202 ? -9.461 -18.266 -0.025 1 98.69 202 TYR B C 1
ATOM 4550 O O . TYR B 1 202 ? -9.281 -19.453 -0.309 1 98.69 202 TYR B O 1
ATOM 4558 N N . ASN B 1 203 ? -8.625 -17.609 0.679 1 98.38 203 ASN B N 1
ATOM 4559 C CA . ASN B 1 203 ? -7.551 -18.25 1.43 1 98.38 203 ASN B CA 1
ATOM 4560 C C . ASN B 1 203 ? -7.238 -17.5 2.721 1 98.38 203 ASN B C 1
ATOM 4562 O O . ASN B 1 203 ? -7.672 -16.359 2.902 1 98.38 203 ASN B O 1
ATOM 4566 N N . ILE B 1 204 ? -6.578 -18.156 3.672 1 98.56 204 ILE B N 1
ATOM 4567 C CA . ILE B 1 204 ? -6.277 -17.594 4.984 1 98.56 204 ILE B CA 1
ATOM 4568 C C . ILE B 1 204 ? -4.883 -18.031 5.426 1 98.56 204 ILE B C 1
ATOM 4570 O O . ILE B 1 204 ? -4.527 -19.219 5.309 1 98.56 204 ILE B O 1
ATOM 4574 N N . ALA B 1 205 ? -4.109 -17.156 5.816 1 97.94 205 ALA B N 1
ATOM 4575 C CA . ALA B 1 205 ? -2.818 -17.422 6.449 1 97.94 205 ALA B CA 1
ATOM 4576 C C . ALA B 1 205 ? -2.785 -16.875 7.875 1 97.94 205 ALA B C 1
ATOM 4578 O O . ALA B 1 205 ? -3.422 -15.867 8.18 1 97.94 205 ALA B O 1
ATOM 4579 N N . PRO B 1 206 ? -2.057 -17.484 8.852 1 97.25 206 PRO B N 1
ATOM 4580 C CA . PRO B 1 206 ? -1.21 -18.641 8.602 1 97.25 206 PRO B CA 1
ATOM 4581 C C . PRO B 1 206 ? -1.966 -19.969 8.75 1 97.25 206 PRO B C 1
ATOM 4583 O O . PRO B 1 206 ? -3.014 -20.016 9.398 1 97.25 206 PRO B O 1
ATOM 4586 N N . LEU B 1 207 ? -1.481 -20.875 8.016 1 93.88 207 LEU B N 1
ATOM 4587 C CA . LEU B 1 207 ? -1.87 -22.266 8.25 1 93.88 207 LEU B CA 1
ATOM 4588 C C . LEU B 1 207 ? -1 -22.906 9.328 1 93.88 207 LEU B C 1
ATOM 4590 O O . LEU B 1 207 ? 0.229 -22.797 9.273 1 93.88 207 LEU B O 1
ATOM 4594 N N . ASP B 1 208 ? -1.525 -23.406 10.414 1 81.12 208 ASP B N 1
ATOM 4595 C CA . ASP B 1 208 ? -0.765 -24.016 11.5 1 81.12 208 ASP B CA 1
ATOM 4596 C C . ASP B 1 208 ? -0.147 -25.344 11.062 1 81.12 208 ASP B C 1
ATOM 4598 O O . ASP B 1 208 ? -0.733 -26.078 10.258 1 81.12 208 ASP B O 1
ATOM 4602 N N . GLY B 1 209 ? 1.045 -25.734 11.609 1 67 209 GLY B N 1
ATOM 4603 C CA . GLY B 1 209 ? 1.508 -27.109 11.672 1 67 209 GLY B CA 1
ATOM 4604 C C . GLY B 1 209 ? 2.459 -27.484 10.547 1 67 209 GLY B C 1
ATOM 4605 O O . GLY B 1 209 ? 3.178 -28.469 10.633 1 67 209 GLY B O 1
ATOM 4606 N N . ASN B 1 210 ? 2.311 -26.797 9.32 1 62.12 210 ASN B N 1
ATOM 4607 C CA . ASN B 1 210 ? 3.016 -27.547 8.281 1 62.12 210 ASN B CA 1
ATOM 4608 C C . ASN B 1 210 ? 4.391 -26.953 7.996 1 62.12 210 ASN B C 1
ATOM 4610 O O . ASN B 1 210 ? 4.508 -26 7.223 1 62.12 210 ASN B O 1
ATOM 4614 N N . ASN B 1 211 ? 5.344 -27.625 8.461 1 72.44 211 ASN B N 1
ATOM 4615 C CA . ASN B 1 211 ? 6.738 -27.203 8.547 1 72.44 211 ASN B CA 1
ATOM 4616 C C . ASN B 1 211 ? 7.547 -27.688 7.34 1 72.44 211 ASN B C 1
ATOM 4618 O O . ASN B 1 211 ? 8.703 -27.312 7.172 1 72.44 211 ASN B O 1
ATOM 4622 N N . LYS B 1 212 ? 6.859 -28.406 6.344 1 93.06 212 LYS B N 1
ATOM 4623 C CA . LYS B 1 212 ? 7.695 -28.938 5.27 1 93.06 212 LYS B CA 1
ATOM 4624 C C . LYS B 1 212 ? 7.648 -28.031 4.043 1 93.06 212 LYS B C 1
ATOM 4626 O O . LYS B 1 212 ? 8.523 -28.109 3.176 1 93.06 212 LYS B O 1
ATOM 4631 N N . MET B 1 213 ? 6.664 -27.203 3.951 1 96.44 213 MET B N 1
ATOM 4632 C CA . MET B 1 213 ? 6.43 -26.406 2.748 1 96.44 213 MET B CA 1
ATOM 4633 C C . MET B 1 213 ? 7.598 -25.469 2.482 1 96.44 213 MET B C 1
ATOM 4635 O O . MET B 1 213 ? 8.078 -25.375 1.352 1 96.44 213 MET B O 1
ATOM 4639 N N . PRO B 1 214 ? 8.148 -24.812 3.535 1 96.94 214 PRO B N 1
ATOM 4640 C CA . PRO B 1 214 ? 9.281 -23.922 3.283 1 96.94 214 PRO B CA 1
ATOM 4641 C C . PRO B 1 214 ? 10.508 -24.656 2.756 1 96.94 214 PRO B C 1
ATOM 4643 O O . PRO B 1 214 ? 11.195 -24.172 1.86 1 96.94 214 PRO B O 1
ATOM 4646 N N . GLU B 1 215 ? 10.727 -25.797 3.264 1 96.62 215 GLU B N 1
ATOM 4647 C CA . GLU B 1 215 ? 11.875 -26.578 2.812 1 96.62 215 GLU B CA 1
ATOM 4648 C C . GLU B 1 215 ? 11.711 -27 1.354 1 96.62 215 GLU B C 1
ATOM 4650 O O . GLU B 1 215 ? 12.664 -26.953 0.578 1 96.62 215 GLU B O 1
ATOM 4655 N N . MET B 1 216 ? 10.57 -27.438 1.02 1 97.25 216 MET B N 1
ATOM 4656 C CA . MET B 1 216 ? 10.289 -27.844 -0.359 1 97.25 216 MET B CA 1
ATOM 4657 C C . MET B 1 216 ? 10.43 -26.641 -1.302 1 97.25 216 MET B C 1
ATOM 4659 O O . MET B 1 216 ? 10.984 -26.781 -2.393 1 97.25 216 MET B O 1
ATOM 4663 N N . ALA B 1 217 ? 9.914 -25.531 -0.831 1 98.25 217 ALA B N 1
ATOM 4664 C CA . ALA B 1 217 ? 10.008 -24.328 -1.641 1 98.25 217 ALA B CA 1
ATOM 4665 C C . ALA B 1 217 ? 11.469 -23.938 -1.886 1 98.25 217 ALA B C 1
ATOM 4667 O O . ALA B 1 217 ? 11.852 -23.625 -3.014 1 98.25 217 ALA B O 1
ATOM 4668 N N . LYS B 1 218 ? 12.227 -23.953 -0.838 1 98.31 218 LYS B N 1
ATOM 4669 C CA . LYS B 1 218 ? 13.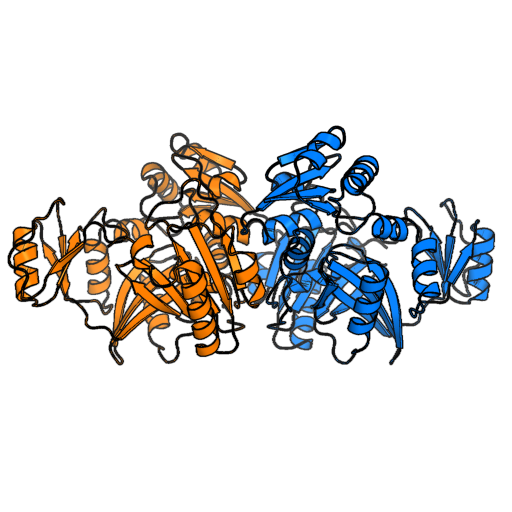641 -23.609 -0.96 1 98.31 218 LYS B CA 1
ATOM 4670 C C . LYS B 1 218 ? 14.352 -24.547 -1.934 1 98.31 218 LYS B C 1
ATOM 4672 O O . LYS B 1 218 ? 15.109 -24.094 -2.799 1 98.31 218 LYS B O 1
ATOM 4677 N N . LYS B 1 219 ? 14.133 -25.828 -1.759 1 98.19 219 LYS B N 1
ATOM 4678 C CA . LYS B 1 219 ? 14.75 -26.812 -2.639 1 98.19 219 LYS B CA 1
ATOM 4679 C C . LYS B 1 219 ? 14.367 -26.578 -4.094 1 98.19 219 LYS B C 1
ATOM 4681 O O . LYS B 1 219 ? 15.227 -26.578 -4.977 1 98.19 219 LYS B O 1
ATOM 4686 N N . LEU B 1 220 ? 13.102 -26.391 -4.324 1 98.06 220 LEU B N 1
ATOM 4687 C CA . LEU B 1 220 ? 12.586 -26.188 -5.672 1 98.06 220 LEU B CA 1
ATOM 4688 C C . LEU B 1 220 ? 13.203 -24.938 -6.305 1 98.06 220 LEU B C 1
ATOM 4690 O O . LEU B 1 220 ? 13.703 -25 -7.43 1 98.06 220 LEU B O 1
ATOM 4694 N N . MET B 1 221 ? 13.203 -23.859 -5.594 1 98.44 221 MET B N 1
ATOM 4695 C CA . MET B 1 221 ? 13.711 -22.594 -6.125 1 98.44 221 MET B CA 1
ATOM 4696 C C . MET B 1 221 ? 15.227 -22.656 -6.32 1 98.44 221 MET B C 1
ATOM 4698 O O . MET B 1 221 ? 15.758 -22.062 -7.262 1 98.44 221 MET B O 1
ATOM 4702 N N . ASP B 1 222 ? 15.922 -23.359 -5.426 1 98.19 222 ASP B N 1
ATOM 4703 C CA . ASP B 1 222 ? 17.359 -23.547 -5.59 1 98.19 222 ASP B CA 1
ATOM 4704 C C . ASP B 1 222 ? 17.672 -24.328 -6.867 1 98.19 222 ASP B C 1
ATOM 4706 O O . ASP B 1 222 ? 18.562 -23.953 -7.633 1 98.19 222 ASP B O 1
ATOM 4710 N N . LYS B 1 223 ? 16.938 -25.406 -7.09 1 97 223 LYS B N 1
ATOM 4711 C CA . LYS B 1 223 ? 17.156 -26.25 -8.258 1 97 223 LYS B CA 1
ATOM 4712 C C . LYS B 1 223 ? 16.953 -25.453 -9.555 1 97 223 LYS B C 1
ATOM 4714 O O . LYS B 1 223 ? 17.609 -25.719 -10.555 1 97 223 LYS B O 1
ATOM 4719 N N . LEU B 1 224 ? 16.141 -24.5 -9.461 1 96.94 224 LEU B N 1
ATOM 4720 C CA . LEU B 1 224 ? 15.797 -23.734 -10.656 1 96.94 224 LEU B CA 1
ATOM 4721 C C . LEU B 1 224 ? 16.656 -22.484 -10.766 1 96.94 224 LEU B C 1
ATOM 4723 O O . LEU B 1 224 ? 16.562 -21.734 -11.75 1 96.94 224 LEU B O 1
ATOM 4727 N N . GLY B 1 225 ? 17.5 -22.219 -9.734 1 97.25 225 GLY B N 1
ATOM 4728 C CA . GLY B 1 225 ? 18.188 -20.938 -9.727 1 97.25 225 GLY B CA 1
ATOM 4729 C C . GLY B 1 225 ? 17.234 -19.766 -9.852 1 97.25 225 GLY B C 1
ATOM 4730 O O . GLY B 1 225 ? 17.484 -18.828 -10.617 1 97.25 225 GLY B O 1
ATOM 4731 N N . TYR B 1 226 ? 16.188 -19.875 -9.188 1 98.19 226 TYR B N 1
ATOM 4732 C CA . TYR B 1 226 ? 15.039 -19 -9.359 1 98.19 226 TYR B CA 1
ATOM 4733 C C . TYR B 1 226 ? 15.32 -17.609 -8.805 1 98.19 226 TYR B C 1
ATOM 4735 O O . TYR B 1 226 ? 15.969 -17.469 -7.766 1 98.19 226 TYR B O 1
ATOM 4743 N N . ILE B 1 227 ? 14.891 -16.531 -9.461 1 98.62 227 ILE B N 1
ATOM 4744 C CA . ILE B 1 227 ? 14.922 -15.164 -8.969 1 98.62 227 ILE B CA 1
ATOM 4745 C C . ILE B 1 227 ? 13.516 -14.57 -9 1 98.62 227 ILE B C 1
ATOM 4747 O O . ILE B 1 227 ? 12.914 -14.445 -10.07 1 98.62 227 ILE B O 1
ATOM 4751 N N . GLY B 1 228 ? 12.992 -14.203 -7.863 1 98.69 228 GLY B N 1
ATOM 4752 C CA . GLY B 1 228 ? 11.648 -13.656 -7.777 1 98.69 228 GLY B CA 1
ATOM 4753 C C . GLY B 1 228 ? 10.742 -14.453 -6.855 1 98.69 228 GLY B C 1
ATOM 4754 O O . GLY B 1 228 ? 11.219 -15.25 -6.047 1 98.69 228 GLY B O 1
ATOM 4755 N N . VAL B 1 229 ? 9.516 -14.211 -6.895 1 98.81 229 VAL B N 1
ATOM 4756 C CA . VAL B 1 229 ? 8.492 -14.875 -6.09 1 98.81 229 VAL B CA 1
ATOM 4757 C C . VAL B 1 229 ? 7.934 -16.078 -6.855 1 98.81 229 VAL B C 1
ATOM 4759 O O . VAL B 1 229 ? 7.758 -16.016 -8.07 1 98.81 229 VAL B O 1
ATOM 4762 N N . MET B 1 230 ? 7.656 -17.125 -6.121 1 98.38 230 MET B N 1
ATOM 4763 C CA . MET B 1 230 ? 6.98 -18.312 -6.629 1 98.38 230 MET B CA 1
ATOM 4764 C C . MET B 1 230 ? 5.832 -18.719 -5.711 1 98.38 230 MET B C 1
ATOM 4766 O O . MET B 1 230 ? 5.973 -18.703 -4.484 1 98.38 230 MET B O 1
ATOM 4770 N N . GLY B 1 231 ? 4.711 -18.953 -6.32 1 98 231 GLY B N 1
ATOM 4771 C CA . GLY B 1 231 ? 3.629 -19.609 -5.598 1 98 231 GLY B CA 1
ATOM 4772 C C . GLY B 1 231 ? 3.615 -21.109 -5.77 1 98 231 GLY B C 1
ATOM 4773 O O . GLY B 1 231 ? 3.691 -21.609 -6.895 1 98 231 GLY B O 1
ATOM 4774 N N . ILE B 1 232 ? 3.555 -21.797 -4.684 1 97.81 232 ILE B N 1
ATOM 4775 C CA . ILE B 1 232 ? 3.477 -23.266 -4.73 1 97.81 232 ILE B CA 1
ATOM 4776 C C . ILE B 1 232 ? 2.199 -23.734 -4.043 1 97.81 232 ILE B C 1
ATOM 4778 O O . ILE B 1 232 ? 1.925 -23.344 -2.902 1 97.81 232 ILE B O 1
ATOM 4782 N N . GLU B 1 233 ? 1.49 -24.516 -4.758 1 96.88 233 GLU B N 1
ATOM 4783 C CA . GLU B 1 233 ? 0.24 -25.047 -4.23 1 96.88 233 GLU B CA 1
ATOM 4784 C C . GLU B 1 233 ? 0.396 -26.516 -3.832 1 96.88 233 GLU B C 1
ATOM 4786 O O . GLU B 1 233 ? 1.08 -27.281 -4.516 1 96.88 233 GLU B O 1
ATOM 4791 N N . PHE B 1 234 ? -0.326 -26.875 -2.777 1 96.62 234 PHE B N 1
ATOM 4792 C CA . PHE B 1 234 ? -0.181 -28.203 -2.217 1 96.62 234 PHE B CA 1
ATOM 4793 C C . PHE B 1 234 ? -1.544 -28.844 -1.971 1 96.62 234 PHE B C 1
ATOM 4795 O O . PHE B 1 234 ? -2.514 -28.141 -1.67 1 96.62 234 PHE B O 1
ATOM 4802 N N . TYR B 1 235 ? -1.584 -30.188 -2.09 1 95.69 235 TYR B N 1
ATOM 4803 C CA . TYR B 1 235 ? -2.6 -31.016 -1.446 1 95.69 235 TYR B CA 1
ATOM 4804 C C . TYR B 1 235 ? -2.111 -31.531 -0.094 1 95.69 235 TYR B C 1
ATOM 4806 O O . TYR B 1 235 ? -1.009 -32.062 0.012 1 95.69 235 TYR B O 1
ATOM 4814 N N . VAL B 1 236 ? -2.895 -31.297 0.884 1 95.31 236 VAL B N 1
ATOM 4815 C CA . VAL B 1 236 ? -2.541 -31.797 2.209 1 95.31 236 VAL B CA 1
ATOM 4816 C C . VAL B 1 236 ? -3.438 -32.969 2.572 1 95.31 236 VAL B C 1
ATOM 4818 O O . VAL B 1 236 ? -4.664 -32.875 2.541 1 95.31 236 VAL B O 1
ATOM 4821 N N . THR B 1 237 ? -2.832 -34.094 2.836 1 93.06 237 THR B N 1
ATOM 4822 C CA . THR B 1 237 ? 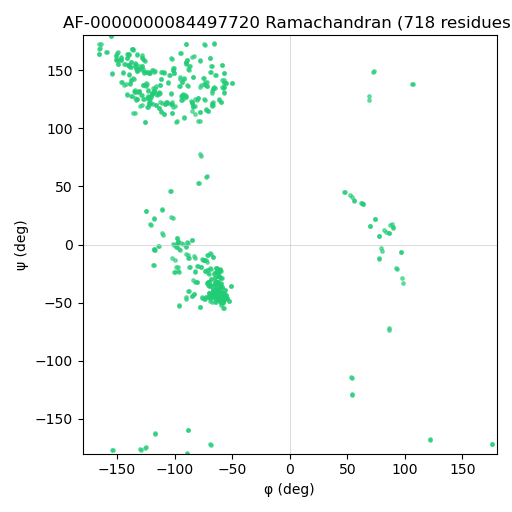-3.5 -35.312 3.262 1 93.06 237 THR B CA 1
ATOM 4823 C C . THR B 1 237 ? -2.91 -35.844 4.574 1 93.06 237 THR B C 1
ATOM 4825 O O . THR B 1 237 ? -1.885 -36.531 4.57 1 93.06 237 THR B O 1
ATOM 4828 N N . GLY B 1 238 ? -3.652 -35.656 5.664 1 89.38 238 GLY B N 1
ATOM 4829 C CA . GLY B 1 238 ? -3.057 -35.938 6.957 1 89.38 238 GLY B CA 1
ATOM 4830 C C . GLY B 1 238 ? -1.741 -35.219 7.191 1 89.38 238 GLY B C 1
ATOM 4831 O O . GLY B 1 238 ? -1.686 -34 7.168 1 89.38 238 GLY B O 1
ATOM 4832 N N . ASN B 1 239 ? -0.764 -36 7.277 1 88 239 ASN B N 1
ATOM 4833 C CA . ASN B 1 239 ? 0.548 -35.438 7.523 1 88 239 ASN B CA 1
ATOM 4834 C C . ASN B 1 239 ? 1.371 -35.344 6.242 1 88 239 ASN B C 1
ATOM 4836 O O . ASN B 1 239 ? 2.496 -34.844 6.254 1 88 239 ASN B O 1
ATOM 4840 N N . GLU B 1 240 ? 0.755 -35.781 5.18 1 91.38 240 GLU B N 1
ATOM 4841 C CA . GLU B 1 240 ? 1.461 -35.75 3.9 1 91.38 240 GLU B CA 1
ATOM 4842 C C . GLU B 1 240 ? 1.125 -34.469 3.107 1 91.38 240 GLU B C 1
ATOM 4844 O O . GLU B 1 240 ? -0.01 -34 3.145 1 91.38 240 GLU B O 1
ATOM 4849 N N . ILE B 1 241 ? 2.146 -34.031 2.453 1 94.56 241 ILE B N 1
ATOM 4850 C CA . ILE B 1 241 ? 2.004 -32.844 1.616 1 94.56 241 ILE B CA 1
ATOM 4851 C C . ILE B 1 241 ? 2.514 -33.125 0.208 1 94.56 241 ILE B C 1
ATOM 4853 O O . ILE B 1 241 ? 3.621 -33.656 0.038 1 94.56 241 ILE B O 1
ATOM 4857 N N . LEU B 1 242 ? 1.662 -32.875 -0.795 1 95.94 242 LEU B N 1
ATOM 4858 C CA . LEU B 1 242 ? 2.012 -33.094 -2.193 1 95.94 242 LEU B CA 1
ATOM 4859 C C . LEU B 1 242 ? 1.969 -31.781 -2.975 1 95.94 242 LEU B C 1
ATOM 4861 O O . LEU B 1 242 ? 1.024 -31 -2.836 1 95.94 242 LEU B O 1
ATOM 4865 N N . ILE B 1 243 ? 3.002 -31.516 -3.736 1 96.94 243 ILE B N 1
ATOM 4866 C CA . ILE B 1 243 ? 2.957 -30.359 -4.617 1 96.94 243 ILE B CA 1
ATOM 4867 C C . ILE B 1 243 ? 1.919 -30.578 -5.715 1 96.94 243 ILE B C 1
ATOM 4869 O O . ILE B 1 243 ? 1.969 -31.578 -6.43 1 96.94 243 ILE B O 1
ATOM 4873 N N . ASN B 1 244 ? 0.957 -29.75 -5.754 1 93.62 244 ASN B N 1
ATOM 4874 C CA . ASN B 1 244 ? -0.004 -29.734 -6.852 1 93.62 244 ASN B CA 1
ATOM 4875 C C . ASN B 1 244 ? 0.571 -29.062 -8.094 1 93.62 244 ASN B C 1
ATOM 4877 O O . ASN B 1 244 ? 0.592 -29.641 -9.172 1 93.62 244 ASN B O 1
ATOM 4881 N N . GLU B 1 245 ? 1.017 -27.938 -7.945 1 91.69 245 GLU B N 1
ATOM 4882 C CA . GLU B 1 245 ? 1.655 -27.141 -8.992 1 91.69 245 GLU B CA 1
ATOM 4883 C C . GLU B 1 245 ? 2.41 -25.953 -8.398 1 91.69 245 GLU B C 1
ATOM 4885 O O . GLU B 1 245 ? 2.314 -25.688 -7.203 1 91.69 245 GLU B O 1
ATOM 4890 N N . TYR B 1 246 ? 3.246 -25.375 -9.148 1 95.38 246 TYR B N 1
ATOM 4891 C CA . TYR B 1 246 ? 3.879 -24.125 -8.766 1 95.38 246 TYR B CA 1
ATOM 4892 C C . TYR B 1 246 ? 3.695 -23.062 -9.852 1 95.38 246 TYR B C 1
ATOM 4894 O O . TYR B 1 246 ? 3.502 -23.406 -11.023 1 95.38 246 TYR B O 1
ATOM 4902 N N . ALA B 1 247 ? 3.604 -21.859 -9.5 1 95.12 247 ALA B N 1
ATOM 4903 C CA . ALA B 1 247 ? 3.543 -20.703 -10.391 1 95.12 247 ALA B CA 1
ATOM 4904 C C . ALA B 1 247 ? 4.809 -19.859 -10.281 1 95.12 247 ALA B C 1
ATOM 4906 O O . ALA B 1 247 ? 5.082 -19.281 -9.234 1 95.12 247 ALA B O 1
ATOM 4907 N N . PRO B 1 248 ? 5.59 -19.781 -11.344 1 96.56 248 PRO B N 1
ATOM 4908 C CA . PRO B 1 248 ? 6.828 -19 -11.305 1 96.56 248 PRO B CA 1
ATOM 4909 C C . PRO B 1 248 ? 6.586 -17.5 -11.469 1 96.56 248 PRO B C 1
ATOM 4911 O O . PRO B 1 248 ? 7.18 -16.875 -12.344 1 96.56 248 PRO B O 1
ATOM 4914 N N . ARG B 1 249 ? 5.766 -17 -10.703 1 97.25 249 ARG B N 1
ATOM 4915 C CA . ARG B 1 249 ? 5.324 -15.609 -10.656 1 97.25 249 ARG B CA 1
ATOM 4916 C C . ARG B 1 249 ? 4.586 -15.312 -9.359 1 97.25 249 ARG B C 1
ATOM 4918 O O . ARG B 1 249 ? 4.332 -16.219 -8.562 1 97.25 249 ARG B O 1
ATOM 4925 N N . VAL B 1 250 ? 4.277 -14.055 -9.133 1 98.19 250 VAL B N 1
ATOM 4926 C CA . VAL B 1 250 ? 3.332 -13.727 -8.07 1 98.19 250 VAL B CA 1
ATOM 4927 C C . VAL B 1 250 ? 2.014 -14.453 -8.297 1 98.19 250 VAL B C 1
ATOM 4929 O O . VAL B 1 250 ? 1.663 -14.773 -9.438 1 98.19 250 VAL B O 1
ATOM 4932 N N . HIS B 1 251 ? 1.369 -14.805 -7.25 1 97.62 251 HIS B N 1
ATOM 4933 C CA . HIS B 1 251 ? 0.264 -15.75 -7.332 1 97.62 251 HIS B CA 1
ATOM 4934 C C . HIS B 1 251 ? -0.954 -15.25 -6.566 1 97.62 251 HIS B C 1
ATOM 4936 O O . HIS B 1 251 ? -0.814 -14.547 -5.562 1 97.62 251 HIS B O 1
ATOM 4942 N N . ASN B 1 252 ? -2.117 -15.609 -6.961 1 96.94 252 ASN B N 1
ATOM 4943 C CA . ASN B 1 252 ? -3.363 -15.188 -6.324 1 96.94 252 ASN B CA 1
ATOM 4944 C C . ASN B 1 252 ? -3.428 -15.633 -4.867 1 96.94 252 ASN B C 1
ATOM 4946 O O . ASN B 1 252 ? -3.979 -14.922 -4.023 1 96.94 252 ASN B O 1
ATOM 4950 N N . THR B 1 253 ? -2.906 -16.766 -4.609 1 97.94 253 THR B N 1
ATOM 4951 C CA . THR B 1 253 ? -2.953 -17.281 -3.244 1 97.94 253 THR B CA 1
ATOM 4952 C C . THR B 1 253 ? -2.051 -16.469 -2.326 1 97.94 253 THR B C 1
ATOM 4954 O O . THR B 1 253 ? -2.051 -16.656 -1.109 1 97.94 253 THR B O 1
ATOM 4957 N N . GLY B 1 254 ? -1.272 -15.562 -2.873 1 98.56 254 GLY B N 1
ATOM 4958 C CA . GLY B 1 254 ? -0.427 -14.695 -2.068 1 98.56 254 GLY B CA 1
ATOM 4959 C C . GLY B 1 254 ? -1.046 -13.336 -1.802 1 98.56 254 GLY B C 1
ATOM 4960 O O . GLY B 1 254 ? -0.433 -12.484 -1.155 1 98.56 254 GLY B O 1
ATOM 4961 N N . HIS B 1 255 ? -2.26 -13.102 -2.258 1 98.69 255 HIS B N 1
ATOM 4962 C CA . HIS B 1 255 ? -2.904 -11.805 -2.123 1 98.69 255 HIS B CA 1
ATOM 4963 C C . HIS B 1 255 ? -3.111 -11.438 -0.657 1 98.69 255 HIS B C 1
ATOM 4965 O O . HIS B 1 255 ? -3.211 -10.258 -0.313 1 98.69 255 HIS B O 1
ATOM 4971 N N . HIS B 1 256 ? -3.135 -12.453 0.228 1 98.56 256 HIS B N 1
ATOM 4972 C CA . HIS B 1 256 ? -3.307 -12.18 1.65 1 98.56 256 HIS B CA 1
ATOM 4973 C C . HIS B 1 256 ? -2.127 -11.383 2.205 1 98.56 256 HIS B C 1
ATOM 4975 O O . HIS B 1 256 ? -2.242 -10.742 3.25 1 98.56 256 HIS B O 1
ATOM 4981 N N . THR B 1 257 ? -0.996 -11.406 1.531 1 98.62 257 THR B N 1
ATOM 4982 C CA . THR B 1 257 ? 0.211 -10.727 1.993 1 98.62 257 THR B CA 1
ATOM 4983 C C . THR B 1 257 ? 0.063 -9.211 1.866 1 98.62 257 THR B C 1
ATOM 4985 O O . THR B 1 257 ? 0.895 -8.461 2.373 1 98.62 257 THR B O 1
ATOM 4988 N N .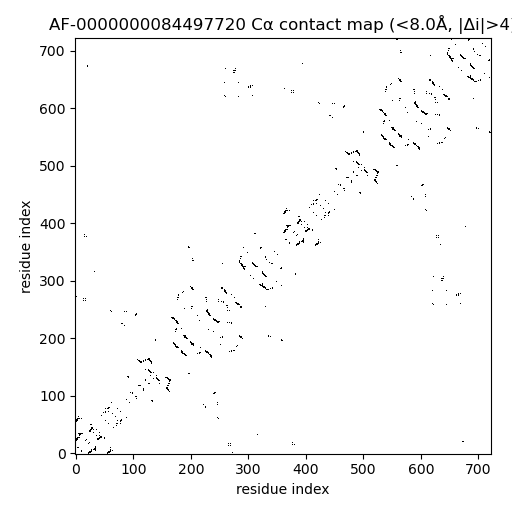 LEU B 1 258 ? -0.972 -8.711 1.233 1 98.44 258 LEU B N 1
ATOM 4989 C CA . LEU B 1 258 ? -1.183 -7.289 0.994 1 98.44 258 LEU B CA 1
ATOM 4990 C C . LEU B 1 258 ? -1.748 -6.609 2.234 1 98.44 258 LEU B C 1
ATOM 4992 O O . LEU B 1 258 ? -1.743 -5.379 2.33 1 98.44 258 LEU B O 1
ATOM 4996 N N . LEU B 1 259 ? -2.285 -7.367 3.113 1 97.75 259 LEU B N 1
ATOM 4997 C CA . LEU B 1 259 ? -2.795 -6.844 4.379 1 97.75 259 LEU B CA 1
ATOM 4998 C C . LEU B 1 259 ? -2.371 -7.734 5.543 1 97.75 259 LEU B C 1
ATOM 5000 O O . LEU B 1 259 ? -2.502 -8.961 5.473 1 97.75 259 LEU B O 1
ATOM 5004 N N . GLY B 1 260 ? -1.876 -7.102 6.566 1 97.19 260 GLY B N 1
ATOM 5005 C CA . GLY B 1 260 ? -1.491 -7.855 7.75 1 97.19 260 GLY B CA 1
ATOM 5006 C C . GLY B 1 260 ? -0.075 -8.398 7.68 1 97.19 260 GLY B C 1
ATOM 5007 O O . GLY B 1 260 ? 0.309 -9.25 8.477 1 97.19 260 GLY B O 1
ATOM 5008 N N . SER B 1 261 ? 0.663 -8.008 6.75 1 97.75 261 SER B N 1
ATOM 5009 C CA . SER B 1 261 ? 2.043 -8.438 6.551 1 97.75 261 SER B CA 1
ATOM 5010 C C . SER B 1 261 ? 2.977 -7.242 6.395 1 97.75 261 SER B C 1
ATOM 5012 O O . SER B 1 261 ? 2.553 -6.172 5.953 1 97.75 261 SER B O 1
ATOM 5014 N N . SER B 1 262 ? 4.266 -7.414 6.746 1 98.06 262 SER B N 1
ATOM 5015 C CA . SER B 1 262 ? 5.242 -6.328 6.688 1 98.06 262 SER B CA 1
ATOM 5016 C C . SER B 1 262 ? 5.57 -5.961 5.246 1 98.06 262 SER B C 1
ATOM 5018 O O . SER B 1 262 ? 6.035 -4.852 4.973 1 98.06 262 SER B O 1
ATOM 5020 N N . ILE B 1 263 ? 5.398 -6.863 4.383 1 98.12 263 ILE B N 1
ATOM 5021 C CA . ILE B 1 263 ? 5.715 -6.719 2.965 1 98.12 263 ILE B CA 1
ATOM 5022 C C . ILE B 1 263 ? 4.836 -7.664 2.143 1 98.12 263 ILE B C 1
ATOM 5024 O O . ILE B 1 263 ? 4.445 -8.727 2.621 1 98.12 263 ILE B O 1
ATOM 5028 N N . SER B 1 264 ? 4.453 -7.305 0.95 1 98.56 264 SER B N 1
ATOM 5029 C CA . SER B 1 264 ? 3.615 -8.148 0.106 1 98.56 264 SER B CA 1
ATOM 5030 C C . SER B 1 264 ? 4.461 -8.984 -0.853 1 98.56 264 SER B C 1
ATOM 5032 O O . SER B 1 264 ? 5.633 -8.68 -1.078 1 98.56 264 SER B O 1
ATOM 5034 N N . GLN B 1 265 ? 3.836 -9.992 -1.432 1 98.88 265 GLN B N 1
ATOM 5035 C CA . GLN B 1 265 ? 4.516 -10.797 -2.439 1 98.88 265 GLN B CA 1
ATOM 5036 C C . GLN B 1 265 ? 4.965 -9.945 -3.621 1 98.88 265 GLN B C 1
ATOM 5038 O O . GLN B 1 265 ? 6.004 -10.211 -4.223 1 98.88 265 GLN B O 1
ATOM 5043 N N . PHE B 1 266 ? 4.203 -8.914 -3.961 1 98.81 266 PHE B N 1
ATOM 5044 C CA . PHE B 1 266 ? 4.496 -8.07 -5.113 1 98.81 266 PHE B CA 1
ATOM 5045 C C . PHE B 1 266 ? 5.742 -7.234 -4.863 1 98.81 266 PHE B C 1
ATOM 5047 O O . PHE B 1 266 ? 6.605 -7.125 -5.738 1 98.81 266 PHE B O 1
ATOM 5054 N N . GLU B 1 267 ? 5.762 -6.66 -3.678 1 98.5 267 GLU B N 1
ATOM 5055 C CA . GLU B 1 267 ? 6.953 -5.902 -3.301 1 98.5 267 GLU B CA 1
ATOM 5056 C C . GLU B 1 267 ? 8.195 -6.785 -3.314 1 98.5 267 GLU B C 1
ATOM 5058 O O . GLU B 1 267 ? 9.227 -6.41 -3.887 1 98.5 267 GLU B O 1
ATOM 5063 N N . GLU B 1 268 ? 8.062 -7.926 -2.695 1 98.56 268 GLU B N 1
ATOM 5064 C CA . GLU B 1 268 ? 9.18 -8.859 -2.621 1 98.56 268 GLU B CA 1
ATOM 5065 C C . GLU B 1 268 ? 9.648 -9.273 -4.016 1 98.56 268 GLU B C 1
ATOM 5067 O O . GLU B 1 268 ? 10.852 -9.375 -4.266 1 98.56 268 GLU B O 1
ATOM 5072 N N . HIS B 1 269 ? 8.703 -9.531 -4.852 1 98.88 269 HIS B N 1
ATOM 5073 C CA . HIS B 1 269 ? 9.031 -9.945 -6.211 1 98.88 269 HIS B CA 1
ATOM 5074 C C . HIS B 1 269 ? 9.867 -8.891 -6.926 1 98.88 269 HIS B C 1
ATOM 5076 O O . HIS B 1 269 ? 10.898 -9.203 -7.516 1 98.88 269 HIS B O 1
ATOM 5082 N N . ILE B 1 270 ? 9.445 -7.656 -6.887 1 98.81 270 ILE B N 1
ATOM 5083 C CA . ILE B 1 270 ? 10.133 -6.574 -7.59 1 98.81 270 ILE B CA 1
ATOM 5084 C C . ILE B 1 270 ? 11.5 -6.34 -6.965 1 98.81 270 ILE B C 1
ATOM 5086 O O . ILE B 1 270 ? 12.477 -6.062 -7.672 1 98.81 270 ILE B O 1
ATOM 5090 N N . LEU B 1 271 ? 11.578 -6.418 -5.605 1 98.62 271 LEU B N 1
ATOM 5091 C CA . LEU B 1 271 ? 12.883 -6.281 -4.969 1 98.62 271 LEU B CA 1
ATOM 5092 C C . LEU B 1 271 ? 13.852 -7.344 -5.477 1 98.62 271 LEU B C 1
ATOM 5094 O O . LEU B 1 271 ? 14.977 -7.031 -5.855 1 98.62 271 LEU B O 1
ATOM 5098 N N . ALA B 1 272 ? 13.383 -8.578 -5.508 1 98.75 272 ALA B N 1
ATOM 5099 C CA . ALA B 1 272 ? 14.227 -9.672 -5.98 1 98.75 272 ALA B CA 1
ATOM 5100 C C . ALA B 1 272 ? 14.633 -9.453 -7.438 1 98.75 272 ALA B C 1
ATOM 5102 O O . ALA B 1 272 ? 15.812 -9.578 -7.785 1 98.75 272 ALA B O 1
ATOM 5103 N N . VAL B 1 273 ? 13.688 -9.117 -8.266 1 98.38 273 VAL B N 1
ATOM 5104 C CA . VAL B 1 273 ? 13.898 -8.914 -9.695 1 98.38 273 VAL B CA 1
ATOM 5105 C C . VAL B 1 273 ? 14.898 -7.785 -9.914 1 98.38 273 VAL B C 1
ATOM 5107 O O . VAL B 1 273 ? 15.758 -7.875 -10.789 1 98.38 273 VAL B O 1
ATOM 5110 N N . ALA B 1 274 ? 14.836 -6.793 -9.102 1 97.94 274 ALA B N 1
ATOM 5111 C CA . ALA B 1 274 ? 15.664 -5.598 -9.242 1 97.94 274 ALA B CA 1
ATOM 5112 C C . ALA B 1 274 ? 17.031 -5.801 -8.594 1 97.94 274 ALA B C 1
ATOM 5114 O O . ALA B 1 274 ? 17.812 -4.852 -8.461 1 97.94 274 ALA B O 1
ATOM 5115 N N . ASP B 1 275 ? 17.297 -6.965 -8.102 1 97.69 275 ASP B N 1
ATOM 5116 C CA . ASP B 1 275 ? 18.547 -7.305 -7.445 1 97.69 275 ASP B CA 1
ATOM 5117 C C . ASP B 1 275 ? 18.766 -6.465 -6.188 1 97.69 275 ASP B C 1
ATOM 5119 O O . ASP B 1 275 ? 19.859 -5.957 -5.949 1 97.69 275 ASP B O 1
ATOM 5123 N N . LEU B 1 276 ? 17.734 -6.191 -5.52 1 98 276 LEU B N 1
ATOM 5124 C CA . LEU B 1 276 ? 17.75 -5.52 -4.227 1 98 276 LEU B CA 1
ATOM 5125 C C . LEU B 1 276 ? 17.516 -6.516 -3.094 1 98 276 LEU B C 1
ATOM 5127 O O . LEU B 1 276 ? 17.031 -7.625 -3.326 1 98 276 LEU B O 1
ATOM 5131 N N . PRO B 1 277 ? 17.891 -6.168 -1.866 1 97.75 277 PRO B N 1
ATOM 5132 C CA . PRO B 1 277 ? 17.703 -7.098 -0.75 1 97.75 277 PRO B CA 1
ATOM 5133 C C . PRO B 1 277 ? 16.25 -7.441 -0.507 1 97.75 277 PRO B C 1
ATOM 5135 O O . PRO B 1 277 ? 15.414 -6.547 -0.339 1 97.75 277 PRO B O 1
ATOM 5138 N N . ILE B 1 278 ? 15.961 -8.719 -0.519 1 98.06 278 ILE B N 1
ATOM 5139 C CA . ILE B 1 278 ? 14.633 -9.164 -0.12 1 98.06 278 ILE B CA 1
ATOM 5140 C C . ILE B 1 278 ? 14.516 -9.148 1.403 1 98.06 278 ILE B C 1
ATOM 5142 O O . ILE B 1 278 ? 15.523 -9.156 2.107 1 98.06 278 ILE B O 1
ATOM 5146 N N . GLN B 1 279 ? 13.32 -9.086 1.884 1 97.25 279 GLN B N 1
ATOM 5147 C CA . GLN B 1 279 ? 13.07 -8.969 3.316 1 97.25 279 GLN B CA 1
ATOM 5148 C C . GLN B 1 279 ? 12.445 -10.242 3.875 1 97.25 279 GLN B C 1
ATOM 5150 O O . GLN B 1 279 ? 11.758 -10.969 3.154 1 97.25 279 GLN B O 1
ATOM 5155 N N . LYS B 1 280 ? 12.773 -10.516 5.141 1 97.44 280 LYS B N 1
ATOM 5156 C CA . LYS B 1 280 ? 11.992 -11.539 5.832 1 97.44 280 LYS B CA 1
ATOM 5157 C C . LYS B 1 280 ? 10.586 -11.047 6.129 1 97.44 280 LYS B C 1
ATOM 5159 O O . LYS B 1 280 ? 10.398 -10.109 6.91 1 97.44 280 LYS B O 1
ATOM 5164 N N . PRO B 1 281 ? 9.594 -11.664 5.531 1 97.81 281 PRO B N 1
ATOM 5165 C CA . PRO B 1 281 ? 8.227 -11.227 5.824 1 97.81 281 PRO B CA 1
ATOM 5166 C C . PRO B 1 281 ? 7.82 -11.484 7.273 1 97.81 281 PRO B C 1
ATOM 5168 O O . PRO B 1 281 ? 8.109 -12.555 7.816 1 97.81 281 PRO B O 1
ATOM 5171 N N . VAL B 1 282 ? 7.23 -10.555 7.859 1 97.81 282 VAL B N 1
ATOM 5172 C CA . VAL B 1 282 ? 6.66 -10.672 9.195 1 97.81 282 VAL B CA 1
ATOM 5173 C C . VAL B 1 282 ? 5.137 -10.57 9.117 1 97.81 282 VAL B C 1
ATOM 5175 O O . VAL B 1 282 ? 4.598 -9.555 8.672 1 97.81 282 VAL B O 1
ATOM 5178 N N . LEU B 1 283 ? 4.492 -11.625 9.5 1 97.5 283 LEU B N 1
ATOM 5179 C CA . LEU B 1 283 ? 3.037 -11.586 9.57 1 97.5 283 LEU B CA 1
ATOM 5180 C C . LEU B 1 283 ? 2.574 -10.859 10.828 1 97.5 283 LEU B C 1
ATOM 5182 O O . LEU B 1 283 ? 2.803 -11.328 11.945 1 97.5 283 LEU B O 1
ATOM 5186 N N . PHE B 1 284 ? 1.94 -9.727 10.672 1 97.94 284 PHE B N 1
ATOM 5187 C CA . PHE B 1 284 ? 1.467 -8.93 11.797 1 97.94 284 PHE B CA 1
ATOM 5188 C C . PHE B 1 284 ? 0.215 -9.547 12.406 1 97.94 284 PHE B C 1
ATOM 5190 O O . PHE B 1 284 ? 0.081 -9.602 13.633 1 97.94 284 PHE B O 1
ATOM 5197 N N . ARG B 1 285 ? -0.718 -9.938 11.57 1 98.25 285 ARG B N 1
ATOM 5198 C CA . ARG B 1 285 ? -2 -10.531 11.938 1 98.25 285 ARG B CA 1
ATOM 5199 C C . ARG B 1 285 ? -2.428 -11.586 10.922 1 98.25 285 ARG B C 1
ATOM 5201 O O . ARG B 1 285 ? -2.107 -11.477 9.734 1 98.25 285 ARG B O 1
ATOM 5208 N N . PRO B 1 286 ? -3.174 -12.633 11.438 1 98.44 286 PRO B N 1
ATOM 5209 C CA . PRO B 1 286 ? -3.816 -13.508 10.453 1 98.44 286 PRO B CA 1
ATOM 5210 C C . PRO B 1 286 ? -4.605 -12.734 9.398 1 98.44 286 PRO B C 1
ATOM 5212 O O . PRO B 1 286 ? -5.258 -11.734 9.727 1 98.44 286 PRO B O 1
ATOM 5215 N N . SER B 1 287 ? -4.48 -13.18 8.188 1 98.56 287 SER B N 1
ATOM 5216 C CA . SER B 1 287 ? -5.102 -12.461 7.078 1 98.56 287 SER B CA 1
ATOM 5217 C C . SER B 1 287 ? -5.57 -13.414 5.988 1 98.56 287 SER B C 1
ATOM 5219 O O . SER B 1 287 ? -5.133 -14.562 5.93 1 98.56 287 SER B O 1
ATOM 5221 N N . GLY B 1 288 ? -6.492 -12.945 5.203 1 98.69 288 GLY B N 1
ATOM 5222 C CA . GLY B 1 288 ? -7.035 -13.703 4.09 1 98.69 288 GLY B CA 1
ATOM 5223 C C . GLY B 1 288 ? -7.621 -12.828 3 1 98.69 288 GLY B C 1
ATOM 5224 O O . GLY B 1 288 ? -7.512 -11.602 3.061 1 98.69 288 GLY B O 1
ATOM 5225 N N . ILE B 1 289 ? -8.109 -13.531 1.976 1 98.81 289 ILE B N 1
ATOM 5226 C CA . ILE B 1 289 ? -8.773 -12.781 0.913 1 98.81 289 ILE B CA 1
ATOM 5227 C C . ILE B 1 289 ? -10.031 -13.523 0.465 1 98.81 289 ILE B C 1
ATOM 5229 O O . ILE B 1 289 ? -10.141 -14.734 0.653 1 98.81 289 ILE B O 1
ATOM 5233 N N . LEU B 1 290 ? -10.945 -12.836 -0.005 1 98.81 290 LEU B N 1
ATOM 5234 C CA . LEU B 1 290 ? -12.055 -13.336 -0.808 1 98.81 290 LEU B CA 1
ATOM 5235 C C . LEU B 1 290 ? -12.016 -12.758 -2.215 1 98.81 290 LEU B C 1
ATOM 5237 O O . LEU B 1 290 ? -12.07 -11.539 -2.389 1 98.81 290 LEU B O 1
ATOM 5241 N N . ASN B 1 291 ? -11.914 -13.625 -3.215 1 98.44 291 ASN B N 1
ATOM 5242 C CA . ASN B 1 291 ? -11.938 -13.156 -4.598 1 98.44 291 ASN B CA 1
ATOM 5243 C C . ASN B 1 291 ? -13.328 -12.688 -5.008 1 98.44 291 ASN B C 1
ATOM 5245 O O . ASN B 1 291 ? -14.328 -13.305 -4.645 1 98.44 291 ASN B O 1
ATOM 5249 N N . ILE B 1 292 ? -13.344 -11.57 -5.684 1 98.31 292 ILE B N 1
ATOM 5250 C CA . ILE B 1 292 ? -14.562 -11.086 -6.32 1 98.31 292 ILE B CA 1
ATOM 5251 C C . ILE B 1 292 ? -14.633 -11.594 -7.758 1 98.31 292 ILE B C 1
ATOM 5253 O O . ILE B 1 292 ? -13.914 -11.109 -8.633 1 98.31 292 ILE B O 1
ATOM 5257 N N . ILE B 1 293 ? -15.547 -12.5 -7.988 1 97.12 293 ILE B N 1
ATOM 5258 C CA . ILE B 1 293 ? -15.562 -13.219 -9.258 1 97.12 293 ILE B CA 1
ATOM 5259 C C . ILE B 1 293 ? -16.906 -13.008 -9.953 1 97.12 293 ILE B C 1
ATOM 5261 O O . ILE B 1 293 ? -17.969 -13.273 -9.367 1 97.12 293 ILE B O 1
ATOM 5265 N N . GLY B 1 294 ? -16.859 -12.539 -11.156 1 95.94 294 GLY B N 1
ATOM 5266 C CA . GLY B 1 294 ? -18.016 -12.516 -12.031 1 95.94 294 GLY B CA 1
ATOM 5267 C C . GLY B 1 294 ? -19.078 -11.516 -11.594 1 95.94 294 GLY B C 1
ATOM 5268 O O . GLY B 1 294 ? -20.234 -11.625 -11.992 1 95.94 294 GLY B O 1
ATOM 5269 N N . THR B 1 295 ? -18.734 -10.609 -10.734 1 95.5 295 THR B N 1
ATOM 5270 C CA . THR B 1 295 ? -19.734 -9.68 -10.234 1 95.5 295 THR B CA 1
ATOM 5271 C C . THR B 1 295 ? -19.094 -8.344 -9.852 1 95.5 295 THR B C 1
ATOM 5273 O O . THR B 1 295 ? -17.875 -8.25 -9.719 1 95.5 295 THR B O 1
ATOM 5276 N N . SER B 1 296 ? -19.953 -7.32 -9.805 1 94.5 296 SER B N 1
ATOM 5277 C CA . SER B 1 296 ? -19.578 -6.008 -9.297 1 94.5 296 SER B CA 1
ATOM 5278 C C . SER B 1 296 ? -19.812 -5.906 -7.797 1 94.5 296 SER B C 1
ATOM 5280 O O . SER B 1 296 ? -20.516 -6.738 -7.219 1 94.5 296 SER B O 1
ATOM 5282 N N . ILE B 1 297 ? -19.109 -4.934 -7.16 1 94.44 297 ILE B N 1
ATOM 5283 C CA . ILE B 1 297 ? -19.328 -4.719 -5.738 1 94.44 297 ILE B CA 1
ATOM 5284 C C . ILE B 1 297 ? -19.797 -3.283 -5.5 1 94.44 297 ILE B C 1
ATOM 5286 O O . ILE B 1 297 ? -19.719 -2.779 -4.375 1 94.44 297 ILE B O 1
ATOM 5290 N N . ASP B 1 298 ? -20.234 -2.59 -6.426 1 93 298 ASP B N 1
ATOM 5291 C CA . ASP B 1 298 ? -20.578 -1.173 -6.348 1 93 298 ASP B CA 1
ATOM 5292 C C . ASP B 1 298 ? -21.578 -0.909 -5.23 1 93 298 ASP B C 1
ATOM 5294 O O . ASP B 1 298 ? -21.453 0.063 -4.484 1 93 298 ASP B O 1
ATOM 5298 N N . ASP B 1 299 ? -22.547 -1.723 -5.109 1 94.94 299 ASP B N 1
ATOM 5299 C CA . ASP B 1 299 ? -23.594 -1.512 -4.129 1 94.94 299 ASP B CA 1
ATOM 5300 C C . ASP B 1 299 ? -23.25 -2.152 -2.791 1 94.94 299 ASP B C 1
ATOM 5302 O O . ASP B 1 299 ? -24.031 -2.111 -1.846 1 94.94 299 ASP B O 1
ATOM 5306 N N . LYS B 1 300 ? -22.047 -2.76 -2.674 1 97.06 300 LYS B N 1
ATOM 5307 C CA . LYS B 1 300 ? -21.688 -3.52 -1.482 1 97.06 300 LYS B CA 1
ATOM 5308 C C . LYS B 1 300 ? -20.484 -2.896 -0.78 1 97.06 300 LYS B C 1
ATOM 5310 O O . LYS B 1 300 ? -20.109 -3.322 0.314 1 97.06 300 LYS B O 1
ATOM 5315 N N . ILE B 1 301 ? -19.922 -1.892 -1.354 1 97.5 301 ILE B N 1
ATOM 5316 C CA . ILE B 1 301 ? -18.672 -1.324 -0.874 1 97.5 301 ILE B CA 1
ATOM 5317 C C . ILE B 1 301 ? -18.844 -0.822 0.558 1 97.5 301 ILE B C 1
ATOM 5319 O O . ILE B 1 301 ? -18.016 -1.103 1.427 1 97.5 301 ILE B O 1
ATOM 5323 N N . LYS B 1 302 ? -19.906 -0.084 0.844 1 97.25 302 LYS B N 1
ATOM 5324 C CA . LYS B 1 302 ? -20.141 0.461 2.178 1 97.25 302 LYS B CA 1
ATOM 5325 C C . LYS B 1 302 ? -20.266 -0.653 3.213 1 97.25 302 LYS B C 1
ATOM 5327 O O . LYS B 1 302 ? -19.719 -0.543 4.316 1 97.25 302 LYS B O 1
ATOM 5332 N N . LYS B 1 303 ? -20.953 -1.69 2.832 1 97.75 303 LYS B N 1
ATOM 5333 C CA . LYS B 1 303 ? -21.125 -2.809 3.754 1 97.75 303 LYS B CA 1
ATOM 5334 C C . LYS B 1 303 ? -19.797 -3.529 4 1 97.75 303 LYS B C 1
ATOM 5336 O O . LYS B 1 303 ? -19.5 -3.916 5.133 1 97.75 303 LYS B O 1
ATOM 5341 N N . ILE B 1 304 ? -19.031 -3.738 2.941 1 98.25 304 ILE B N 1
ATOM 5342 C CA . ILE B 1 304 ? -17.734 -4.387 3.053 1 98.25 304 ILE B CA 1
ATOM 5343 C C . ILE B 1 304 ? -16.844 -3.598 4.012 1 98.25 304 ILE B C 1
ATOM 5345 O O . ILE B 1 304 ? -16.281 -4.164 4.953 1 98.25 304 ILE B O 1
ATOM 5349 N N . LEU B 1 305 ? -16.781 -2.309 3.822 1 97.44 305 LEU B N 1
ATOM 5350 C CA . LEU B 1 305 ? -15.906 -1.454 4.621 1 97.44 305 LEU B CA 1
ATOM 5351 C C . LEU B 1 305 ? -16.438 -1.306 6.043 1 97.44 305 LEU B C 1
ATOM 5353 O O . LEU B 1 305 ? -15.664 -1.183 6.992 1 97.44 305 LEU B O 1
ATOM 5357 N N . GLY B 1 306 ? -17.75 -1.315 6.18 1 96.25 306 GLY B N 1
ATOM 5358 C CA . GLY B 1 306 ? -18.391 -1.188 7.48 1 96.25 306 GLY B CA 1
ATOM 5359 C C . GLY B 1 306 ? -18.047 -2.328 8.422 1 96.25 306 GLY B C 1
ATOM 5360 O O . GLY B 1 306 ? -18.156 -2.182 9.641 1 96.25 306 GLY B O 1
ATOM 5361 N N . MET B 1 307 ? -17.641 -3.422 7.926 1 95.44 307 MET B N 1
ATOM 5362 C CA . MET B 1 307 ? -17.281 -4.586 8.727 1 95.44 307 MET B CA 1
ATOM 5363 C C . MET B 1 307 ? -15.977 -4.348 9.492 1 95.44 307 MET B C 1
ATOM 5365 O O . MET B 1 307 ? -15.734 -4.973 10.523 1 95.44 307 MET B O 1
ATOM 5369 N N . GLY B 1 308 ? -15.227 -3.451 9.023 1 94.75 308 GLY B N 1
ATOM 5370 C CA . GLY B 1 308 ? -13.914 -3.232 9.617 1 94.75 308 GLY B CA 1
ATOM 5371 C C . GLY B 1 308 ? -12.922 -4.332 9.289 1 94.75 308 GLY B C 1
ATOM 5372 O O . GLY B 1 308 ? -13.305 -5.496 9.141 1 94.75 308 GLY B O 1
ATOM 5373 N N . GLY B 1 309 ? -11.633 -3.947 9.203 1 95.62 309 GLY B N 1
ATOM 5374 C CA . GLY B 1 309 ? -10.578 -4.918 8.953 1 95.62 309 GLY B CA 1
ATOM 5375 C C . GLY B 1 309 ? -10.555 -5.41 7.52 1 95.62 309 GLY B C 1
ATOM 5376 O O . GLY B 1 309 ? -10.141 -6.543 7.258 1 95.62 309 GLY B O 1
ATOM 5377 N N . THR B 1 310 ? -11.102 -4.68 6.617 1 97.75 310 THR B N 1
ATOM 5378 C CA . THR B 1 310 ? -11.172 -5.07 5.215 1 97.75 310 THR B CA 1
ATOM 5379 C C . THR B 1 310 ? -10.539 -4.008 4.32 1 97.75 310 THR B C 1
ATOM 5381 O O . THR B 1 310 ? -10.492 -2.83 4.688 1 97.75 310 THR B O 1
ATOM 5384 N N . ASN B 1 311 ? -9.984 -4.43 3.266 1 96.75 311 ASN B N 1
ATOM 5385 C CA . ASN B 1 311 ? -9.5 -3.611 2.162 1 96.75 311 ASN B CA 1
ATOM 5386 C C . ASN B 1 311 ? -9.922 -4.18 0.812 1 96.75 311 ASN B C 1
ATOM 5388 O O . ASN B 1 311 ? -10.188 -5.379 0.692 1 96.75 311 ASN B O 1
ATOM 5392 N N . ILE B 1 312 ? -10.008 -3.301 -0.163 1 98.06 312 ILE B N 1
ATOM 5393 C CA . ILE B 1 312 ? -10.508 -3.73 -1.463 1 98.06 312 ILE B CA 1
ATOM 5394 C C . ILE B 1 312 ? -9.445 -3.504 -2.531 1 98.06 312 ILE B C 1
ATOM 5396 O O . ILE B 1 312 ? -8.797 -2.453 -2.561 1 98.06 312 ILE B O 1
ATOM 5400 N N . TYR B 1 313 ? -9.172 -4.457 -3.293 1 98.19 313 TYR B N 1
ATOM 5401 C CA . TYR B 1 313 ? -8.461 -4.34 -4.559 1 98.19 313 TYR B CA 1
ATOM 5402 C C . TYR B 1 313 ? -9.391 -4.578 -5.738 1 98.19 313 TYR B C 1
ATOM 5404 O O . TYR B 1 313 ? -9.883 -5.695 -5.93 1 98.19 313 TYR B O 1
ATOM 5412 N N . TRP B 1 314 ? -9.633 -3.576 -6.484 1 97.56 314 TRP B N 1
ATOM 5413 C CA . TRP B 1 314 ? -10.398 -3.639 -7.723 1 97.56 314 TRP B CA 1
ATOM 5414 C C . TRP B 1 314 ? -9.477 -3.584 -8.938 1 97.56 314 TRP B C 1
ATOM 5416 O O . TRP B 1 314 ? -8.602 -2.719 -9.023 1 97.56 314 TRP B O 1
ATOM 5426 N N . TYR B 1 315 ? -9.633 -4.469 -9.875 1 96 315 TYR B N 1
ATOM 5427 C CA . TYR B 1 315 ? -8.633 -4.617 -10.938 1 96 315 TYR B CA 1
ATOM 5428 C C . TYR B 1 315 ? -8.953 -3.711 -12.117 1 96 315 TYR B C 1
ATOM 5430 O O . TYR B 1 315 ? -8.148 -3.57 -13.039 1 96 315 TYR B O 1
ATOM 5438 N N . HIS B 1 316 ? -10.07 -3.084 -12.133 1 93.94 316 HIS B N 1
ATOM 5439 C CA . HIS B 1 316 ? -10.469 -2.121 -13.156 1 93.94 316 HIS B CA 1
ATOM 5440 C C . HIS B 1 316 ? -10.578 -2.785 -14.523 1 93.94 316 HIS B C 1
ATOM 5442 O O . HIS B 1 316 ? -10.172 -2.203 -15.531 1 93.94 316 HIS B O 1
ATOM 5448 N N . LYS B 1 317 ? -11 -4.008 -14.492 1 91.44 317 LYS B N 1
ATOM 5449 C CA . LYS B 1 317 ? -11.266 -4.684 -15.758 1 91.44 317 LYS B CA 1
ATOM 5450 C C . LYS B 1 317 ? -12.562 -4.176 -16.391 1 91.44 317 LYS B C 1
ATOM 5452 O O . LYS B 1 317 ? -13.523 -3.877 -15.68 1 91.44 317 LYS B O 1
ATOM 5457 N N . GLU B 1 318 ? -12.602 -4.074 -17.656 1 86.06 318 GLU B N 1
ATOM 5458 C CA . GLU B 1 318 ? -13.664 -3.393 -18.391 1 86.06 318 GLU B CA 1
ATOM 5459 C C . GLU B 1 318 ? -14.977 -4.176 -18.328 1 86.06 318 GLU B C 1
ATOM 5461 O O . GLU B 1 318 ? -16.047 -3.594 -18.141 1 86.06 318 GLU B O 1
ATOM 5466 N N . GLU B 1 319 ? -14.914 -5.492 -18.516 1 91.31 319 GLU B N 1
ATOM 5467 C CA . GLU B 1 319 ? -16.141 -6.285 -18.609 1 91.31 319 GLU B CA 1
ATOM 5468 C C . GLU B 1 319 ? -16.219 -7.32 -17.5 1 91.31 319 GLU B C 1
ATOM 5470 O O . GLU B 1 319 ? -15.234 -8.008 -17.203 1 91.31 319 GLU B O 1
ATOM 5475 N N . ILE B 1 320 ? -17.422 -7.355 -16.922 1 93.19 320 ILE B N 1
ATOM 5476 C CA . ILE B 1 320 ? -17.734 -8.398 -15.945 1 93.19 320 ILE B CA 1
ATOM 5477 C C . ILE B 1 320 ? -18.234 -9.641 -16.672 1 93.19 320 ILE B C 1
ATOM 5479 O O . ILE B 1 320 ? -19.188 -9.57 -17.453 1 93.19 320 ILE B O 1
ATOM 5483 N N . ARG B 1 321 ? -17.594 -10.703 -16.453 1 93.25 321 ARG B N 1
ATOM 5484 C CA . ARG B 1 321 ? -17.984 -11.984 -17.031 1 93.25 321 ARG B CA 1
ATOM 5485 C C . ARG B 1 321 ? -17.859 -13.109 -16 1 93.25 321 ARG B C 1
ATOM 5487 O O . ARG B 1 321 ? -17.062 -13.023 -15.086 1 93.25 321 ARG B O 1
ATOM 5494 N N . ILE B 1 322 ? -18.594 -14.102 -16.266 1 91.62 322 ILE B N 1
ATOM 5495 C CA . ILE B 1 322 ? -18.531 -15.281 -15.398 1 91.62 322 ILE B CA 1
ATOM 5496 C C . ILE B 1 322 ? -17.094 -15.781 -15.297 1 91.62 322 ILE B C 1
ATOM 5498 O O . ILE B 1 322 ? -16.359 -15.766 -16.281 1 91.62 322 ILE B O 1
ATOM 5502 N N . LYS B 1 323 ? -16.641 -16.203 -14.07 1 91.25 323 LYS B N 1
ATOM 5503 C CA . LYS B 1 323 ? -15.367 -16.828 -13.773 1 91.25 323 LYS B CA 1
ATOM 5504 C C . LYS B 1 323 ? -14.242 -15.797 -13.727 1 91.25 323 LYS B C 1
ATOM 5506 O O . LYS B 1 323 ? -13.133 -16.094 -13.273 1 91.25 323 LYS B O 1
ATOM 5511 N N . ARG B 1 324 ? -14.586 -14.578 -14.219 1 93.5 324 ARG B N 1
ATOM 5512 C CA . ARG B 1 324 ? -13.531 -13.57 -14.273 1 93.5 324 ARG B CA 1
ATOM 5513 C C . ARG B 1 324 ? -13.305 -12.938 -12.906 1 93.5 324 ARG B C 1
ATOM 5515 O O . ARG B 1 324 ? -14.25 -12.453 -12.273 1 93.5 324 ARG B O 1
ATO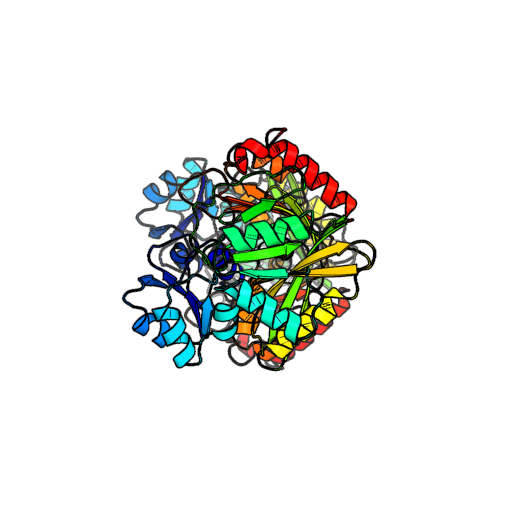M 5522 N N . LYS B 1 325 ? -12.086 -12.969 -12.453 1 94.69 325 LYS B N 1
ATOM 5523 C CA . LYS B 1 325 ? -11.742 -12.281 -11.211 1 94.69 325 LYS B CA 1
ATOM 5524 C C . LYS B 1 325 ? -11.727 -10.766 -11.406 1 94.69 325 LYS B C 1
ATOM 5526 O O . LYS B 1 325 ? -10.898 -10.242 -12.156 1 94.69 325 LYS B O 1
ATOM 5531 N N . MET B 1 326 ? -12.562 -10.047 -10.766 1 96.88 326 MET B N 1
ATOM 5532 C CA . MET B 1 326 ? -12.703 -8.602 -10.922 1 96.88 326 MET B CA 1
ATOM 5533 C C . MET B 1 326 ? -11.922 -7.855 -9.852 1 96.88 326 MET B C 1
ATOM 5535 O O . MET B 1 326 ? -11.625 -6.668 -10 1 96.88 326 MET B O 1
ATOM 5539 N N . GLY B 1 327 ? -11.68 -8.477 -8.82 1 98.06 327 GLY B N 1
ATOM 5540 C CA . GLY B 1 327 ? -10.969 -7.949 -7.664 1 98.06 327 GLY B CA 1
ATOM 5541 C C . GLY B 1 327 ? -10.906 -8.922 -6.504 1 98.06 327 GLY B C 1
ATOM 5542 O O . GLY B 1 327 ? -11.195 -10.109 -6.668 1 98.06 327 GLY B O 1
ATOM 5543 N N . HIS B 1 328 ? -10.445 -8.477 -5.387 1 98.75 328 HIS B N 1
ATOM 5544 C CA . HIS B 1 328 ? -10.5 -9.258 -4.156 1 98.75 328 HIS B CA 1
ATOM 5545 C C . HIS B 1 328 ? -10.609 -8.359 -2.936 1 98.75 328 HIS B C 1
ATOM 5547 O O . HIS B 1 328 ? -10.328 -7.156 -3.018 1 98.75 328 HIS B O 1
ATOM 5553 N N . ILE B 1 329 ? -11.102 -8.914 -1.834 1 98.75 329 ILE B N 1
ATOM 5554 C CA . ILE B 1 329 ? -11.172 -8.258 -0.537 1 98.75 329 ILE B CA 1
ATOM 5555 C C . ILE B 1 329 ? -10.148 -8.867 0.414 1 98.75 329 ILE B C 1
ATOM 5557 O O . ILE B 1 329 ? -10.133 -10.086 0.619 1 98.75 329 ILE B O 1
ATOM 5561 N N . ASN B 1 330 ? -9.25 -8.062 0.918 1 98.81 330 ASN B N 1
ATOM 5562 C CA . ASN B 1 330 ? -8.359 -8.484 1.991 1 98.81 330 ASN B CA 1
ATOM 5563 C C . ASN B 1 330 ? -9.016 -8.336 3.359 1 98.81 330 ASN B C 1
ATOM 5565 O O . ASN B 1 330 ? -9.734 -7.363 3.602 1 98.81 330 ASN B O 1
ATOM 5569 N N . VAL B 1 331 ? -8.703 -9.25 4.203 1 98.5 331 VAL B N 1
ATOM 5570 C CA . VAL B 1 331 ? -9.242 -9.242 5.559 1 98.5 331 VAL B CA 1
ATOM 5571 C C . VAL B 1 331 ? -8.141 -9.609 6.555 1 98.5 331 VAL B C 1
ATOM 5573 O O . VAL B 1 331 ? -7.289 -10.453 6.266 1 98.5 331 VAL B O 1
ATOM 5576 N N . PHE B 1 332 ? -8.125 -8.984 7.688 1 98.62 332 PHE B N 1
ATOM 5577 C CA . PHE B 1 332 ? -7.27 -9.445 8.781 1 98.62 332 PHE B CA 1
ATOM 5578 C C . PHE B 1 332 ? -8.086 -9.656 10.047 1 98.62 332 PHE B C 1
ATOM 5580 O O . PHE B 1 332 ? -9.219 -9.195 10.156 1 98.62 332 PHE B O 1
ATOM 5587 N N . GLY B 1 333 ? -7.633 -10.406 10.938 1 98.19 333 GLY B N 1
ATOM 5588 C CA . GLY B 1 333 ? -8.242 -10.656 12.234 1 98.19 333 GLY B CA 1
ATOM 5589 C C . GLY B 1 333 ? -7.242 -11.07 13.297 1 98.19 333 GLY B C 1
ATOM 5590 O O . GLY B 1 333 ? -6.035 -11.078 13.047 1 98.19 333 GLY B O 1
ATOM 5591 N N . ASP B 1 334 ? -7.762 -11.352 14.43 1 97.31 334 ASP B N 1
ATOM 5592 C CA . ASP B 1 334 ? -6.898 -11.703 15.547 1 97.31 334 ASP B CA 1
ATOM 5593 C C . ASP B 1 334 ? -6.457 -13.164 15.469 1 97.31 334 ASP B C 1
ATOM 5595 O O . ASP B 1 334 ? -5.391 -13.523 15.977 1 97.31 334 ASP B O 1
ATOM 5599 N N . THR B 1 335 ? -7.316 -13.977 14.93 1 97.19 335 THR B N 1
ATOM 5600 C CA . THR B 1 335 ? -7.039 -15.398 14.773 1 97.19 335 THR B CA 1
ATOM 5601 C C . THR B 1 335 ? -7.484 -15.891 13.398 1 97.19 335 THR B C 1
ATOM 5603 O O . THR B 1 335 ? -8.195 -15.18 12.68 1 97.19 335 THR B O 1
ATOM 5606 N N . PHE B 1 336 ? -7.055 -17.094 13.094 1 97.31 336 PHE B N 1
ATOM 5607 C CA . PHE B 1 336 ? -7.508 -17.75 11.883 1 97.31 336 PHE B CA 1
ATOM 5608 C C . PHE B 1 336 ? -9.031 -17.797 11.828 1 97.31 336 PHE B C 1
ATOM 5610 O O . PHE B 1 336 ? -9.633 -17.484 10.797 1 97.31 336 PHE B O 1
ATOM 5617 N N . ASN B 1 337 ? -9.617 -18.172 12.914 1 97.75 337 ASN B N 1
ATOM 5618 C CA . ASN B 1 337 ? -11.07 -18.312 12.984 1 97.75 337 ASN B CA 1
ATOM 5619 C C . ASN B 1 337 ? -11.766 -16.969 12.797 1 97.75 337 ASN B C 1
ATOM 5621 O O . ASN B 1 337 ? -12.828 -16.891 12.172 1 97.75 337 ASN B O 1
ATOM 5625 N N . ASP B 1 338 ? -11.188 -15.93 13.383 1 98.06 338 ASP B N 1
ATOM 5626 C CA . ASP B 1 338 ? -11.742 -14.594 13.188 1 98.06 338 ASP B CA 1
ATOM 5627 C C . ASP B 1 338 ? -11.781 -14.227 11.703 1 98.06 338 ASP B C 1
ATOM 5629 O O . ASP B 1 338 ? -12.789 -13.719 11.211 1 98.06 338 ASP B O 1
ATOM 5633 N N . VAL B 1 339 ? -10.719 -14.461 11.062 1 98.56 339 VAL B N 1
ATOM 5634 C CA . VAL B 1 339 ? -10.625 -14.172 9.641 1 98.56 339 VAL B CA 1
ATOM 5635 C C . VAL B 1 339 ? -11.633 -15.023 8.867 1 98.56 339 VAL B C 1
ATOM 5637 O O . VAL B 1 339 ? -12.344 -14.516 7.996 1 98.56 339 VAL B O 1
ATOM 5640 N N . ASN B 1 340 ? -11.664 -16.297 9.195 1 98.44 340 ASN B N 1
ATOM 5641 C CA . ASN B 1 340 ? -12.602 -17.203 8.539 1 98.44 340 ASN B CA 1
ATOM 5642 C C . ASN B 1 340 ? -14.039 -16.719 8.695 1 98.44 340 ASN B C 1
ATOM 5644 O O . ASN B 1 340 ? -14.82 -16.781 7.742 1 98.44 340 ASN B O 1
ATOM 5648 N N . ASN B 1 341 ? -14.422 -16.312 9.867 1 98.56 341 ASN B N 1
ATOM 5649 C CA . ASN B 1 341 ? -15.766 -15.797 10.117 1 98.56 341 ASN B CA 1
ATOM 5650 C C . ASN B 1 341 ? -16.062 -14.562 9.266 1 98.56 341 ASN B C 1
ATOM 5652 O O . ASN B 1 341 ? -17.156 -14.438 8.703 1 98.56 341 ASN B O 1
ATOM 5656 N N . LYS B 1 342 ? -15.148 -13.648 9.188 1 98.56 342 LYS B N 1
ATOM 5657 C CA . LYS B 1 342 ? -15.32 -12.453 8.375 1 98.56 342 LYS B CA 1
ATOM 5658 C C . LYS B 1 342 ? -15.484 -12.812 6.898 1 98.56 342 LYS B C 1
ATOM 5660 O O . LYS B 1 342 ? -16.328 -12.234 6.203 1 98.56 342 LYS B O 1
ATOM 5665 N N . ILE B 1 343 ? -14.688 -13.75 6.426 1 98.75 343 ILE B N 1
ATOM 5666 C CA . ILE B 1 343 ? -14.758 -14.18 5.031 1 98.75 343 ILE B CA 1
ATOM 5667 C C . ILE B 1 343 ? -16.109 -14.812 4.746 1 98.75 343 ILE B C 1
ATOM 5669 O O . ILE B 1 343 ? -16.703 -14.57 3.695 1 98.75 343 ILE B O 1
ATOM 5673 N N . ASN B 1 344 ? -16.562 -15.609 5.691 1 98.31 344 ASN B N 1
ATOM 5674 C CA . ASN B 1 344 ? -17.875 -16.203 5.523 1 98.31 344 ASN B CA 1
ATOM 5675 C C . ASN B 1 344 ? -18.969 -15.133 5.406 1 98.31 344 ASN B C 1
ATOM 5677 O O . ASN B 1 344 ? -19.875 -15.258 4.59 1 98.31 344 ASN B O 1
ATOM 5681 N N . THR B 1 345 ? -18.891 -14.133 6.223 1 98.5 345 THR B N 1
ATOM 5682 C CA . THR B 1 345 ? -19.828 -13.016 6.148 1 98.5 345 THR B CA 1
ATOM 5683 C C . THR B 1 345 ? -19.734 -12.328 4.789 1 98.5 345 THR B C 1
ATOM 5685 O O . THR B 1 345 ? -20.766 -12.016 4.184 1 98.5 345 THR B O 1
ATOM 5688 N N . LEU B 1 346 ? -18.578 -12.141 4.316 1 98.62 346 LEU B N 1
ATOM 5689 C CA . LEU B 1 346 ? -18.359 -11.508 3.021 1 98.62 346 LEU B CA 1
ATOM 5690 C C . LEU B 1 346 ? -18.891 -12.383 1.892 1 98.62 346 LEU B C 1
ATOM 5692 O O . LEU B 1 346 ? -19.453 -11.875 0.919 1 98.62 346 LEU B O 1
ATOM 5696 N N . MET B 1 347 ? -18.656 -13.688 1.98 1 98.19 347 MET B N 1
ATOM 5697 C CA . MET B 1 347 ? -19.156 -14.625 0.986 1 98.19 347 MET B CA 1
ATOM 5698 C C . MET B 1 347 ? -20.672 -14.5 0.845 1 98.19 347 MET B C 1
ATOM 5700 O O . MET B 1 347 ? -21.203 -14.484 -0.27 1 98.19 347 MET B O 1
ATOM 5704 N N . ASN B 1 348 ? -21.281 -14.445 1.996 1 97.94 348 ASN B N 1
ATOM 5705 C CA . ASN B 1 348 ? -22.734 -14.281 1.988 1 97.94 348 ASN B CA 1
ATOM 5706 C C . ASN B 1 348 ? -23.141 -12.938 1.379 1 97.94 348 ASN B C 1
ATOM 5708 O O . ASN B 1 348 ? -24.109 -12.867 0.627 1 97.94 348 ASN B O 1
ATOM 5712 N N . LEU B 1 349 ? -22.406 -11.914 1.712 1 97.88 349 LEU B N 1
ATOM 5713 C CA . LEU B 1 349 ? -22.703 -10.57 1.224 1 97.88 349 LEU B CA 1
ATOM 5714 C C . LEU B 1 349 ? -22.547 -10.5 -0.293 1 97.88 349 LEU B C 1
ATOM 5716 O O . LEU B 1 349 ? -23.375 -9.875 -0.972 1 97.88 349 LEU B O 1
ATOM 5720 N N . ILE B 1 350 ? -21.516 -11.125 -0.841 1 97.56 350 ILE B N 1
ATOM 5721 C CA . ILE B 1 350 ? -21.156 -10.969 -2.246 1 97.56 350 ILE B CA 1
ATOM 5722 C C . ILE B 1 350 ? -21.922 -11.984 -3.09 1 97.56 350 ILE B C 1
ATOM 5724 O O . ILE B 1 350 ? -22.453 -11.641 -4.152 1 97.56 350 ILE B O 1
ATOM 5728 N N . TYR B 1 351 ? -22.062 -13.234 -2.58 1 96.94 351 TYR B N 1
ATOM 5729 C CA . TYR B 1 351 ? -22.547 -14.312 -3.443 1 96.94 351 TYR B CA 1
ATOM 5730 C C . TYR B 1 351 ? -23.859 -14.883 -2.93 1 96.94 351 TYR B C 1
ATOM 5732 O O . TYR B 1 351 ? -24.562 -15.578 -3.662 1 96.94 351 TYR B O 1
ATOM 5740 N N . GLY B 1 352 ? -24.203 -14.633 -1.673 1 95.19 352 GLY B N 1
ATOM 5741 C CA . GLY B 1 352 ? -25.312 -15.359 -1.089 1 95.19 352 GLY B CA 1
ATOM 5742 C C . GLY B 1 352 ? -25.172 -16.859 -1.203 1 95.19 352 GLY B C 1
ATOM 5743 O O . GLY B 1 352 ? -24.125 -17.422 -0.847 1 95.19 352 GLY B O 1
ATOM 5744 N N . ASN B 1 353 ? -26.172 -17.547 -1.691 1 90.94 353 ASN B N 1
ATOM 5745 C CA . ASN B 1 353 ? -26.125 -18.984 -1.905 1 90.94 353 ASN B CA 1
ATOM 5746 C C . ASN B 1 353 ? -25.891 -19.328 -3.375 1 90.94 353 ASN B C 1
ATOM 5748 O O . ASN B 1 353 ? -26.156 -20.453 -3.807 1 90.94 353 ASN B O 1
ATOM 5752 N N . ASN B 1 354 ? -25.344 -18.422 -4.09 1 92.56 354 ASN B N 1
ATOM 5753 C CA . ASN B 1 354 ? -25.312 -18.594 -5.535 1 92.56 354 ASN B CA 1
ATOM 5754 C C . ASN B 1 354 ? -23.891 -18.5 -6.086 1 92.56 354 ASN B C 1
ATOM 5756 O O . ASN B 1 354 ? -23.672 -17.969 -7.18 1 92.56 354 ASN B O 1
ATOM 5760 N N . LEU B 1 355 ? -22.922 -18.859 -5.293 1 93.69 355 LEU B N 1
ATOM 5761 C CA . LEU B 1 355 ? -21.531 -18.781 -5.738 1 93.69 355 LEU B CA 1
ATOM 5762 C C . LEU B 1 355 ? -21.359 -19.469 -7.09 1 93.69 355 LEU B C 1
ATOM 5764 O O . LEU B 1 355 ? -20.656 -18.953 -7.965 1 93.69 355 LEU B O 1
ATOM 5768 N N . ASP B 1 356 ? -22.047 -20.531 -7.363 1 92.38 356 ASP B N 1
ATOM 5769 C CA . ASP B 1 356 ? -21.891 -21.344 -8.562 1 92.38 356 ASP B CA 1
ATOM 5770 C C . ASP B 1 356 ? -22.266 -20.547 -9.812 1 92.38 356 ASP B C 1
ATOM 5772 O O . ASP B 1 356 ? -21.703 -20.766 -10.891 1 92.38 356 ASP B O 1
ATOM 5776 N N . ASN B 1 357 ? -23.156 -19.609 -9.656 1 92.06 357 ASN B N 1
ATOM 5777 C CA . ASN B 1 357 ? -23.594 -18.781 -10.781 1 92.06 357 ASN B CA 1
ATOM 5778 C C . ASN B 1 357 ? -22.469 -17.859 -11.266 1 92.06 357 ASN B C 1
ATOM 5780 O O . ASN B 1 357 ? -22.516 -17.375 -12.391 1 92.06 357 ASN B O 1
ATOM 5784 N N . PHE B 1 358 ? -21.547 -17.656 -10.398 1 92.06 358 PHE B N 1
ATOM 5785 C CA . PHE B 1 358 ? -20.5 -16.688 -10.711 1 92.06 358 PHE B CA 1
ATOM 5786 C C . PHE B 1 358 ? -19.234 -17.391 -11.188 1 92.06 358 PHE B C 1
ATOM 5788 O O . PHE B 1 358 ? -18.406 -16.781 -11.883 1 92.06 358 PHE B O 1
ATOM 5795 N N . ILE B 1 359 ? -19.016 -18.656 -10.836 1 88.38 359 ILE B N 1
ATOM 5796 C CA . ILE B 1 359 ? -17.75 -19.312 -11.117 1 88.38 359 ILE B CA 1
ATOM 5797 C C . ILE B 1 359 ? -17.969 -20.391 -12.188 1 88.38 359 ILE B C 1
ATOM 5799 O O . ILE B 1 359 ? -17.016 -21.047 -12.609 1 88.38 359 ILE B O 1
ATOM 5803 N N . GLY B 1 360 ? -19.094 -20.469 -12.82 1 74.25 360 GLY B N 1
ATOM 5804 C CA . GLY B 1 360 ? -19.422 -21.422 -13.875 1 74.25 360 GLY B CA 1
ATOM 5805 C C . GLY B 1 360 ? -19.531 -22.844 -13.383 1 74.25 360 GLY B C 1
ATOM 5806 O O . GLY B 1 360 ? -18.828 -23.234 -12.445 1 74.25 360 GLY B O 1
ATOM 5807 N N . LEU B 1 361 ? -20.766 -23.5 -13.672 1 62.81 361 LEU B N 1
ATOM 5808 C CA . LEU B 1 361 ? -21 -24.922 -13.43 1 62.81 361 LEU B CA 1
ATOM 5809 C C . LEU B 1 361 ? -20.172 -25.781 -14.375 1 62.81 361 LEU B C 1
ATOM 5811 O O . LEU B 1 361 ? -19.906 -25.375 -15.508 1 62.81 361 LEU B O 1
#

Sequence (722 aa):
MIIGIIGSGQLGYMMIITMKRYPFKFYVIDREKGPAGYIADKFFTTDKYKTFVDSCDYITFEFEHVDEKTLEYASSSGKLRPDIKTVELKRDRSLEKDFLQKNGFPIAQYEYHEDFESAFRAAKRMGRAVIKTCRGGYDGKGQYFINENTDSLKCQDSGPFVVEKFINYDYEASIIAVRGSNGNFQFFDPSFNYNKNGILIYNIAPLDGNNKMPEMAKKLMDKLGYIGVMGIEFYVTGNEILINEYAPRVHNTGHHTLLGSSISQFEEHILAVADLPIQKPVLFRPSGILNIIGTSIDDKIKKILGMGGTNIYWYHKEEIRIKRKMGHINVFGDTFNDVNNKINTLMNLIYGNNLDNFIGLMIIGIIGSGQLGYMMIITMKRYPFKFYVIDREKGPAGYIADKFFTTDKYKTFVDSCDYITFEFEHVDEKTLEYASSSGKLRPDIKTVELKRDRSLEKDFLQKNGFPIAQYEYHEDFESAFRAAKRMGRAVIKTCRGGYDGKGQYFINENTDSLKCQDSGPFVVEKFINYDYEASIIAVRGSNGNFQFFDPSFNYNKNGILIYNIAPLDGNNKMPEMAKKLMDKLGYIGVMGIEFYVTGNEILINEYAPRVHNTGHHTLLGSSISQFEEHILAVADLPIQKPVLFRPSGILNIIGTSIDDKIKKILGMGGTNIYWYHKEEIRIKRKMGHINVFGDTFNDVNNKINTLMNLIYGNNLDNFIGL

Radius of gyration: 28.22 Å; Cα contacts (8 Å, |Δi|>4): 1677; chains: 2; bounding box: 53×95×64 Å

InterPro domains:
  IPR003135 ATP-grasp fold, ATP-dependent carboxylate-amine ligase-type [PF02222] (99-266)
  IPR005875 Phosphoribosylaminoimidazole carboxylase, ATPase subunit [MF_01928] (2-336)
  IPR005875 Phosphoribosylaminoimidazole carboxylase, ATPase subunit [TIGR01161] (3-340)
  IPR011054 Rudiment single hybrid motif [SSF51246] (285-355)
  IPR011761 ATP-grasp fold [PS50975] (97-274)
  IPR013815 ATP-grasp fold, subdomain 1 [G3DSA:3.30.1490.20] (97-166)
  IPR016185 Pre-ATP-grasp domain superfamily [SSF52440] (3-89)
  IPR040686 Phosphoribosylaminoimidazole carboxylase, C-terminal domain [PF17769] (289-341)
  IPR054350 PurT/PurK-like, preATP-grasp domain [PF22660] (2-88)

Solvent-accessible surface area (backbone atoms only — not comparable to full-atom values): 37244 Å² total; per-residue (Å²): 96,34,40,29,31,37,33,20,44,57,64,33,26,49,36,44,54,66,40,54,36,36,83,52,43,40,35,24,32,23,87,59,82,35,42,18,28,73,72,34,78,42,67,42,45,59,92,42,35,65,62,53,49,71,67,31,66,26,29,36,53,46,56,73,85,49,64,61,68,43,51,51,54,27,40,75,67,69,32,34,32,44,51,62,67,59,35,56,30,66,55,26,48,59,50,39,51,49,53,39,49,77,69,67,47,55,53,65,58,67,47,81,26,69,43,65,68,62,34,49,53,50,28,55,73,59,36,38,14,33,40,29,37,25,53,90,45,55,83,54,44,53,56,43,80,40,39,84,81,57,82,78,79,88,76,91,70,74,59,40,33,33,27,31,45,55,74,88,50,76,47,36,32,34,38,40,34,36,24,26,82,85,64,51,73,39,52,48,70,34,23,38,41,44,64,57,84,73,35,75,42,35,36,37,26,61,48,83,88,69,76,58,58,64,56,51,49,52,52,54,38,58,75,62,68,39,27,20,26,32,24,37,34,30,37,30,40,90,92,43,69,27,51,70,48,71,38,86,20,74,42,79,89,38,55,27,29,72,39,41,37,75,52,29,53,45,49,43,22,52,28,12,48,66,68,36,53,61,56,77,54,44,76,61,36,23,13,15,32,39,53,32,44,30,53,85,54,83,93,41,48,54,62,54,34,61,66,46,58,51,46,60,40,40,42,72,65,91,75,83,37,69,55,37,73,40,30,34,35,34,33,41,29,89,35,59,66,51,28,50,52,53,48,52,52,46,45,44,72,77,39,53,93,44,53,57,75,21,56,59,128,96,33,40,28,30,37,35,19,42,56,65,34,25,51,35,45,55,66,39,53,36,34,83,51,43,40,35,25,32,24,88,60,83,34,44,18,28,72,73,33,77,40,66,40,46,58,92,42,34,64,63,53,50,72,68,33,67,25,29,34,53,44,56,74,85,50,63,61,68,45,50,51,53,27,39,75,69,69,31,36,34,41,49,62,66,60,35,57,30,65,55,26,48,58,50,39,50,48,53,39,50,77,71,66,48,54,54,65,59,66,46,80,26,68,43,64,67,61,33,50,54,52,26,54,72,59,37,38,13,34,40,28,36,25,55,90,47,54,84,55,45,53,55,44,82,39,39,86,80,57,82,78,79,90,75,90,70,76,60,40,32,32,26,31,44,57,74,90,50,77,47,36,30,34,36,40,34,37,24,25,82,86,64,52,71,38,52,47,71,33,22,37,41,45,65,57,83,72,35,76,43,34,37,38,24,61,46,84,88,71,78,58,58,65,56,52,49,50,51,54,39,58,76,62,68,38,28,21,25,33,26,36,32,30,36,30,40,90,91,43,69,27,50,70,49,70,39,82,19,73,41,77,89,38,55,27,29,72,41,39,36,76,51,28,54,46,46,43,22,52,28,12,49,66,68,36,53,62,56,78,55,44,76,62,36,23,12,16,33,41,52,32,44,30,52,83,56,83,94,42,47,53,62,54,32,60,66,44,58,51,48,61,39,39,41,72,64,90,73,85,38,69,55,37,73,41,28,36,34,32,33,42,29,89,35,60,65,51,27,50,52,52,49,51,53,46,43,43,71,76,39,54,93,45,52,56,76,21,56,58,128

Nearest PDB structures (foldseek):
  2z04-assembly1_B  TM=9.504E-01  e=2.994E-40  Aquifex aeolicus
  2z04-assembly1_A  TM=9.343E-01  e=4.272E-36  Aquifex aeolicus
  3qff-assembly1_B  TM=9.215E-01  e=1.588E-35  Bacillus anthracis str. A0248
  3aw8-assembly1_B  TM=9.103E-01  e=2.311E-35  Thermus thermophilus HB8
  1b6s-assembly1_B  TM=8.737E-01  e=3.399E-34  Escherichia coli

Foldseek 3Di:
DEEEEFDAFLLLLVLCVQDVPDPYAYEYEACDHFLNCVPGPYYYYPVCLVVRLVVGQAYEYRALPTDPVNLVNNQVVVRYAPHNVVSVCQQFVVSVVVVCVVLPAFAFDKDKAQDVVVLLVVCVVLQWKKKAAGHDDDLLPRIDTDHPPCDDDDDPDGHTIMIGRDDPFPFKKKKKKFAALVGDIATDAMKTFDDDSSHTFKIKDHDPDQPCRRVVVSSVCVVSSHFFMKMWMWGHHPNDIHTPGMTSYDDPQQVLCVPQKPDGSSRQRVCRSVRHDGDHMDRRFMKMKGFQFLDDCVVPVCVLPVVPQKDWFARPGDDRHALDGGTMMMGGDHDRVRNVVSVVVVCCSRQNVHVCVRNDD/DEEEEFDAFLLLLVLCVQDVPDPYAYEYEACDHFLNCVRGPYYYYPVCLVVRLVVGQAYEYDALPTDPVNLVNNQVVVRYAPHNVVSVCQQFVVSVVVVCVVLPAFAFDKDKAQDVVVLLVVCVVLQWKKKAAGHDDDLLPRIDTDHPPCDDDDDPDGHTIMIGRDDPFPFKKKKKKFAALVGDIATDAMKTFDDDSSHTFKIKDHDPDQPCRRVVVSSVCVVSSHFFMKMWMWGHHPNDIHTPGMTSYDDPQQVLCVPQKPDGSSRQRVCRSVRHDGDHMDRRFMKMKGFQFLDDCVVPVCVLPVVPQKDWFARPGDDRHALDGGTMMMGGDHDRVRNVVSVVVVCCSRQNVHVCVRNDD

Organism: NCBI:txid312540

pLDDT: mean 94.41, std 6.8, range [55.0, 98.88]

Secondary structure (DSSP, 8-state):
-EEEEE--SHHHHHHHHHHTTSS-EEEEEESS--HHHHHSSEEEEGGGHHHHHHH-SEEEESSTTS-HHHHHHHHHTT-BSS-HHHHHHHH-HHHHHHHHHHTT-----EEEESSHHHHHHHHHHHSSEEEEESSS--TTTTEEEE-TT-------S-S-EEEEEPP--SEEEEEEEEE-TT--EEEPPPEEEEEETTEEEEEEEPPSS--HHHHHHHHHHHHTT--EEEEEEEEEETTEEEEEEEESS--GGGGGGGSSBSS-HHHHHHHHHTTPPP----B-S-EEEEEEESS--TTTHHHHHHTSSEEEEE---S---TT-EEEEEEEE-SSHHHHHHHHHHHHHHHHTT-HHHHH--/-EEEEE--SHHHHHHHHHHTTSS-EEEEEESS--HHHHHSSEEEEGGGHHHHHHH-SEEEESSTTS-HHHHHHHHHTT-BSS-HHHHHHHH-HHHHHHHHHHTT-----EEEESSHHHHHHHHHHHSSEEEEESSS--TTTTEEEE-TT-------S-S-EEEEEPP--SEEEEEEEEE-TT--EEEPPPEEEEEETTEEEEEEEPPSS--SHHHHHHHHHHHTT--EEEEEEEEEETTEEEEEEEESS--GGGGGGGSSBSS-HHHHHHHHHTTPPP----B-S-EEEEEEESS--TTTHHHHHHTSSEEEEE---S---TT-EEEEEEEE-SSHHHHHHHHHHHHHHHHTT-HHHHH--